Protein AF-0000000080639035 (afdb_homodimer)

Organism: Bacillus amyloliquefaciens (strain ATCC 23350 / DSM 7 / BCRC 11601 / CCUG 28519 / NBRC 15535 / NRRL B-14393 / F) (NCBI:txid692420)

Radius of gyration: 24.71 Å; Cα contacts (8 Å, |Δi|>4): 605; chains: 2; bounding box: 59×77×61 Å

Nearest PDB structures (foldseek):
  4ymw-assembly1_C  TM=9.257E-01  e=1.050E-10  Caldanaerobacter subterraneus subsp. tengcongensis MB4
  3tui-assembly2_E  TM=7.825E-01  e=7.690E-06  Escherichia coli K-12
  3tuz-assembly2_F  TM=7.736E-01  e=5.770E-05  Escherichia coli K-12
  3dhw-assembly1_B  TM=8.051E-01  e=3.590E-04  Escherichia coli K-12
  2onk-assembly2_I  TM=7.342E-01  e=6.877E-03  Archaeoglobus fulgidus

Structure (mmCIF, N/CA/C/O backbone):
data_AF-0000000080639035-model_v1
#
loop_
_entity.id
_entity.type
_entity.pdbx_description
1 polymer 'Cystine ABC transporter (Permease)'
#
loop_
_atom_site.group_PDB
_atom_site.id
_atom_site.type_symbol
_atom_site.label_atom_id
_atom_site.label_alt_id
_atom_site.label_comp_id
_atom_site.label_asym_id
_atom_site.label_entity_id
_atom_site.label_seq_id
_atom_site.pdbx_PDB_ins_code
_atom_site.Cartn_x
_atom_site.Cartn_y
_atom_site.Cartn_z
_atom_site.occupancy
_atom_site.B_iso_or_equiv
_atom_site.auth_seq_id
_atom_site.auth_comp_id
_atom_site.auth_asym_id
_atom_site.auth_atom_id
_atom_site.pdbx_PDB_model_num
ATOM 1 N N . MET A 1 1 ? 16.625 -24.297 -17.969 1 40.06 1 MET A N 1
ATOM 2 C CA . MET A 1 1 ? 17.797 -23.484 -17.719 1 40.06 1 MET A CA 1
ATOM 3 C C . MET A 1 1 ? 17.516 -22 -17.984 1 40.06 1 MET A C 1
ATOM 5 O O . MET A 1 1 ? 17.031 -21.656 -19.062 1 40.06 1 MET A O 1
ATOM 9 N N . GLU A 1 2 ? 17.219 -21.25 -16.938 1 53.12 2 GLU A N 1
ATOM 10 C CA . GLU A 1 2 ? 16.891 -19.844 -17.125 1 53.12 2 GLU A CA 1
ATOM 11 C C . GLU A 1 2 ? 17.875 -19.156 -18.047 1 53.12 2 GLU A C 1
ATOM 13 O O . GLU A 1 2 ? 19.094 -19.281 -17.875 1 53.12 2 GLU A O 1
ATOM 18 N N . LYS A 1 3 ? 17.5 -19 -19.422 1 64.69 3 LYS A N 1
ATOM 19 C CA . LYS A 1 3 ? 18.359 -18.406 -20.438 1 64.69 3 LYS A CA 1
ATOM 20 C C . LYS A 1 3 ? 19.047 -17.156 -19.922 1 64.69 3 LYS A C 1
ATOM 22 O O . LYS A 1 3 ? 18.578 -16.531 -18.969 1 64.69 3 LYS A O 1
ATOM 27 N N . ALA A 1 4 ? 20.25 -16.891 -20.406 1 78.12 4 ALA A N 1
ATOM 28 C CA . ALA A 1 4 ? 21.078 -15.734 -20.078 1 78.12 4 ALA A CA 1
ATOM 29 C C . ALA A 1 4 ? 20.312 -14.43 -20.266 1 78.12 4 ALA A C 1
ATOM 31 O O . ALA A 1 4 ? 19.438 -14.336 -21.125 1 78.12 4 ALA A O 1
ATOM 32 N N . PHE A 1 5 ? 20.469 -13.547 -19.359 1 86.94 5 PHE A N 1
ATOM 33 C CA . PHE A 1 5 ? 19.875 -12.219 -19.438 1 86.94 5 PHE A CA 1
ATOM 34 C C . PHE A 1 5 ? 20.172 -11.562 -20.781 1 86.94 5 PHE A C 1
ATOM 36 O O . PHE A 1 5 ? 21.312 -11.586 -21.25 1 86.94 5 PHE A O 1
ATOM 43 N N . ASP A 1 6 ? 19.141 -11.156 -21.5 1 88.94 6 ASP A N 1
ATOM 44 C CA . ASP A 1 6 ? 19.234 -10.5 -22.797 1 88.94 6 ASP A CA 1
ATOM 45 C C . ASP A 1 6 ? 18.469 -9.172 -22.812 1 88.94 6 ASP A C 1
ATOM 47 O O . ASP A 1 6 ? 17.25 -9.156 -22.969 1 88.94 6 ASP A O 1
ATOM 51 N N . ILE A 1 7 ? 19.188 -8.109 -22.719 1 87.25 7 ILE A N 1
ATOM 52 C CA . ILE A 1 7 ? 18.625 -6.77 -22.594 1 87.25 7 ILE A CA 1
ATOM 53 C C . ILE A 1 7 ? 17.828 -6.414 -23.844 1 87.25 7 ILE A C 1
ATOM 55 O O . ILE A 1 7 ? 16.891 -5.613 -23.781 1 87.25 7 ILE A O 1
ATOM 59 N N . SER A 1 8 ? 18.125 -6.988 -24.938 1 89.31 8 SER A N 1
ATOM 60 C CA . SER A 1 8 ? 17.469 -6.688 -26.203 1 89.31 8 SER A CA 1
ATOM 61 C C . SER A 1 8 ? 16 -7.117 -26.172 1 89.31 8 SER A C 1
ATOM 63 O O . SER A 1 8 ? 15.172 -6.559 -26.891 1 89.31 8 SER A O 1
ATOM 65 N N . MET A 1 9 ? 15.719 -8.023 -25.344 1 90.81 9 MET A N 1
ATOM 66 C CA . MET A 1 9 ? 14.359 -8.547 -25.25 1 90.81 9 MET A CA 1
ATOM 67 C C . MET A 1 9 ? 13.422 -7.523 -24.625 1 90.81 9 MET A C 1
ATOM 69 O O . MET A 1 9 ? 12.219 -7.539 -24.875 1 90.81 9 MET A O 1
ATOM 73 N N . ILE A 1 10 ? 13.93 -6.68 -23.844 1 92.75 10 ILE A N 1
ATOM 74 C CA . ILE A 1 10 ? 13.141 -5.648 -23.188 1 92.75 10 ILE A CA 1
ATOM 75 C C . ILE A 1 10 ? 12.477 -4.758 -24.234 1 92.75 10 ILE A C 1
ATOM 77 O O . ILE A 1 10 ? 11.312 -4.371 -24.078 1 92.75 10 ILE A O 1
ATOM 81 N N . GLU A 1 11 ? 13.188 -4.512 -25.281 1 93.06 11 GLU A N 1
ATOM 82 C CA . GLU A 1 11 ? 12.664 -3.678 -26.359 1 93.06 11 GLU A CA 1
ATOM 83 C C . GLU A 1 11 ? 11.445 -4.32 -27.016 1 93.06 11 GLU A C 1
ATOM 85 O O . GLU A 1 11 ? 10.562 -3.621 -27.516 1 93.06 11 GLU A O 1
ATOM 90 N N . SER A 1 12 ? 11.453 -5.629 -27.062 1 93.94 12 SER A N 1
ATOM 91 C CA . SER A 1 12 ? 10.344 -6.348 -27.672 1 93.94 12 SER A CA 1
ATOM 92 C C . SER A 1 12 ? 9.203 -6.547 -26.672 1 93.94 12 SER A C 1
ATOM 94 O O . SER A 1 12 ? 8.031 -6.531 -27.062 1 93.94 12 SER A O 1
ATOM 96 N N . PHE A 1 13 ? 9.516 -6.719 -25.391 1 97.25 13 PHE A N 1
ATOM 97 C CA . PHE A 1 13 ? 8.523 -7.023 -24.375 1 97.25 13 PHE A CA 1
ATOM 98 C C . PHE A 1 13 ? 7.719 -5.781 -24.016 1 97.25 13 PHE A C 1
ATOM 100 O O . PHE A 1 13 ? 6.508 -5.855 -23.797 1 97.25 13 PHE A O 1
ATOM 107 N N . VAL A 1 14 ? 8.359 -4.621 -23.984 1 97.62 14 VAL A N 1
ATOM 108 C CA . VAL A 1 14 ? 7.742 -3.395 -23.484 1 97.62 14 VAL A CA 1
ATOM 109 C C . VAL A 1 14 ? 6.535 -3.039 -24.359 1 97.62 14 VAL A C 1
ATOM 111 O O . VAL A 1 14 ? 5.438 -2.82 -23.844 1 97.62 14 VAL A O 1
ATOM 114 N N . PRO A 1 15 ? 6.691 -3.078 -25.703 1 97.62 15 PRO A N 1
ATOM 115 C CA . PRO A 1 15 ? 5.52 -2.764 -26.531 1 97.62 15 PRO A CA 1
ATOM 116 C C . PRO A 1 15 ? 4.402 -3.793 -26.391 1 97.62 15 PRO A C 1
ATOM 118 O O . PRO A 1 15 ? 3.223 -3.436 -26.406 1 97.62 15 PRO A O 1
ATOM 121 N N . THR A 1 16 ? 4.762 -5.035 -26.312 1 97.88 16 THR A N 1
ATOM 122 C CA . THR A 1 16 ? 3.771 -6.094 -26.141 1 97.88 16 THR A CA 1
ATOM 123 C C . THR A 1 16 ? 2.99 -5.895 -24.844 1 97.88 16 THR A C 1
ATOM 125 O O . THR A 1 16 ? 1.76 -5.984 -24.828 1 97.88 16 THR A O 1
ATOM 128 N N . LEU A 1 17 ? 3.66 -5.617 -23.781 1 98.62 17 LEU A N 1
ATOM 129 C CA . LEU A 1 17 ? 3.035 -5.402 -22.484 1 98.62 17 LEU A CA 1
ATOM 130 C C . LEU A 1 17 ? 2.215 -4.117 -22.469 1 98.62 17 LEU A C 1
ATOM 132 O O . LEU A 1 17 ? 1.147 -4.059 -21.859 1 98.62 17 LEU A O 1
ATOM 136 N N . LEU A 1 18 ? 2.752 -3.088 -23.141 1 98.38 18 LEU A N 1
ATOM 137 C CA . LEU A 1 18 ? 2.07 -1.8 -23.234 1 98.38 18 LEU A CA 1
ATOM 138 C C . LEU A 1 18 ? 0.687 -1.957 -23.844 1 98.38 18 LEU A C 1
ATOM 140 O O . LEU A 1 18 ? -0.239 -1.218 -23.516 1 98.38 18 LEU A O 1
ATOM 144 N N . GLY A 1 19 ? 0.539 -2.943 -24.672 1 98.38 19 GLY A N 1
ATOM 145 C CA . GLY A 1 19 ? -0.737 -3.23 -25.312 1 98.38 19 GLY A CA 1
ATOM 146 C C . GLY A 1 19 ? -1.817 -3.635 -24.328 1 98.38 19 GLY A C 1
ATOM 147 O O . GLY A 1 19 ? -3.008 -3.566 -24.641 1 98.38 19 GLY A O 1
ATOM 148 N N . TYR A 1 20 ? -1.479 -3.973 -23.109 1 98.62 20 TYR A N 1
ATOM 149 C CA . TYR A 1 20 ? -2.426 -4.434 -22.094 1 98.62 20 TYR A CA 1
ATOM 150 C C . TYR A 1 20 ? -2.639 -3.375 -21.031 1 98.62 20 TYR A C 1
ATOM 152 O O . TYR A 1 20 ? -3.43 -3.572 -20.094 1 98.62 20 TYR A O 1
ATOM 160 N N . LEU A 1 21 ? -1.968 -2.219 -21.203 1 98.56 21 LEU A N 1
ATOM 161 C CA . LEU A 1 21 ? -2.111 -1.106 -20.266 1 98.56 21 LEU A CA 1
ATOM 162 C C . LEU A 1 21 ? -3.564 -0.659 -20.172 1 98.56 21 LEU A C 1
ATOM 164 O O . LEU A 1 21 ? -4.051 -0.33 -19.094 1 98.56 21 LEU A O 1
ATOM 168 N N . PRO A 1 22 ? -4.316 -0.647 -21.281 1 98.5 22 PRO A N 1
ATOM 169 C CA . PRO A 1 22 ? -5.711 -0.218 -21.188 1 98.5 22 PRO A CA 1
ATOM 170 C C . PRO A 1 22 ? -6.539 -1.102 -20.25 1 98.5 22 PRO A C 1
ATOM 172 O O . PRO A 1 22 ? -7.441 -0.61 -19.578 1 98.5 22 PRO A O 1
ATOM 175 N N . ILE A 1 23 ? -6.25 -2.395 -20.203 1 98.69 23 ILE A N 1
ATOM 176 C CA . ILE A 1 23 ? -6.969 -3.287 -19.297 1 98.69 23 ILE A CA 1
ATOM 177 C C . ILE A 1 23 ? -6.629 -2.941 -17.859 1 98.69 23 ILE A C 1
ATOM 179 O O . ILE A 1 23 ? -7.516 -2.883 -17 1 98.69 23 ILE A O 1
ATOM 183 N N . THR A 1 24 ? -5.32 -2.732 -17.594 1 98.81 24 THR A N 1
ATOM 184 C CA . THR A 1 24 ? -4.871 -2.312 -16.266 1 98.81 24 THR A CA 1
ATOM 185 C C . THR A 1 24 ? -5.559 -1.02 -15.844 1 98.81 24 THR A C 1
ATOM 187 O O . THR A 1 24 ? -6.078 -0.923 -14.727 1 98.81 24 THR A O 1
ATOM 190 N N . LEU A 1 25 ? -5.648 -0.046 -16.75 1 98.81 25 LEU A N 1
ATOM 191 C CA . LEU A 1 25 ? -6.262 1.243 -16.453 1 98.81 25 LEU A CA 1
ATOM 192 C C . LEU A 1 25 ? -7.773 1.105 -16.312 1 98.81 25 LEU A C 1
ATOM 194 O O . LEU A 1 25 ? -8.391 1.818 -15.516 1 98.81 25 LEU A O 1
ATOM 198 N N . TYR A 1 26 ? -8.328 0.2 -17.078 1 98.81 26 TYR A N 1
ATOM 199 C CA . TYR A 1 26 ? -9.75 -0.078 -16.953 1 98.81 26 TYR A CA 1
ATOM 200 C C . TYR A 1 26 ? -10.094 -0.611 -15.57 1 98.81 26 TYR A C 1
ATOM 202 O O . TYR A 1 26 ? -11.031 -0.141 -14.93 1 98.81 26 TYR A O 1
ATOM 210 N N . ILE A 1 27 ? -9.352 -1.567 -15.109 1 98.88 27 ILE A N 1
ATOM 211 C CA . ILE A 1 27 ? -9.531 -2.127 -13.773 1 98.88 27 ILE A CA 1
ATOM 212 C C . ILE A 1 27 ? -9.406 -1.022 -12.727 1 98.88 27 ILE A C 1
ATOM 214 O O . ILE A 1 27 ? -10.25 -0.904 -11.836 1 98.88 27 ILE A O 1
ATOM 218 N N . LEU A 1 28 ? -8.375 -0.243 -12.898 1 98.88 28 LEU A N 1
ATOM 219 C CA . LEU A 1 28 ? -8.109 0.849 -11.969 1 98.88 28 LEU A CA 1
ATOM 220 C C . LEU A 1 28 ? -9.273 1.833 -11.938 1 98.88 28 LEU A C 1
ATOM 222 O O . LEU A 1 28 ? -9.797 2.15 -10.867 1 98.88 28 LEU A O 1
ATOM 226 N N . ALA A 1 29 ? -9.719 2.275 -13.109 1 98.81 29 ALA A N 1
ATOM 227 C CA . ALA A 1 29 ? -10.734 3.32 -13.227 1 98.81 29 ALA A CA 1
ATOM 228 C C . ALA A 1 29 ? -12.07 2.85 -12.672 1 98.81 29 ALA A C 1
ATOM 230 O O . ALA A 1 29 ? -12.711 3.559 -11.891 1 98.81 29 ALA A O 1
ATOM 231 N N . VAL A 1 30 ? -12.453 1.691 -13.039 1 98.81 30 VAL A N 1
ATOM 232 C CA . VAL A 1 30 ? -13.75 1.164 -12.617 1 98.81 30 VAL A CA 1
ATOM 233 C C . VAL A 1 30 ? -13.727 0.906 -11.109 1 98.81 30 VAL A C 1
ATOM 235 O O . VAL A 1 30 ? -14.68 1.246 -10.406 1 98.81 30 VAL A O 1
ATOM 238 N N . SER A 1 31 ? -12.648 0.311 -10.617 1 98.88 31 SER A N 1
ATOM 239 C CA . SER A 1 31 ? -12.539 -0.001 -9.195 1 98.88 31 SER A CA 1
ATOM 240 C C . SER A 1 31 ? -12.562 1.266 -8.352 1 98.88 31 SER A C 1
ATOM 242 O O . SER A 1 31 ? -13.219 1.312 -7.309 1 98.88 31 SER A O 1
ATOM 244 N N . LEU A 1 32 ? -11.859 2.291 -8.828 1 98.81 32 LEU A N 1
ATOM 245 C CA . LEU A 1 32 ? -11.773 3.521 -8.055 1 98.81 32 LEU A CA 1
ATOM 246 C C . LEU A 1 32 ? -13.086 4.301 -8.117 1 98.81 32 LEU A C 1
ATOM 248 O O . LEU A 1 32 ? -13.477 4.934 -7.137 1 98.81 32 LEU A O 1
ATOM 252 N N . LEU A 1 33 ? -13.711 4.289 -9.312 1 98.62 33 LEU A N 1
ATOM 253 C CA . LEU A 1 33 ? -15 4.965 -9.453 1 98.62 33 LEU A CA 1
ATOM 254 C C . LEU A 1 33 ? -16.016 4.406 -8.469 1 98.62 33 LEU A C 1
ATOM 256 O O . LEU A 1 33 ? -16.594 5.152 -7.676 1 98.62 33 LEU A O 1
ATOM 260 N N . PHE A 1 34 ? -16.172 3.133 -8.469 1 98.75 34 PHE A N 1
ATOM 261 C CA . PHE A 1 34 ? -17.156 2.504 -7.586 1 98.75 34 PHE A CA 1
ATOM 262 C C . PHE A 1 34 ? -16.641 2.473 -6.152 1 98.75 34 PHE A C 1
ATOM 264 O O . PHE A 1 34 ? -17.422 2.521 -5.203 1 98.75 34 PHE A O 1
ATOM 271 N N . GLY A 1 35 ? -15.312 2.367 -5.984 1 98.69 35 GLY A N 1
ATOM 272 C CA . GLY A 1 35 ? -14.727 2.461 -4.656 1 98.69 35 GLY A CA 1
ATOM 273 C C . GLY A 1 35 ? -14.984 3.797 -3.984 1 98.69 35 GLY A C 1
ATOM 274 O O . GLY A 1 35 ? -15.305 3.846 -2.795 1 98.69 35 GLY A O 1
ATOM 275 N N . PHE A 1 36 ? -14.867 4.824 -4.777 1 98 36 PHE A N 1
ATOM 276 C CA . PHE A 1 36 ? -15.125 6.16 -4.246 1 98 36 PHE A CA 1
ATOM 277 C C . PHE A 1 36 ? -16.594 6.324 -3.877 1 98 36 PHE A C 1
ATOM 279 O O . PHE A 1 36 ? -16.922 6.926 -2.85 1 98 36 PHE A O 1
ATOM 286 N N . LEU A 1 37 ? -17.484 5.84 -4.73 1 98.12 37 LEU A N 1
ATOM 287 C CA . LEU A 1 37 ? -18.906 5.922 -4.465 1 98.12 37 LEU A CA 1
ATOM 288 C C . LEU A 1 37 ? -19.266 5.164 -3.188 1 98.12 37 LEU A C 1
ATOM 290 O O . LEU A 1 37 ? -19.969 5.695 -2.32 1 98.12 37 LEU A O 1
ATOM 294 N N . LEU A 1 38 ? -18.75 3.984 -3.059 1 98.44 38 LEU A N 1
ATOM 295 C CA . LEU A 1 38 ? -19 3.197 -1.854 1 98.44 38 LEU A CA 1
ATOM 296 C C . LEU A 1 38 ? -18.312 3.828 -0.646 1 98.44 38 LEU A C 1
ATOM 298 O O . LEU A 1 38 ? -18.828 3.775 0.468 1 98.44 38 LEU A O 1
ATOM 302 N N . GLY A 1 39 ? -17.125 4.375 -0.884 1 98.44 39 GLY A N 1
ATOM 303 C CA . GLY A 1 39 ? -16.406 5.07 0.175 1 98.44 39 GLY A CA 1
ATOM 304 C C . GLY A 1 39 ? -17.172 6.258 0.732 1 98.44 39 GLY A C 1
ATOM 305 O O . GLY A 1 39 ? -17.141 6.504 1.939 1 98.44 39 GLY A O 1
ATOM 306 N N . LEU A 1 40 ? -17.828 6.996 -0.134 1 95.94 40 LEU A N 1
ATOM 307 C CA . LEU A 1 40 ? -18.672 8.109 0.296 1 95.94 40 LEU A CA 1
ATOM 308 C C . LEU A 1 40 ? -19.797 7.621 1.191 1 95.94 40 LEU A C 1
ATOM 310 O O . LEU A 1 40 ? -20.094 8.234 2.225 1 95.94 40 LEU A O 1
ATOM 314 N N . LEU A 1 41 ? -20.359 6.52 0.819 1 97 41 LEU A N 1
ATOM 315 C CA . LEU A 1 41 ? -21.453 5.945 1.59 1 97 41 LEU A CA 1
ATOM 316 C C . LEU A 1 41 ? -20.969 5.473 2.957 1 97 41 LEU A C 1
ATOM 318 O O . LEU A 1 41 ? -21.703 5.586 3.949 1 97 41 LEU A O 1
ATOM 322 N N . LEU A 1 42 ? -19.781 4.98 3.033 1 97.94 42 LEU A N 1
ATOM 323 C CA . LEU A 1 42 ? -19.219 4.48 4.281 1 97.94 42 LEU A CA 1
ATOM 324 C C . LEU A 1 42 ? -18.75 5.629 5.164 1 97.94 42 LEU A C 1
ATOM 326 O O . LEU A 1 42 ? -18.75 5.52 6.391 1 97.94 42 LEU A O 1
ATOM 330 N N . ALA A 1 43 ? -18.344 6.707 4.504 1 96.44 43 ALA A N 1
ATOM 331 C CA . ALA A 1 43 ? -17.797 7.848 5.238 1 96.44 43 ALA A CA 1
ATOM 332 C C . ALA A 1 43 ? -18.906 8.594 5.988 1 96.44 43 ALA A C 1
ATOM 334 O O . ALA A 1 43 ? -18.656 9.141 7.066 1 96.44 43 ALA A O 1
ATOM 335 N N . LEU A 1 44 ? -20.094 8.617 5.52 1 93.81 44 LEU A N 1
ATOM 336 C CA . LEU A 1 44 ? -21.188 9.43 6.047 1 93.81 44 LEU A CA 1
ATOM 337 C C . LEU A 1 44 ? -21.562 8.992 7.461 1 93.81 44 LEU A C 1
ATOM 339 O O . LEU A 1 44 ? -21.594 9.812 8.383 1 93.81 44 LEU A O 1
ATOM 343 N N . PRO A 1 45 ? -21.812 7.707 7.609 1 95.12 45 PRO A N 1
ATOM 344 C CA . PRO A 1 45 ? -22.156 7.316 8.977 1 95.12 45 PRO A CA 1
ATOM 345 C C . PRO A 1 45 ? -21.016 7.574 9.961 1 95.12 45 PRO A C 1
ATOM 347 O O . PRO A 1 45 ? -21.25 7.797 11.156 1 95.12 45 PRO A O 1
ATOM 350 N N . ARG A 1 46 ? -19.797 7.539 9.492 1 95.25 46 ARG A N 1
ATOM 351 C CA . ARG A 1 46 ? -18.641 7.805 10.344 1 95.25 46 ARG A CA 1
ATOM 352 C C . ARG A 1 46 ? -18.562 9.281 10.719 1 95.25 46 ARG A C 1
ATOM 354 O O . ARG A 1 46 ? -18.281 9.625 11.867 1 95.25 46 ARG A O 1
ATOM 361 N N . ILE A 1 47 ? -18.859 10.148 9.758 1 90.62 47 ILE A N 1
ATOM 362 C CA . ILE A 1 47 ? -18.781 11.586 9.953 1 90.62 47 ILE A CA 1
ATOM 363 C C . ILE A 1 47 ? -19.922 12.039 10.867 1 90.62 47 ILE A C 1
ATOM 365 O O . ILE A 1 47 ? -19.703 12.828 11.797 1 90.62 47 ILE A O 1
ATOM 369 N N . TYR A 1 48 ? -21.109 11.5 10.695 1 89.88 48 TYR A N 1
ATOM 370 C CA . TYR A 1 48 ? -22.281 11.922 11.453 1 89.88 48 TYR A CA 1
ATOM 371 C C . TYR A 1 48 ? -22.453 11.086 12.719 1 89.88 48 TYR A C 1
ATOM 373 O O . TYR A 1 48 ? -23.406 11.289 13.484 1 89.88 48 TYR A O 1
ATOM 381 N N . ARG A 1 49 ? -21.672 10.07 12.898 1 92.06 49 ARG A N 1
ATOM 382 C CA . ARG A 1 49 ? -21.672 9.203 14.07 1 92.06 49 ARG A CA 1
ATOM 383 C C . ARG A 1 49 ? -23.031 8.539 14.266 1 92.06 49 ARG A C 1
ATOM 385 O O . ARG A 1 49 ? -23.578 8.547 15.367 1 92.06 49 ARG A O 1
ATOM 392 N N . ILE A 1 50 ? -23.609 8.141 13.195 1 92.81 50 ILE A N 1
ATOM 393 C CA . ILE A 1 50 ? -24.875 7.434 13.273 1 92.81 50 ILE A CA 1
ATOM 394 C C . ILE A 1 50 ? -24.688 6.102 13.992 1 92.81 50 ILE A C 1
ATOM 396 O O . ILE A 1 50 ? -23.922 5.246 13.547 1 92.81 50 ILE A O 1
ATOM 400 N N . PRO A 1 51 ? -25.484 5.957 15.062 1 93.06 51 PRO A N 1
ATOM 401 C CA . PRO A 1 51 ? -25.25 4.75 15.859 1 93.06 51 PRO A CA 1
ATOM 402 C C . PRO A 1 51 ? -25.375 3.467 15.039 1 93.06 51 PRO A C 1
ATOM 404 O O . PRO A 1 51 ? -26.078 3.447 14.023 1 93.06 51 PRO A O 1
ATOM 407 N N . VAL A 1 52 ? -24.875 2.387 15.352 1 95.25 52 VAL A N 1
ATOM 408 C CA . VAL A 1 52 ? -24.844 1.052 14.766 1 95.25 52 VAL A CA 1
ATOM 409 C C . VAL A 1 52 ? -24.156 1.104 13.406 1 95.25 52 VAL A C 1
ATOM 411 O O . VAL A 1 52 ? -23.25 0.313 13.133 1 95.25 52 VAL A O 1
ATOM 414 N N . LEU A 1 53 ? -24.562 2.082 12.492 1 96.5 53 LEU A N 1
ATOM 415 C CA . LEU A 1 53 ? -23.969 2.197 11.164 1 96.5 53 LEU A CA 1
ATOM 416 C C . LEU A 1 53 ? -22.5 2.613 11.258 1 96.5 53 LEU A C 1
ATOM 418 O O . LEU A 1 53 ? -21.688 2.205 10.438 1 96.5 53 LEU A O 1
ATOM 422 N N . ASN A 1 54 ? -22.281 3.438 12.219 1 96.88 54 ASN A N 1
ATOM 423 C CA . ASN A 1 54 ? -20.906 3.865 12.469 1 96.88 54 ASN A CA 1
ATOM 424 C C .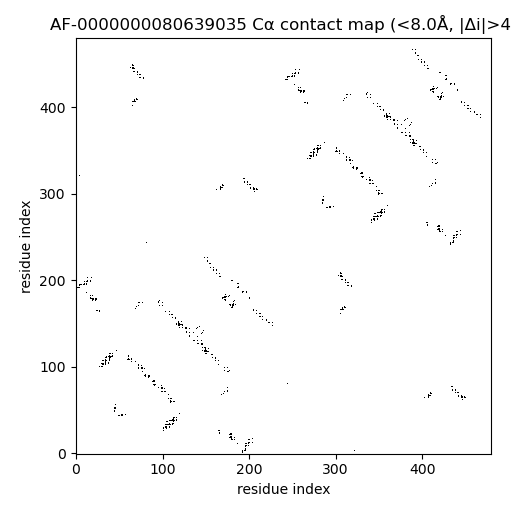 ASN A 1 54 ? -20 2.686 12.828 1 96.88 54 ASN A C 1
ATOM 426 O O . ASN A 1 54 ? -18.875 2.584 12.336 1 96.88 54 ASN A O 1
ATOM 430 N N . GLN A 1 55 ? -20.531 1.827 13.617 1 97.06 55 GLN A N 1
ATOM 431 C CA . GLN A 1 55 ? -19.75 0.664 14.039 1 97.06 55 GLN A CA 1
ATOM 432 C C . GLN A 1 55 ? -19.531 -0.3 12.875 1 97.06 55 GLN A C 1
ATOM 434 O O . GLN A 1 55 ? -18.453 -0.882 12.742 1 97.06 55 GLN A O 1
ATOM 439 N N . ILE A 1 56 ? -20.484 -0.459 12.062 1 97.81 56 ILE A N 1
ATOM 440 C CA . ILE A 1 56 ? -20.375 -1.346 10.914 1 97.81 56 ILE A CA 1
ATOM 441 C C . ILE A 1 56 ? -19.359 -0.79 9.922 1 97.81 56 ILE A C 1
ATOM 443 O O . ILE A 1 56 ? -18.516 -1.527 9.414 1 97.81 56 ILE A O 1
ATOM 447 N N . ALA A 1 57 ? -19.469 0.5 9.68 1 98.12 57 ALA A N 1
ATOM 448 C CA . ALA A 1 57 ? -18.516 1.151 8.781 1 98.12 57 ALA A CA 1
ATOM 449 C C . ALA A 1 57 ? -17.094 1.055 9.312 1 98.12 57 ALA A C 1
ATOM 451 O O . ALA A 1 57 ? -16.156 0.788 8.562 1 98.12 57 ALA A O 1
ATOM 452 N N . LYS A 1 58 ? -17 1.221 10.578 1 97.38 58 LYS A N 1
ATOM 453 C CA . LYS A 1 58 ? -15.688 1.141 11.227 1 97.38 58 LYS A CA 1
ATOM 454 C C . LYS A 1 58 ? -15.078 -0.249 11.062 1 97.38 58 LYS A C 1
ATOM 456 O O . LYS A 1 58 ? -13.891 -0.381 10.781 1 97.38 58 LYS A O 1
ATOM 461 N N . LEU A 1 59 ? -15.883 -1.227 11.258 1 97.31 59 LEU A N 1
ATOM 462 C CA . LEU A 1 59 ? -15.43 -2.605 11.133 1 97.31 59 LEU A CA 1
ATOM 463 C C . LEU A 1 59 ? -15.023 -2.92 9.695 1 97.31 59 LEU A C 1
ATOM 465 O O . LEU A 1 59 ? -14 -3.553 9.453 1 97.31 59 LEU A O 1
ATOM 469 N N . TYR A 1 60 ? -15.898 -2.482 8.758 1 98.25 60 TYR A N 1
ATOM 470 C CA . TYR A 1 60 ? -15.609 -2.658 7.344 1 98.25 60 TYR A CA 1
ATOM 471 C C . TYR A 1 60 ? -14.273 -2.018 6.973 1 98.25 60 TYR A C 1
ATOM 473 O O . TYR A 1 60 ? -13.414 -2.662 6.371 1 98.25 60 TYR A O 1
ATOM 481 N N . ILE A 1 61 ? -14.07 -0.804 7.359 1 98.31 61 ILE A N 1
ATOM 482 C CA . ILE A 1 61 ? -12.883 -0.026 7.016 1 98.31 61 ILE A CA 1
ATOM 483 C C . ILE A 1 61 ? -11.648 -0.651 7.664 1 98.31 61 ILE A C 1
ATOM 485 O O . ILE A 1 61 ? -10.633 -0.856 7 1 98.31 61 ILE A O 1
ATOM 489 N N . SER A 1 62 ? -11.805 -1.002 8.922 1 97.56 62 SER A N 1
ATOM 490 C CA . SER A 1 62 ? -10.703 -1.604 9.664 1 97.56 62 SER A CA 1
ATOM 491 C C . SER A 1 62 ? -10.266 -2.918 9.031 1 97.56 62 SER A C 1
ATOM 493 O O . SER A 1 62 ? -9.07 -3.166 8.867 1 97.56 62 SER A O 1
ATOM 495 N N . PHE A 1 63 ? -11.172 -3.721 8.641 1 98.25 63 PHE A N 1
ATOM 496 C CA . PHE A 1 63 ? -10.875 -5.031 8.07 1 98.25 63 PHE A CA 1
ATOM 497 C C . PHE A 1 63 ? -10.164 -4.891 6.734 1 98.25 63 PHE A C 1
ATOM 499 O O . PHE A 1 63 ? -9.109 -5.492 6.523 1 98.25 63 PHE A O 1
ATOM 506 N N . PHE A 1 64 ? -10.703 -4.09 5.828 1 98.56 64 PHE A N 1
ATOM 507 C CA . PHE A 1 64 ? -10.164 -4 4.477 1 98.56 64 PHE A CA 1
ATOM 508 C C . PHE A 1 64 ? -8.828 -3.273 4.469 1 98.56 64 PHE A C 1
ATOM 510 O O . PHE A 1 64 ? -7.957 -3.566 3.646 1 98.56 64 PHE A O 1
ATOM 517 N N . ARG A 1 65 ? -8.617 -2.396 5.418 1 97.31 65 ARG A N 1
ATOM 518 C CA . ARG A 1 65 ? -7.344 -1.691 5.5 1 97.31 65 ARG A CA 1
ATOM 519 C C . ARG A 1 65 ? -6.312 -2.506 6.273 1 97.31 65 ARG A C 1
ATOM 521 O O . ARG A 1 65 ? -5.113 -2.236 6.191 1 97.31 65 ARG A O 1
ATOM 528 N N . GLY A 1 66 ? -6.824 -3.559 7.031 1 97.69 66 GLY A N 1
ATOM 529 C CA . GLY A 1 66 ? -5.93 -4.32 7.891 1 97.69 66 GLY A CA 1
ATOM 530 C C . GLY A 1 66 ? -5.559 -5.672 7.316 1 97.69 66 GLY A C 1
ATOM 531 O O . GLY A 1 66 ? -4.754 -6.402 7.898 1 97.69 66 GLY A O 1
ATOM 532 N N . THR A 1 67 ? -6.078 -5.992 6.164 1 98.62 67 THR A N 1
ATOM 533 C CA . THR A 1 67 ? -5.824 -7.289 5.543 1 98.62 67 THR A CA 1
ATOM 534 C C . THR A 1 67 ? -5.102 -7.121 4.211 1 98.62 67 THR A C 1
ATOM 536 O O . THR A 1 67 ? -5.367 -6.172 3.471 1 98.62 67 THR A O 1
ATOM 539 N N . PRO A 1 68 ? -4.184 -8.039 3.887 1 98.69 68 PRO A N 1
ATOM 540 C CA . PRO A 1 68 ? -3.469 -7.938 2.613 1 98.69 68 PRO A CA 1
ATOM 541 C C . PRO A 1 68 ? -4.402 -7.996 1.406 1 98.69 68 PRO A C 1
ATOM 543 O O . PRO A 1 68 ? -5.297 -8.844 1.355 1 98.69 68 PRO A O 1
ATOM 546 N N . ILE A 1 69 ? -4.121 -7.145 0.497 1 98.44 69 ILE A N 1
ATOM 547 C CA . ILE A 1 69 ? -4.941 -7.055 -0.706 1 98.44 69 ILE A CA 1
ATOM 548 C C . ILE A 1 69 ? -4.906 -8.383 -1.454 1 98.44 69 ILE A C 1
ATOM 550 O O . ILE A 1 69 ? -5.902 -8.797 -2.049 1 98.44 69 ILE A O 1
ATOM 554 N N . MET A 1 70 ? -3.775 -9.039 -1.467 1 98.19 70 MET A N 1
ATOM 555 C CA . MET A 1 70 ? -3.668 -10.328 -2.139 1 98.19 70 MET A CA 1
ATOM 556 C C . MET A 1 70 ? -4.613 -11.352 -1.512 1 98.19 70 MET A C 1
ATOM 558 O O . MET A 1 70 ? -5.262 -12.117 -2.223 1 98.19 70 MET A O 1
ATOM 562 N N . VAL A 1 71 ? -4.688 -11.352 -0.231 1 98.62 71 VAL A N 1
ATOM 563 C CA . VAL A 1 71 ? -5.57 -12.273 0.486 1 98.62 71 VAL A CA 1
ATOM 564 C C . VAL A 1 71 ? -7.027 -11.945 0.17 1 98.62 71 VAL A C 1
ATOM 566 O O . VAL A 1 71 ? -7.836 -12.844 -0.066 1 98.62 71 VAL A O 1
ATOM 569 N N . GLN A 1 72 ? -7.348 -10.68 0.119 1 98.75 72 GLN A N 1
ATOM 570 C CA . GLN A 1 72 ? -8.688 -10.234 -0.251 1 98.75 72 GLN A CA 1
ATOM 571 C C . GLN A 1 72 ? -9.055 -10.695 -1.659 1 98.75 72 GLN A C 1
ATOM 573 O O . GLN A 1 72 ? -10.172 -11.156 -1.899 1 98.75 72 GLN A O 1
ATOM 578 N N . LEU A 1 73 ? -8.086 -10.562 -2.521 1 98.56 73 LEU A N 1
ATOM 579 C CA . LEU A 1 73 ? -8.273 -10.961 -3.914 1 98.56 73 LEU A CA 1
ATOM 580 C C . LEU A 1 73 ? -8.656 -12.43 -4.016 1 98.56 73 LEU A C 1
ATOM 582 O O . LEU A 1 73 ? -9.617 -12.781 -4.707 1 98.56 73 LEU A O 1
ATOM 586 N N . PHE A 1 74 ? -8 -13.297 -3.307 1 98.31 74 PHE A N 1
ATOM 587 C CA . PHE A 1 74 ? -8.258 -14.734 -3.357 1 98.31 74 PHE A CA 1
ATOM 588 C C . PHE A 1 74 ? -9.578 -15.062 -2.67 1 98.31 74 PHE A C 1
ATOM 590 O O . PHE A 1 74 ? -10.312 -15.945 -3.123 1 98.31 74 PHE A O 1
ATOM 597 N N . ILE A 1 75 ? -9.867 -14.359 -1.588 1 98.06 75 ILE A N 1
ATOM 598 C CA . ILE A 1 75 ? -11.125 -14.602 -0.894 1 98.06 75 ILE A CA 1
ATOM 599 C C . ILE A 1 75 ? -12.297 -14.281 -1.822 1 98.06 75 ILE A C 1
ATOM 601 O O . ILE A 1 75 ? -13.242 -15.062 -1.934 1 98.06 75 ILE A O 1
ATOM 605 N N . VAL A 1 76 ? -12.242 -13.172 -2.492 1 97.94 76 VAL A N 1
ATOM 606 C CA . VAL A 1 76 ? -13.328 -12.773 -3.383 1 97.94 76 VAL A CA 1
ATOM 607 C C . VAL A 1 76 ? -13.391 -13.719 -4.578 1 97.94 76 VAL A C 1
ATOM 609 O O . VAL A 1 76 ? -14.477 -14.125 -5 1 97.94 76 VAL A O 1
ATOM 612 N N . PHE A 1 77 ? -12.258 -14.133 -5.109 1 97.62 77 PHE A N 1
ATOM 613 C CA . PHE A 1 77 ? -12.164 -15.008 -6.273 1 97.62 77 PHE A CA 1
ATOM 614 C C . PHE A 1 77 ? -12.805 -16.359 -5.98 1 97.62 77 PHE A C 1
ATOM 616 O O . PHE A 1 77 ? -13.578 -16.875 -6.793 1 97.62 77 PHE A O 1
ATOM 623 N N . TYR A 1 78 ? -12.562 -16.875 -4.832 1 94.94 78 TYR A N 1
ATOM 624 C CA . TYR A 1 78 ? -13.109 -18.188 -4.477 1 94.94 78 TYR A CA 1
ATOM 625 C C . TYR A 1 78 ? -14.445 -18.047 -3.762 1 94.94 78 TYR A C 1
ATOM 627 O O . TYR A 1 78 ? -15.258 -18.969 -3.768 1 94.94 78 TYR A O 1
ATOM 635 N N . GLY A 1 79 ? -14.641 -16.938 -3.113 1 94.44 79 GLY A N 1
ATOM 636 C CA . GLY A 1 79 ? -15.82 -16.719 -2.295 1 94.44 79 GLY A CA 1
ATOM 637 C C . GLY A 1 79 ? -17.078 -16.469 -3.111 1 94.44 79 GLY A C 1
ATOM 638 O O . GLY A 1 79 ? -18.156 -16.938 -2.756 1 94.44 79 GLY A O 1
ATOM 639 N N . ILE A 1 80 ? -16.953 -15.734 -4.184 1 91.06 80 ILE A N 1
ATOM 640 C CA . ILE A 1 80 ? -18.109 -15.375 -4.988 1 91.06 80 ILE A CA 1
ATOM 641 C C . ILE A 1 80 ? -18.797 -16.641 -5.504 1 91.06 80 ILE A C 1
ATOM 643 O O . ILE A 1 80 ? -20 -16.828 -5.285 1 91.06 80 ILE A O 1
ATOM 647 N N . PRO A 1 81 ? -18.031 -17.531 -6.145 1 89.88 81 PRO A N 1
ATOM 648 C CA . PRO A 1 81 ? -18.672 -18.766 -6.609 1 89.88 81 PRO A CA 1
ATOM 649 C C . PRO A 1 81 ? -19.281 -19.578 -5.469 1 89.88 81 PRO A C 1
ATOM 651 O O . PRO A 1 81 ? -20.344 -20.172 -5.625 1 89.88 81 PRO A O 1
ATOM 654 N N . ALA A 1 82 ? -18.594 -19.562 -4.312 1 88.19 82 ALA A N 1
ATOM 655 C CA . ALA A 1 82 ? -19.094 -20.297 -3.154 1 88.19 82 ALA A CA 1
ATOM 656 C C . ALA A 1 82 ? -20.406 -19.719 -2.656 1 88.19 82 ALA A C 1
ATOM 658 O O . ALA A 1 82 ? -21.344 -20.453 -2.334 1 88.19 82 ALA A O 1
ATOM 659 N N . LEU A 1 83 ? -20.484 -18.391 -2.637 1 88.25 83 LEU A N 1
ATOM 660 C CA . LEU A 1 83 ? -21.688 -17.719 -2.135 1 88.25 83 LEU A CA 1
ATOM 661 C C . LEU A 1 83 ? -22.828 -17.844 -3.127 1 88.25 83 LEU A C 1
ATOM 663 O O . LEU A 1 83 ? -23.984 -18.047 -2.73 1 88.25 83 LEU A O 1
ATOM 667 N N . THR A 1 84 ? -22.531 -17.672 -4.355 1 88.44 84 THR A N 1
ATOM 668 C CA . THR A 1 84 ? -23.594 -17.719 -5.359 1 88.44 84 THR A CA 1
ATOM 669 C C . THR A 1 84 ? -24.109 -19.141 -5.535 1 88.44 84 THR A C 1
ATOM 671 O O . THR A 1 84 ? -25.266 -19.344 -5.895 1 88.44 84 THR A O 1
ATOM 674 N N . ALA A 1 85 ? -23.25 -20.078 -5.355 1 87 85 ALA A N 1
ATOM 675 C CA . ALA A 1 85 ? -23.688 -21.469 -5.422 1 87 85 ALA A CA 1
ATOM 676 C C . ALA A 1 85 ? -24.781 -21.75 -4.391 1 87 85 ALA A C 1
ATOM 678 O O . ALA A 1 85 ? -25.703 -22.531 -4.645 1 87 85 ALA A O 1
ATOM 679 N N . LEU A 1 86 ? -24.719 -21.078 -3.285 1 85.88 86 LEU A N 1
ATOM 680 C CA . LEU A 1 86 ? -25.734 -21.219 -2.248 1 85.88 86 LEU A CA 1
ATOM 681 C C . LEU A 1 86 ? -27.078 -20.703 -2.74 1 85.88 86 LEU A C 1
ATOM 683 O O . LEU A 1 86 ? -28.125 -21.188 -2.299 1 85.88 86 LEU A O 1
ATOM 687 N N . ALA A 1 87 ? -27.016 -19.75 -3.639 1 88.38 87 ALA A N 1
ATOM 688 C CA . ALA A 1 87 ? -28.25 -19.172 -4.188 1 88.38 87 ALA A CA 1
ATOM 689 C C . ALA A 1 87 ? -28.656 -19.875 -5.48 1 88.38 87 ALA A C 1
ATOM 691 O O . ALA A 1 87 ? -29.594 -19.453 -6.148 1 88.38 87 ALA A O 1
ATOM 692 N N . GLY A 1 88 ? -27.891 -20.828 -5.898 1 89.06 88 GLY A N 1
ATOM 693 C CA . GLY A 1 88 ? -28.234 -21.594 -7.086 1 89.06 88 GLY A CA 1
ATOM 694 C C . GLY A 1 88 ? -27.703 -20.984 -8.367 1 89.06 88 GLY A C 1
ATOM 695 O O . GLY A 1 88 ? -28.141 -21.344 -9.461 1 89.06 88 GLY A O 1
ATOM 696 N N . ILE A 1 89 ? -26.828 -20.016 -8.227 1 89 89 ILE A N 1
ATOM 697 C CA . ILE A 1 89 ? -26.25 -19.359 -9.391 1 89 89 ILE A CA 1
ATOM 698 C C . ILE A 1 89 ? -24.828 -19.844 -9.609 1 89 89 ILE A C 1
ATOM 700 O O . ILE A 1 89 ? -24.016 -19.844 -8.68 1 89 89 ILE A O 1
ATOM 704 N N . ASP A 1 90 ? -24.547 -20.297 -10.844 1 87.12 90 ASP A N 1
ATOM 705 C CA . ASP A 1 90 ? -23.203 -20.828 -11.133 1 87.12 90 ASP A CA 1
ATOM 706 C C . ASP A 1 90 ? -22.297 -19.719 -11.672 1 87.12 90 ASP A C 1
ATOM 708 O O . ASP A 1 90 ? -22.422 -19.312 -12.836 1 87.12 90 ASP A O 1
ATOM 712 N N . THR A 1 91 ? -21.375 -19.266 -10.859 1 86.19 91 THR A N 1
ATOM 713 C CA . THR A 1 91 ? -20.422 -18.25 -11.273 1 86.19 91 THR A CA 1
ATOM 714 C C . THR A 1 91 ? -19 -18.812 -11.297 1 86.19 91 THR A C 1
ATOM 716 O O . THR A 1 91 ? -18.031 -18.062 -11.156 1 86.19 91 THR A O 1
ATOM 719 N N . SER A 1 92 ? -18.859 -20.047 -11.43 1 83.94 92 SER A N 1
ATOM 720 C CA . SER A 1 92 ? -17.562 -20.703 -11.43 1 83.94 92 SER A CA 1
ATOM 721 C C . SER A 1 92 ? -16.766 -20.344 -12.672 1 83.94 92 SER A C 1
ATOM 723 O O . SER A 1 92 ? -15.531 -20.391 -12.664 1 83.94 92 SER A O 1
ATOM 725 N N . LYS A 1 93 ? -17.516 -19.922 -13.688 1 88.38 93 LYS A N 1
ATOM 726 C CA . LYS A 1 93 ? -16.844 -19.609 -14.945 1 88.38 93 LYS A CA 1
ATOM 727 C C . LYS A 1 93 ? -16.781 -18.094 -15.164 1 88.38 93 LYS A C 1
ATOM 729 O O . LYS A 1 93 ? -16.5 -17.641 -16.281 1 88.38 93 LYS A O 1
ATOM 734 N N . MET A 1 94 ? -16.984 -17.422 -14.164 1 89.88 94 MET A N 1
ATOM 735 C CA . MET A 1 94 ? -16.953 -15.969 -14.266 1 89.88 94 MET A CA 1
ATOM 736 C C . MET A 1 94 ? -15.539 -15.484 -14.602 1 89.88 94 MET A C 1
ATOM 738 O O . MET A 1 94 ? -14.555 -16.016 -14.086 1 89.88 94 MET A O 1
ATOM 742 N N . ASP A 1 95 ? -15.484 -14.492 -15.516 1 95.75 95 ASP A N 1
ATOM 743 C CA . ASP A 1 95 ? -14.211 -13.844 -15.812 1 95.75 95 ASP A CA 1
ATOM 744 C C . ASP A 1 95 ? -13.547 -13.32 -14.531 1 95.75 95 ASP A C 1
ATOM 746 O O . ASP A 1 95 ? -14.156 -12.555 -13.781 1 95.75 95 ASP A O 1
ATOM 750 N N . PRO A 1 96 ? -12.289 -13.781 -14.289 1 97.44 96 PRO A N 1
ATOM 751 C CA . PRO A 1 96 ? -11.602 -13.359 -13.07 1 97.44 96 PRO A CA 1
ATOM 752 C C . PRO A 1 96 ? -11.484 -11.844 -12.953 1 97.44 96 PRO A C 1
ATOM 754 O O . PRO A 1 96 ? -11.258 -11.32 -11.859 1 97.44 96 PRO A O 1
ATOM 757 N N . LEU A 1 97 ? -11.695 -11.188 -14.07 1 98.06 97 LEU A N 1
ATOM 758 C CA . LEU A 1 97 ? -11.648 -9.734 -14.109 1 98.06 97 LEU A CA 1
ATOM 759 C C . LEU A 1 97 ? -12.664 -9.133 -13.141 1 98.06 97 LEU A C 1
ATOM 761 O O . LEU A 1 97 ? -12.375 -8.156 -12.445 1 98.06 97 LEU A O 1
ATOM 765 N N . TYR A 1 98 ? -13.797 -9.672 -13.023 1 97.12 98 TYR A N 1
ATOM 766 C CA . TYR A 1 98 ? -14.859 -9.133 -12.18 1 97.12 98 TYR A CA 1
ATOM 767 C C . TYR A 1 98 ? -14.547 -9.344 -10.703 1 97.12 98 TYR A C 1
ATOM 769 O O . TYR A 1 98 ? -14.883 -8.508 -9.859 1 97.12 98 TYR A O 1
ATOM 777 N N . ALA A 1 99 ? -13.93 -10.516 -10.398 1 97.88 99 ALA A N 1
ATOM 778 C CA . ALA A 1 99 ? -13.5 -10.75 -9.016 1 97.88 99 ALA A CA 1
ATOM 779 C C . ALA A 1 99 ? -12.43 -9.742 -8.602 1 97.88 99 ALA A C 1
ATOM 781 O O . ALA A 1 99 ? -12.438 -9.25 -7.469 1 97.88 99 ALA A O 1
ATOM 782 N N . ALA A 1 100 ? -11.5 -9.438 -9.547 1 98.75 100 ALA A N 1
ATOM 783 C CA . ALA A 1 100 ? -10.469 -8.445 -9.266 1 98.75 100 ALA A CA 1
ATOM 784 C C . ALA A 1 100 ? -11.07 -7.07 -9.016 1 98.75 100 ALA A C 1
ATOM 786 O O . ALA A 1 100 ? -10.758 -6.422 -8.016 1 98.75 100 ALA A O 1
ATOM 787 N N . ILE A 1 101 ? -11.969 -6.652 -9.898 1 98.75 101 ILE A N 1
ATOM 788 C CA . ILE A 1 101 ? -12.609 -5.348 -9.781 1 98.75 101 ILE A CA 1
ATOM 789 C C . ILE A 1 101 ? -13.391 -5.277 -8.469 1 98.75 101 ILE A C 1
ATOM 791 O O . ILE A 1 101 ? -13.289 -4.293 -7.73 1 98.75 101 ILE A O 1
ATOM 795 N N . ALA A 1 102 ? -14.117 -6.324 -8.172 1 98.56 102 ALA A N 1
ATOM 796 C CA . ALA A 1 102 ? -14.883 -6.352 -6.93 1 98.56 102 ALA A CA 1
ATOM 797 C C . ALA A 1 102 ? -13.969 -6.184 -5.719 1 98.56 102 ALA A C 1
ATOM 799 O O . ALA A 1 102 ? -14.281 -5.43 -4.797 1 98.56 102 ALA A O 1
ATOM 800 N N . THR A 1 103 ? -12.883 -6.887 -5.707 1 98.88 103 THR A N 1
ATOM 801 C CA . THR A 1 103 ? -11.922 -6.809 -4.609 1 98.88 103 THR A CA 1
ATOM 802 C C . THR A 1 103 ? -11.391 -5.387 -4.453 1 98.88 103 THR A C 1
ATOM 804 O O . THR A 1 103 ? -11.383 -4.84 -3.348 1 98.88 103 THR A O 1
ATOM 807 N N . TYR A 1 104 ? -10.953 -4.773 -5.566 1 98.88 104 TYR A N 1
ATOM 808 C CA . TYR A 1 104 ? -10.344 -3.449 -5.52 1 98.88 104 TYR A CA 1
ATOM 809 C C . TYR A 1 104 ? -11.383 -2.383 -5.195 1 98.88 104 TYR A C 1
ATOM 811 O O . TYR A 1 104 ? -11.07 -1.378 -4.551 1 98.88 104 TYR A O 1
ATOM 819 N N . VAL A 1 105 ? -12.648 -2.604 -5.609 1 98.88 105 VAL A N 1
ATOM 820 C CA . VAL A 1 105 ? -13.734 -1.716 -5.219 1 98.88 105 VAL A CA 1
ATOM 821 C C . VAL A 1 105 ? -13.891 -1.729 -3.701 1 98.88 105 VAL A C 1
ATOM 823 O O . VAL A 1 105 ? -13.906 -0.673 -3.062 1 98.88 105 VAL A O 1
ATOM 826 N N . LEU A 1 106 ? -13.984 -2.889 -3.131 1 98.81 106 LEU A N 1
ATOM 827 C CA . LEU A 1 106 ? -14.203 -3.031 -1.695 1 98.81 106 LEU A CA 1
ATOM 828 C C . LEU A 1 106 ? -13.023 -2.463 -0.91 1 98.81 106 LEU A C 1
ATOM 830 O O . LEU A 1 106 ? -13.219 -1.781 0.099 1 98.81 106 LEU A O 1
ATOM 834 N N . SER A 1 107 ? -11.875 -2.713 -1.392 1 98.81 107 SER A N 1
ATOM 835 C CA . SER A 1 107 ? -10.672 -2.246 -0.711 1 98.81 107 SER A CA 1
ATOM 836 C C . SER A 1 107 ? -10.516 -0.735 -0.842 1 98.81 107 SER A C 1
ATOM 838 O O . SER A 1 107 ? -10.211 -0.05 0.137 1 98.81 107 SER A O 1
ATOM 840 N N . SER A 1 108 ? -10.695 -0.216 -2.072 1 98.75 108 SER A N 1
ATOM 841 C CA . SER A 1 108 ? -10.547 1.22 -2.285 1 98.75 108 SER A CA 1
ATOM 842 C C . SER A 1 108 ? -11.656 2 -1.587 1 98.75 108 SER A C 1
ATOM 844 O O . SER A 1 108 ? -11.453 3.148 -1.186 1 98.75 108 SER A O 1
ATOM 846 N N . ALA A 1 109 ? -12.797 1.366 -1.39 1 98.88 109 ALA A N 1
ATOM 847 C CA . ALA A 1 109 ? -13.883 2.01 -0.651 1 98.88 109 ALA A CA 1
ATOM 848 C C . ALA A 1 109 ? -13.461 2.32 0.782 1 98.88 109 ALA A C 1
ATOM 850 O O . ALA A 1 109 ? -13.75 3.4 1.301 1 98.88 109 ALA A O 1
ATOM 851 N N . ALA A 1 110 ? -12.875 1.359 1.394 1 98.81 110 ALA A N 1
ATOM 852 C CA . ALA A 1 110 ? -12.398 1.546 2.764 1 98.81 110 ALA A CA 1
ATOM 853 C C . ALA A 1 110 ? -11.398 2.691 2.846 1 98.81 110 ALA A C 1
ATOM 855 O O . ALA A 1 110 ? -11.492 3.543 3.732 1 98.81 110 ALA A O 1
ATOM 856 N N . ARG A 1 111 ? -10.477 2.738 1.936 1 97.94 111 ARG A N 1
ATOM 857 C CA . ARG A 1 111 ? -9.469 3.791 1.909 1 97.94 111 ARG A CA 1
ATOM 858 C C . ARG A 1 111 ? -10.094 5.145 1.598 1 97.94 111 ARG A C 1
ATOM 860 O O . ARG A 1 111 ? -9.758 6.152 2.225 1 97.94 111 ARG A O 1
ATOM 867 N N . ALA A 1 112 ? -10.969 5.145 0.648 1 98.38 112 ALA A N 1
ATOM 868 C CA . ALA A 1 112 ? -11.656 6.375 0.27 1 98.38 112 ALA A CA 1
ATOM 869 C C . ALA A 1 112 ? -12.461 6.938 1.439 1 98.38 112 ALA A C 1
ATOM 871 O O . ALA A 1 112 ? -12.453 8.148 1.681 1 98.38 112 ALA A O 1
ATOM 872 N N . ALA A 1 113 ? -13.117 6.062 2.141 1 98.38 113 ALA A N 1
ATOM 873 C CA . ALA A 1 113 ? -13.922 6.488 3.287 1 98.38 113 ALA A CA 1
ATOM 874 C C . ALA A 1 113 ? -13.055 7.195 4.328 1 98.38 113 ALA A C 1
ATOM 876 O O . ALA A 1 113 ? -13.445 8.227 4.875 1 98.38 113 ALA A O 1
ATOM 877 N N . GLU A 1 114 ? -11.938 6.648 4.57 1 96.81 114 GLU A N 1
ATOM 878 C CA . GLU A 1 114 ? -11.016 7.23 5.543 1 96.81 114 GLU A CA 1
ATOM 879 C C . GLU A 1 114 ? -10.477 8.57 5.055 1 96.81 114 GLU A C 1
ATOM 881 O O . GLU A 1 114 ? -10.297 9.5 5.848 1 96.81 114 GLU A O 1
ATOM 886 N N . ILE A 1 115 ? -10.164 8.695 3.803 1 97.19 115 ILE A N 1
ATOM 887 C CA . ILE A 1 115 ? -9.641 9.922 3.217 1 97.19 115 ILE A CA 1
ATOM 888 C C . ILE A 1 115 ? -10.703 11.023 3.307 1 97.19 115 ILE A C 1
ATOM 890 O O . ILE A 1 115 ? -10.398 12.156 3.695 1 97.19 115 ILE A O 1
ATOM 894 N N . ILE A 1 116 ? -11.891 10.633 3.041 1 96.25 116 ILE A N 1
ATOM 895 C CA . ILE A 1 116 ? -13 11.578 3.076 1 96.25 116 ILE A CA 1
ATOM 896 C C . ILE A 1 116 ? -13.242 12.039 4.516 1 96.25 116 ILE A C 1
ATOM 898 O O . ILE A 1 116 ? -13.32 13.234 4.785 1 96.25 116 ILE A O 1
ATOM 902 N N . ARG A 1 117 ? -13.359 11.102 5.367 1 95.75 117 ARG A N 1
ATOM 903 C CA . ARG A 1 117 ? -13.562 11.43 6.777 1 95.75 117 ARG A CA 1
ATOM 904 C C . ARG A 1 117 ? -12.422 12.297 7.301 1 95.75 117 ARG A C 1
ATOM 906 O O . ARG A 1 117 ? -12.664 13.297 7.984 1 95.75 117 ARG A O 1
ATOM 913 N N . GLY A 1 118 ? -11.211 11.891 6.965 1 94.81 118 GLY A N 1
ATOM 914 C CA . GLY A 1 118 ? -10.055 12.672 7.371 1 94.81 118 GLY A CA 1
ATOM 915 C C . GLY A 1 118 ? -10.062 14.086 6.809 1 94.81 118 GLY A C 1
ATOM 916 O O . GLY A 1 118 ? -9.711 15.039 7.504 1 94.81 118 GLY A O 1
ATOM 917 N N . GLY A 1 119 ? -10.438 14.203 5.594 1 94.69 119 GLY A N 1
ATOM 918 C CA . GLY A 1 119 ? -10.562 15.516 4.977 1 94.69 119 GLY A CA 1
ATOM 919 C C . GLY A 1 119 ? -11.586 16.406 5.664 1 94.69 119 GLY A C 1
ATOM 920 O O . GLY A 1 119 ? -11.297 17.562 5.961 1 94.69 119 GLY A O 1
ATOM 921 N N . VAL A 1 120 ? -12.68 15.906 5.992 1 94.06 120 VAL A N 1
ATOM 922 C CA . VAL A 1 120 ? -13.75 16.656 6.645 1 94.06 120 VAL A CA 1
ATOM 923 C C . VAL A 1 120 ? -13.32 17.047 8.055 1 94.06 120 VAL A C 1
ATOM 925 O O . VAL A 1 120 ? -13.523 18.188 8.477 1 94.06 120 VAL A O 1
ATOM 928 N N . ASN A 1 121 ? -12.648 16.141 8.742 1 92.62 121 ASN A N 1
ATOM 929 C CA . ASN A 1 121 ? -12.227 16.375 10.117 1 92.62 121 ASN A CA 1
ATOM 930 C C . ASN A 1 121 ? -11.062 17.359 10.188 1 92.62 121 ASN A C 1
ATOM 932 O O . ASN A 1 121 ? -10.781 17.906 11.25 1 92.62 121 ASN A O 1
ATOM 936 N N . SER A 1 122 ? -10.414 17.469 9.094 1 91.62 122 SER A N 1
ATOM 937 C CA . SER A 1 122 ? -9.273 18.391 9.086 1 91.62 122 SER A CA 1
ATOM 938 C C . SER A 1 122 ? -9.727 19.844 9.039 1 91.62 122 SER A C 1
ATOM 940 O O . SER A 1 122 ? -8.945 20.75 9.312 1 91.62 122 SER A O 1
ATOM 942 N N . VAL A 1 123 ? -10.969 20.094 8.711 1 92.25 123 VAL A N 1
ATOM 943 C CA . VAL A 1 123 ? -11.508 21.453 8.633 1 92.25 123 VAL A CA 1
ATOM 944 C C . VAL A 1 123 ? -11.766 21.984 10.039 1 92.25 123 VAL A C 1
ATOM 946 O O . VAL A 1 123 ? -12.383 21.312 10.867 1 92.25 123 VAL A O 1
ATOM 949 N N . ASP A 1 124 ? -11.312 23.188 10.273 1 91.5 124 ASP A N 1
ATOM 950 C CA . ASP A 1 124 ? -11.453 23.828 11.578 1 91.5 124 ASP A CA 1
ATOM 951 C C . ASP A 1 124 ? -12.922 23.953 11.977 1 91.5 124 ASP A C 1
ATOM 953 O O . ASP A 1 124 ? -13.75 24.375 11.172 1 91.5 124 ASP A O 1
ATOM 957 N N . ARG A 1 125 ? -13.195 23.641 13.156 1 90.44 125 ARG A N 1
ATOM 958 C CA . ARG A 1 125 ? -14.562 23.703 13.664 1 90.44 125 ARG A CA 1
ATOM 959 C C . ARG A 1 125 ? -15.086 25.141 13.617 1 90.44 125 ARG A C 1
ATOM 961 O O . ARG A 1 125 ? -16.297 25.359 13.477 1 90.44 125 ARG A O 1
ATOM 968 N N . GLY A 1 126 ? -14.109 26.016 13.805 1 90.88 126 GLY A N 1
ATOM 969 C CA . GLY A 1 126 ? -14.469 27.422 13.742 1 90.88 126 GLY A CA 1
ATOM 970 C C . GLY A 1 126 ? -15.125 27.812 12.43 1 90.88 126 GLY A C 1
ATOM 971 O O . GLY A 1 126 ? -15.961 28.719 12.398 1 90.88 126 GLY A O 1
ATOM 972 N N . GLN A 1 127 ? -14.781 27.125 11.383 1 91.81 127 GLN A N 1
ATOM 973 C CA . GLN A 1 127 ? -15.367 27.391 10.078 1 91.81 127 GLN A CA 1
ATOM 974 C C . GLN A 1 127 ? -16.859 27.094 10.07 1 91.81 127 GLN A C 1
ATOM 976 O O . GLN A 1 127 ? -17.656 27.875 9.555 1 91.81 127 GLN A O 1
ATOM 981 N N . ALA A 1 128 ? -17.234 25.953 10.625 1 91.25 128 ALA A N 1
ATOM 982 C CA . ALA A 1 128 ? -18.656 25.578 10.719 1 91.25 128 ALA A CA 1
ATOM 983 C C . ALA A 1 128 ? -19.406 26.516 11.656 1 91.25 128 ALA A C 1
ATOM 985 O O . ALA A 1 128 ? -20.531 26.938 11.359 1 91.25 128 ALA A O 1
ATOM 986 N N . GLU A 1 129 ? -18.75 26.859 12.75 1 93.44 129 GLU A N 1
ATOM 987 C CA . GLU A 1 129 ? -19.375 27.781 13.719 1 93.44 129 GLU A CA 1
ATOM 988 C C . GLU A 1 129 ? -19.609 29.156 13.102 1 93.44 129 GLU A C 1
ATOM 990 O O . GLU A 1 129 ? -20.672 29.75 13.312 1 93.44 129 GLU A O 1
ATOM 995 N N . ALA A 1 130 ? -18.625 29.578 12.43 1 92.88 130 ALA A N 1
ATOM 996 C CA . ALA A 1 130 ? -18.75 30.859 11.75 1 92.88 130 ALA A CA 1
ATOM 997 C C . ALA A 1 130 ? -19.891 30.844 10.727 1 92.88 130 ALA A C 1
ATOM 999 O O . ALA A 1 130 ? -20.625 31.812 10.594 1 92.88 130 ALA A O 1
ATOM 1000 N N . ALA A 1 131 ? -19.984 29.781 10.016 1 91.94 131 ALA A N 1
ATOM 1001 C CA . ALA A 1 131 ? -21.047 29.641 9.008 1 91.94 131 ALA A CA 1
ATOM 1002 C C . ALA A 1 131 ? -22.422 29.672 9.656 1 91.94 131 ALA A C 1
ATOM 1004 O O . ALA A 1 131 ? -23.344 30.312 9.148 1 91.94 131 ALA A O 1
ATOM 1005 N N . PHE A 1 132 ? -22.516 29.047 10.766 1 92.44 132 PHE A N 1
ATOM 1006 C CA . PHE A 1 132 ? -23.781 29.031 11.492 1 92.44 132 PHE A CA 1
ATOM 1007 C C . PHE A 1 132 ? -24.125 30.406 12.023 1 92.44 132 PHE A C 1
ATOM 1009 O O . PHE A 1 132 ? -25.281 30.797 12.055 1 92.44 132 PHE A O 1
ATOM 1016 N N . SER A 1 133 ? -23.156 31.062 12.422 1 95.19 133 SER A N 1
ATOM 1017 C CA . SER A 1 133 ? -23.344 32.375 13 1 95.19 133 SER A CA 1
ATOM 1018 C C . SER A 1 133 ? -23.906 33.375 11.969 1 95.19 133 SER A C 1
ATOM 1020 O O . SER A 1 133 ? -24.562 34.344 12.328 1 95.19 133 SER A O 1
ATOM 1022 N N . ILE A 1 134 ? -23.641 33.156 10.727 1 94.5 134 ILE A N 1
ATOM 1023 C CA . ILE A 1 134 ? -24.109 34.062 9.695 1 94.5 134 ILE A CA 1
ATOM 1024 C C . ILE A 1 134 ? -25.375 33.5 9.055 1 94.5 134 ILE A C 1
ATOM 1026 O O . ILE A 1 134 ? -25.812 34 8 1 94.5 134 ILE A O 1
ATOM 1030 N N . GLY A 1 135 ? -25.906 32.406 9.586 1 93.75 135 GLY A N 1
ATOM 1031 C CA . GLY A 1 135 ? -27.266 32 9.242 1 93.75 135 GLY A CA 1
ATOM 1032 C C . GLY A 1 135 ? -27.297 30.828 8.281 1 93.75 135 GLY A C 1
ATOM 1033 O O . GLY A 1 135 ? -28.375 30.438 7.816 1 93.75 135 GLY A O 1
ATOM 1034 N N . LEU A 1 136 ? -26.141 30.266 7.945 1 93.38 136 LEU A N 1
ATOM 1035 C CA . LEU A 1 136 ? -26.156 29.109 7.059 1 93.38 136 LEU A CA 1
ATOM 1036 C C . LEU A 1 136 ? -26.656 27.859 7.797 1 93.38 136 LEU A C 1
ATOM 1038 O O . LEU A 1 136 ? -26.359 27.688 8.977 1 93.38 136 LEU A O 1
ATOM 1042 N N . ASN A 1 137 ? -27.406 27.031 7.039 1 94.38 137 ASN A N 1
ATOM 1043 C CA . ASN A 1 137 ? -27.828 25.766 7.645 1 94.38 137 ASN A CA 1
ATOM 1044 C C . ASN A 1 137 ? -26.781 24.672 7.43 1 94.38 137 ASN A C 1
ATOM 1046 O O . ASN A 1 137 ? -25.719 24.922 6.875 1 94.38 137 ASN A O 1
ATOM 1050 N N . GLY A 1 138 ? -27.016 23.453 7.941 1 90.38 138 GLY A N 1
ATOM 1051 C CA . GLY A 1 138 ? -26.062 22.359 7.918 1 90.38 138 GLY A CA 1
ATOM 1052 C C . GLY A 1 138 ? -25.641 21.969 6.516 1 90.38 138 GLY A C 1
ATOM 1053 O O . GLY A 1 138 ? -24.469 21.766 6.246 1 90.38 138 GLY A O 1
ATOM 1054 N N . VAL A 1 139 ? -26.609 21.891 5.719 1 91.69 139 VAL A N 1
ATOM 1055 C CA . VAL A 1 139 ? -26.375 21.469 4.344 1 91.69 139 VAL A CA 1
ATOM 1056 C C . VAL A 1 139 ? -25.578 22.547 3.604 1 91.69 139 VAL A C 1
ATOM 1058 O O . VAL A 1 139 ? -24.625 22.234 2.877 1 91.69 139 VAL A O 1
ATOM 1061 N N . GLN A 1 140 ? -25.953 23.781 3.807 1 92.56 140 GLN A N 1
ATOM 1062 C CA . GLN A 1 140 ? -25.25 24.906 3.197 1 92.56 140 GLN A CA 1
ATOM 1063 C C . GLN A 1 140 ? -23.812 24.984 3.691 1 92.56 140 GLN A C 1
ATOM 1065 O O . GLN A 1 140 ? -22.891 25.156 2.896 1 92.56 140 GLN A O 1
ATOM 1070 N N . THR A 1 141 ? -23.719 24.812 5.012 1 92.75 141 THR A N 1
ATOM 1071 C CA . THR A 1 141 ? -22.391 24.875 5.629 1 92.75 141 THR A CA 1
ATOM 1072 C C . THR A 1 141 ? -21.5 23.766 5.09 1 92.75 141 THR A C 1
ATOM 1074 O O . THR A 1 141 ? -20.344 24.016 4.746 1 92.75 141 THR A O 1
ATOM 1077 N N . PHE A 1 142 ? -22.078 22.641 4.965 1 90.44 142 PHE A N 1
ATOM 1078 C CA . PHE A 1 142 ? -21.297 21.5 4.488 1 90.44 142 PHE A CA 1
ATOM 1079 C C . PHE A 1 142 ? -20.906 21.688 3.025 1 90.44 142 PHE A C 1
ATOM 1081 O O . PHE A 1 142 ? -19.734 21.547 2.666 1 90.44 142 PHE A O 1
ATOM 1088 N N . ARG A 1 143 ? -21.797 21.953 2.203 1 91.12 143 ARG A N 1
ATOM 1089 C CA . ARG A 1 143 ? -21.578 22 0.759 1 91.12 143 ARG A CA 1
ATOM 1090 C C . ARG A 1 143 ? -20.734 23.203 0.362 1 91.12 143 ARG A C 1
ATOM 1092 O O . ARG A 1 143 ? -19.891 23.094 -0.529 1 91.12 143 ARG A O 1
ATOM 1099 N N . ARG A 1 144 ? -20.844 24.297 1.076 1 91.19 144 ARG A N 1
ATOM 1100 C CA . ARG A 1 144 ? -20.234 25.531 0.63 1 91.19 144 ARG A CA 1
ATOM 1101 C C . ARG A 1 144 ? -18.922 25.797 1.372 1 91.19 144 ARG A C 1
ATOM 1103 O O . ARG A 1 144 ? -18.047 26.5 0.86 1 91.19 144 ARG A O 1
ATOM 1110 N N . ILE A 1 145 ? -18.828 25.281 2.547 1 91.75 145 ILE A N 1
ATOM 1111 C CA . ILE A 1 145 ? -17.672 25.672 3.363 1 91.75 145 ILE A CA 1
ATOM 1112 C C . ILE A 1 145 ? -16.812 24.438 3.652 1 91.75 145 ILE A C 1
ATOM 1114 O O . ILE A 1 145 ? -15.633 24.406 3.281 1 91.75 145 ILE A O 1
ATOM 1118 N N . ILE A 1 146 ? -17.453 23.453 4.152 1 91.88 146 ILE A N 1
ATOM 1119 C CA . ILE A 1 146 ? -16.688 22.312 4.664 1 91.88 146 ILE A CA 1
ATOM 1120 C C . ILE A 1 146 ? -16.203 21.453 3.498 1 91.88 146 ILE A C 1
ATOM 1122 O O . ILE A 1 146 ? -15.008 21.156 3.404 1 91.88 146 ILE A O 1
ATOM 1126 N N . LEU A 1 147 ? -17.031 21.188 2.605 1 90.5 147 LEU A N 1
ATOM 1127 C CA . LEU A 1 147 ? -16.75 20.234 1.542 1 90.5 147 LEU A CA 1
ATOM 1128 C C . LEU A 1 147 ? -15.602 20.719 0.666 1 90.5 147 LEU A C 1
ATOM 1130 O O . LEU A 1 147 ? -14.656 19.969 0.401 1 90.5 147 LEU A O 1
ATOM 1134 N N . PRO A 1 148 ? -15.656 21.938 0.215 1 90.75 148 PRO A N 1
ATOM 1135 C CA . PRO A 1 148 ? -14.555 22.422 -0.613 1 90.75 148 PRO A CA 1
ATOM 1136 C C . PRO A 1 148 ? -13.211 22.375 0.11 1 90.75 148 PRO A C 1
ATOM 1138 O O . PRO A 1 148 ? -12.203 21.984 -0.481 1 90.75 148 PRO A O 1
ATOM 1141 N N . GLN A 1 149 ? -13.164 22.734 1.351 1 92.56 149 GLN A N 1
ATOM 1142 C CA . GLN A 1 149 ? -11.938 22.703 2.133 1 92.56 149 GLN A CA 1
ATOM 1143 C C . GLN A 1 149 ? -11.469 21.281 2.377 1 92.56 149 GLN A C 1
ATOM 1145 O O . GLN A 1 149 ? -10.273 20.984 2.303 1 92.56 149 GLN A O 1
ATOM 1150 N N . ALA A 1 150 ? -12.461 20.453 2.629 1 93.19 150 ALA A N 1
ATOM 1151 C CA . ALA A 1 150 ? -12.164 19.047 2.865 1 93.19 150 ALA A CA 1
ATOM 1152 C C . ALA A 1 150 ? -11.539 18.391 1.631 1 93.19 150 ALA A C 1
ATOM 1154 O O . ALA A 1 150 ? -10.625 17.578 1.746 1 93.19 150 ALA A O 1
ATOM 1155 N N . LEU A 1 151 ? -12.008 18.734 0.501 1 91.38 151 LEU A N 1
ATOM 1156 C CA . LEU A 1 151 ? -11.516 18.172 -0.751 1 91.38 151 LEU A CA 1
ATOM 1157 C C . LEU A 1 151 ? -10.078 18.594 -1.007 1 91.38 151 LEU A C 1
ATOM 1159 O O . LEU A 1 151 ? -9.266 17.797 -1.474 1 91.38 151 LEU A O 1
ATOM 1163 N N . VAL A 1 152 ? -9.766 19.828 -0.721 1 92.44 152 VAL A N 1
ATOM 1164 C CA . VAL A 1 152 ? -8.406 20.328 -0.891 1 92.44 152 VAL A CA 1
ATOM 1165 C C . VAL A 1 152 ? -7.449 19.562 0.023 1 92.44 152 VAL A C 1
ATOM 1167 O O . VAL A 1 152 ? -6.367 19.156 -0.403 1 92.44 152 VAL A O 1
ATOM 1170 N N . GLN A 1 153 ? -7.895 19.328 1.232 1 91.94 153 GLN A N 1
ATOM 1171 C CA . GLN A 1 153 ? -7.055 18.656 2.217 1 91.94 153 GLN A CA 1
ATOM 1172 C C . GLN A 1 153 ? -6.906 17.172 1.885 1 91.94 153 GLN A C 1
ATOM 1174 O O . GLN A 1 153 ? -5.871 16.562 2.17 1 91.94 153 GLN A O 1
ATOM 1179 N N . ALA A 1 154 ? -7.895 16.609 1.264 1 94.44 154 ALA A N 1
ATOM 1180 C CA . ALA A 1 154 ? -7.926 15.18 0.974 1 94.44 154 ALA A CA 1
ATOM 1181 C C . ALA A 1 154 ? -7.18 14.867 -0.321 1 94.44 154 ALA A C 1
ATOM 1183 O O . ALA A 1 154 ? -6.816 13.719 -0.572 1 94.44 154 ALA A O 1
ATOM 1184 N N . PHE A 1 155 ? -6.902 15.82 -1.13 1 95 155 PHE A N 1
ATOM 1185 C CA . PHE A 1 155 ? -6.492 15.625 -2.516 1 95 155 PHE A CA 1
ATOM 1186 C C . PHE A 1 155 ? -5.172 14.875 -2.59 1 95 155 PHE A C 1
ATOM 1188 O O . PHE A 1 155 ? -5.043 13.906 -3.342 1 95 155 PHE A O 1
ATOM 1195 N N . PRO A 1 156 ? -4.129 15.242 -1.785 1 93.06 156 PRO A N 1
ATOM 1196 C CA . PRO A 1 156 ? -2.875 14.484 -1.844 1 93.06 156 PRO A CA 1
ATOM 1197 C C . PRO A 1 156 ? -3.062 13.008 -1.515 1 93.06 156 PRO A C 1
ATOM 1199 O O . PRO A 1 156 ? -2.451 12.148 -2.152 1 93.06 156 PRO A O 1
ATOM 1202 N N . ASN A 1 157 ? -3.926 12.75 -0.585 1 95.5 157 ASN A N 1
ATOM 1203 C CA . ASN A 1 157 ? -4.195 11.375 -0.186 1 95.5 157 ASN A CA 1
ATOM 1204 C C . ASN A 1 157 ? -4.941 10.609 -1.274 1 95.5 157 ASN A C 1
ATOM 1206 O O . ASN A 1 157 ? -4.754 9.398 -1.436 1 95.5 157 ASN A O 1
ATOM 1210 N N . ILE A 1 158 ? -5.781 11.312 -1.996 1 97.06 158 ILE A N 1
ATOM 1211 C CA . ILE A 1 158 ? -6.48 10.695 -3.121 1 97.06 158 ILE A CA 1
ATOM 1212 C C . ILE A 1 158 ? -5.473 10.273 -4.184 1 97.06 158 ILE A C 1
ATOM 1214 O O . ILE A 1 158 ? -5.547 9.156 -4.711 1 97.06 158 ILE A O 1
ATOM 1218 N N . GLY A 1 159 ? -4.543 11.188 -4.531 1 97.06 159 GLY A N 1
ATOM 1219 C CA . GLY A 1 159 ? -3.49 10.836 -5.469 1 97.06 159 GLY A CA 1
ATOM 1220 C C . GLY A 1 159 ? -2.701 9.609 -5.055 1 97.06 159 GLY A C 1
ATOM 1221 O O . GLY A 1 159 ? -2.461 8.719 -5.871 1 97.06 159 GLY A O 1
ATOM 1222 N N . ASN A 1 160 ? -2.357 9.562 -3.787 1 95.69 160 ASN A N 1
ATOM 1223 C CA . ASN A 1 160 ? -1.625 8.414 -3.262 1 95.69 160 ASN A CA 1
ATOM 1224 C C . ASN A 1 160 ? -2.439 7.129 -3.377 1 95.69 160 ASN A C 1
ATOM 1226 O O . ASN A 1 160 ? -1.889 6.059 -3.648 1 95.69 160 ASN A O 1
ATOM 1230 N N . MET A 1 161 ? -3.695 7.25 -3.143 1 97.69 161 MET A N 1
ATOM 1231 C CA . MET A 1 161 ? -4.566 6.086 -3.252 1 97.69 161 MET A CA 1
ATOM 1232 C C . MET A 1 161 ? -4.613 5.574 -4.688 1 97.69 161 MET A C 1
ATOM 1234 O O . MET A 1 161 ? -4.527 4.367 -4.926 1 97.69 161 MET A O 1
ATOM 1238 N N . VAL A 1 162 ? -4.73 6.488 -5.625 1 98.5 162 VAL A N 1
ATOM 1239 C CA . VAL A 1 162 ? -4.801 6.113 -7.035 1 98.5 162 VAL A CA 1
ATOM 1240 C C . VAL A 1 162 ? -3.52 5.387 -7.438 1 98.5 162 VAL A C 1
ATOM 1242 O O . VAL A 1 162 ? -3.574 4.312 -8.047 1 98.5 162 VAL A O 1
ATOM 1245 N N . ILE A 1 163 ? -2.41 5.941 -7.102 1 98.5 163 ILE A N 1
ATOM 1246 C CA . ILE A 1 163 ? -1.126 5.344 -7.445 1 98.5 163 ILE A CA 1
ATOM 1247 C C . ILE A 1 163 ? -0.964 4.012 -6.711 1 98.5 163 ILE A C 1
ATOM 1249 O O . ILE A 1 163 ? -0.436 3.049 -7.27 1 98.5 163 ILE A O 1
ATOM 1253 N N . GLY A 1 164 ? -1.411 3.943 -5.496 1 98.44 164 GLY A N 1
ATOM 1254 C CA . GLY A 1 164 ? -1.377 2.703 -4.738 1 98.44 164 GLY A CA 1
ATOM 1255 C C . GLY A 1 164 ? -2.16 1.581 -5.391 1 98.44 164 GLY A C 1
ATOM 1256 O O . GLY A 1 164 ? -1.658 0.463 -5.523 1 98.44 164 GLY A O 1
ATOM 1257 N N . PHE A 1 165 ? -3.352 1.914 -5.836 1 98.81 165 PHE A N 1
ATOM 1258 C CA . PHE A 1 165 ? -4.18 0.869 -6.426 1 98.81 165 PHE A CA 1
ATOM 1259 C C . PHE A 1 165 ? -3.711 0.538 -7.836 1 98.81 165 PHE A C 1
ATOM 1261 O O . PHE A 1 165 ? -3.916 -0.577 -8.32 1 98.81 165 PHE A O 1
ATOM 1268 N N . LEU A 1 166 ? -3.07 1.51 -8.531 1 98.81 166 LEU A N 1
ATOM 1269 C CA . LEU A 1 166 ? -2.391 1.164 -9.773 1 98.81 166 LEU A CA 1
ATOM 1270 C C . LEU A 1 166 ? -1.388 0.038 -9.547 1 98.81 166 LEU A C 1
ATOM 1272 O O . LEU A 1 166 ? -1.375 -0.946 -10.289 1 98.81 166 LEU A O 1
ATOM 1276 N N . LYS A 1 167 ? -0.591 0.202 -8.57 1 98.62 167 LYS A N 1
ATOM 1277 C CA . LYS A 1 167 ? 0.4 -0.816 -8.234 1 98.62 167 LYS A CA 1
ATOM 1278 C C . LYS A 1 167 ? -0.272 -2.117 -7.805 1 98.62 167 LYS A C 1
ATOM 1280 O O . LYS A 1 167 ? 0.193 -3.205 -8.148 1 98.62 167 LYS A O 1
ATOM 1285 N N . ASP A 1 168 ? -1.429 -2.033 -7.098 1 98.5 168 ASP A N 1
ATOM 1286 C CA . ASP A 1 168 ? -2.137 -3.217 -6.617 1 98.5 168 ASP A CA 1
ATOM 1287 C C . ASP A 1 168 ? -2.713 -4.02 -7.781 1 98.5 168 ASP A C 1
ATOM 1289 O O . ASP A 1 168 ? -2.867 -5.242 -7.684 1 98.5 168 ASP A O 1
ATOM 1293 N N . THR A 1 169 ? -2.996 -3.352 -8.891 1 98.75 169 THR A N 1
ATOM 1294 C CA . THR A 1 169 ? -3.525 -4.074 -10.047 1 98.75 169 THR A CA 1
ATOM 1295 C C . THR A 1 169 ? -2.539 -5.141 -10.508 1 98.75 169 THR A C 1
ATOM 1297 O O . THR A 1 169 ? -2.928 -6.098 -11.18 1 98.75 169 THR A O 1
ATOM 1300 N N . SER A 1 170 ? -1.277 -4.973 -10.18 1 98.62 170 SER A N 1
ATOM 1301 C CA . SER A 1 170 ? -0.25 -5.922 -10.594 1 98.62 170 SER A CA 1
ATOM 1302 C C . SER A 1 170 ? -0.498 -7.301 -9.984 1 98.62 170 SER A C 1
ATOM 1304 O O . SER A 1 170 ? 0.091 -8.289 -10.422 1 98.62 170 SER A O 1
ATOM 1306 N N . LEU A 1 171 ? -1.382 -7.422 -9.008 1 98.62 171 LEU A N 1
ATOM 1307 C CA . LEU A 1 171 ? -1.617 -8.672 -8.289 1 98.62 171 LEU A CA 1
ATOM 1308 C C . LEU A 1 171 ? -2.715 -9.484 -8.969 1 98.62 171 LEU A C 1
ATOM 1310 O O . LEU A 1 171 ? -2.875 -10.68 -8.688 1 98.62 171 LEU A O 1
ATOM 1314 N N . ALA A 1 172 ? -3.459 -8.867 -9.898 1 98.56 172 ALA A N 1
ATOM 1315 C CA . ALA A 1 172 ? -4.648 -9.469 -10.5 1 98.56 172 ALA A CA 1
ATOM 1316 C C . ALA A 1 172 ? -4.285 -10.703 -11.32 1 98.56 172 ALA A C 1
ATOM 1318 O O . ALA A 1 172 ? -5.105 -11.617 -11.477 1 98.56 172 ALA A O 1
ATOM 1319 N N . PHE A 1 173 ? -3.059 -10.781 -11.773 1 97.56 173 PHE A N 1
ATOM 1320 C CA . PHE A 1 173 ? -2.641 -11.922 -12.578 1 97.56 173 PHE A CA 1
ATOM 1321 C C . PHE A 1 173 ? -2.676 -13.203 -11.758 1 97.56 173 PHE A C 1
ATOM 1323 O O . PHE A 1 173 ? -2.812 -14.297 -12.312 1 97.56 173 PHE A O 1
ATOM 1330 N N . SER A 1 174 ? -2.561 -13.062 -10.445 1 97.06 174 SER A N 1
ATOM 1331 C CA . SER A 1 174 ? -2.5 -14.234 -9.57 1 97.06 174 SER A CA 1
ATOM 1332 C C . SER A 1 174 ? -3.799 -15.031 -9.625 1 97.06 174 SER A C 1
ATOM 1334 O O . SER A 1 174 ? -3.822 -16.219 -9.281 1 97.06 174 SER A O 1
ATOM 1336 N N . ILE A 1 175 ? -4.867 -14.359 -10.07 1 97.12 175 ILE A N 1
ATOM 1337 C CA . ILE A 1 175 ? -6.137 -15.07 -10.164 1 97.12 175 ILE A CA 1
ATOM 1338 C C . ILE A 1 175 ? -6.516 -15.25 -11.633 1 97.12 175 ILE A C 1
ATOM 1340 O O . ILE A 1 175 ? -7.648 -15.617 -11.953 1 97.12 175 ILE A O 1
ATOM 1344 N N . GLY A 1 176 ? -5.629 -14.898 -12.516 1 97.25 176 GLY A N 1
ATOM 1345 C CA . GLY A 1 176 ? -5.816 -15.258 -13.914 1 97.25 176 GLY A CA 1
ATOM 1346 C C . GLY A 1 176 ? -6.254 -14.086 -14.773 1 97.25 176 GLY A C 1
ATOM 1347 O O . GLY A 1 176 ? -6.66 -14.273 -15.922 1 97.25 176 GLY A O 1
ATOM 1348 N N . VAL A 1 177 ? -6.219 -12.875 -14.258 1 98.44 177 VAL A N 1
ATOM 1349 C CA . VAL A 1 177 ? -6.59 -11.711 -15.047 1 98.44 177 VAL A CA 1
ATOM 1350 C C . VAL A 1 177 ? -5.512 -11.43 -16.094 1 98.44 177 VAL A C 1
ATOM 1352 O O . VAL A 1 177 ? -4.316 -11.516 -15.805 1 98.44 177 VAL A O 1
ATOM 1355 N N . MET A 1 178 ? -5.98 -11.109 -17.312 1 98.12 178 MET A N 1
ATOM 1356 C CA . MET A 1 178 ? -5.051 -10.844 -18.406 1 98.12 178 MET A CA 1
ATOM 1357 C C . MET A 1 178 ? -4.848 -9.344 -18.594 1 98.12 178 MET A C 1
ATOM 1359 O O . MET A 1 178 ? -5.203 -8.797 -19.641 1 98.12 178 MET A O 1
ATOM 1363 N N . ASP A 1 179 ? -4.258 -8.719 -17.594 1 98.56 179 ASP A N 1
ATOM 1364 C CA . ASP A 1 179 ? -3.783 -7.34 -17.688 1 98.56 179 ASP A CA 1
ATOM 1365 C C . ASP A 1 179 ? -2.297 -7.297 -18.031 1 98.56 179 ASP A C 1
ATOM 1367 O O . ASP A 1 179 ? -1.768 -8.227 -18.641 1 98.56 179 ASP A O 1
ATOM 1371 N N . MET A 1 180 ? -1.56 -6.176 -17.766 1 98.44 180 MET A N 1
ATOM 1372 C CA . MET A 1 180 ? -0.139 -6.062 -18.078 1 98.44 180 MET A CA 1
ATOM 1373 C C . MET A 1 180 ? 0.659 -7.176 -17.422 1 98.44 180 MET A C 1
ATOM 1375 O O . MET A 1 180 ? 1.462 -7.848 -18.062 1 98.44 180 MET A O 1
ATOM 1379 N N . SER A 1 181 ? 0.422 -7.379 -16.141 1 98.38 181 SER A N 1
ATOM 1380 C CA . SER A 1 181 ? 1.115 -8.43 -15.406 1 98.38 181 SER A CA 1
ATOM 1381 C C . SER A 1 181 ? 0.727 -9.812 -15.922 1 98.38 181 SER A C 1
ATOM 1383 O O . SER A 1 181 ? 1.564 -10.719 -15.977 1 98.38 181 SER A O 1
ATOM 1385 N N . GLY A 1 182 ? -0.586 -10.031 -16.266 1 98.5 182 GLY A N 1
ATOM 1386 C CA . GLY A 1 182 ? -1.02 -11.297 -16.844 1 98.5 182 GLY A CA 1
ATOM 1387 C C . GLY A 1 182 ? -0.323 -11.633 -18.156 1 98.5 182 GLY A C 1
ATOM 1388 O O . GLY A 1 182 ? 0.135 -12.766 -18.344 1 98.5 182 GLY A O 1
ATOM 1389 N N . ARG A 1 183 ? -0.275 -10.703 -18.984 1 98.38 183 ARG A N 1
ATOM 1390 C CA . ARG A 1 183 ? 0.454 -10.914 -20.234 1 98.38 183 ARG A CA 1
ATOM 1391 C C . ARG A 1 183 ? 1.928 -11.195 -19.969 1 98.38 183 ARG A C 1
ATOM 1393 O O . ARG A 1 183 ? 2.549 -11.992 -20.672 1 98.38 183 ARG A O 1
ATOM 1400 N N . GLY A 1 184 ? 2.48 -10.461 -18.984 1 98.38 184 GLY A N 1
ATOM 1401 C CA . GLY A 1 184 ? 3.848 -10.75 -18.578 1 98.38 184 GLY A CA 1
ATOM 1402 C C . GLY A 1 184 ? 4.074 -12.211 -18.234 1 98.38 184 GLY A C 1
ATOM 1403 O O . GLY A 1 184 ? 5.074 -12.805 -18.656 1 98.38 184 GLY A O 1
ATOM 1404 N N . GLN A 1 185 ? 3.133 -12.789 -17.578 1 97.38 185 GLN A N 1
ATOM 1405 C CA . GLN A 1 185 ? 3.252 -14.195 -17.203 1 97.38 185 GLN A CA 1
ATOM 1406 C C . GLN A 1 185 ? 3.254 -15.102 -18.438 1 97.38 185 GLN A C 1
ATOM 1408 O O . GLN A 1 185 ? 3.984 -16.094 -18.469 1 97.38 185 GLN A O 1
ATOM 1413 N N . THR A 1 186 ? 2.426 -14.781 -19.391 1 97.25 186 THR A N 1
ATOM 1414 C CA . THR A 1 186 ? 2.4 -15.586 -20.594 1 97.25 186 THR A CA 1
ATOM 1415 C C . THR A 1 186 ? 3.711 -15.445 -21.375 1 97.25 186 THR A C 1
ATOM 1417 O O . THR A 1 186 ? 4.184 -16.406 -21.984 1 97.25 186 THR A O 1
ATOM 1420 N N . LEU A 1 187 ? 4.27 -14.266 -21.391 1 96.75 187 LEU A N 1
ATOM 1421 C CA . LEU A 1 187 ? 5.559 -14.039 -22.047 1 96.75 187 LEU A CA 1
ATOM 1422 C C . LEU A 1 187 ? 6.656 -14.844 -21.359 1 96.75 187 LEU A C 1
ATOM 1424 O O . LEU A 1 187 ? 7.559 -15.359 -22.016 1 96.75 187 LEU A O 1
ATOM 1428 N N . ILE A 1 188 ? 6.594 -14.93 -20.078 1 96.5 188 ILE A N 1
ATOM 1429 C CA . ILE A 1 188 ? 7.574 -15.688 -19.312 1 96.5 188 ILE A CA 1
ATOM 1430 C C . ILE A 1 188 ? 7.484 -17.172 -19.672 1 96.5 188 ILE A C 1
ATOM 1432 O O . ILE A 1 188 ? 8.508 -17.812 -19.891 1 96.5 188 ILE A O 1
ATOM 1436 N N . THR A 1 189 ? 6.301 -17.656 -19.781 1 94.69 189 THR A N 1
ATOM 1437 C CA . THR A 1 189 ? 6.086 -19.078 -20.094 1 94.69 189 THR A CA 1
ATOM 1438 C C . THR A 1 189 ? 6.582 -19.406 -21.5 1 94.69 189 THR A C 1
ATOM 1440 O O . THR A 1 189 ? 7.172 -20.453 -21.719 1 94.69 189 THR A O 1
ATOM 1443 N N . SER A 1 190 ? 6.406 -18.469 -22.375 1 94.19 190 SER A N 1
ATOM 1444 C CA . SER A 1 190 ? 6.742 -18.75 -23.766 1 94.19 190 SER A CA 1
ATOM 1445 C C . SER A 1 190 ? 8.211 -18.469 -24.047 1 94.19 190 SER A C 1
ATOM 1447 O O . SER A 1 190 ? 8.828 -19.141 -24.875 1 94.19 190 SER A O 1
ATOM 1449 N N . SER A 1 191 ? 8.805 -17.516 -23.359 1 92 191 SER A N 1
ATOM 1450 C CA . SER A 1 191 ? 10.156 -17.094 -23.688 1 92 191 SER A CA 1
ATOM 1451 C C . SER A 1 191 ? 11.172 -17.641 -22.688 1 92 191 SER A C 1
ATOM 1453 O O . SER A 1 191 ? 12.367 -17.703 -22.984 1 92 191 SER A O 1
ATOM 1455 N N . ASN A 1 192 ? 10.727 -17.906 -21.484 1 92.31 192 ASN A N 1
ATOM 1456 C CA . ASN A 1 192 ? 11.562 -18.328 -20.359 1 92.31 192 ASN A CA 1
ATOM 1457 C C . ASN A 1 192 ? 12.523 -17.219 -19.938 1 92.31 192 ASN A C 1
ATOM 1459 O O . ASN A 1 192 ? 13.656 -17.5 -19.547 1 92.31 192 ASN A O 1
ATOM 1463 N N . HIS A 1 193 ? 12.117 -15.984 -20.234 1 94.25 193 HIS A N 1
ATOM 1464 C CA . HIS A 1 193 ? 12.883 -14.805 -19.828 1 94.25 193 HIS A CA 1
ATOM 1465 C C . HIS A 1 193 ? 12.133 -14 -18.766 1 94.25 193 HIS A C 1
ATOM 1467 O O . HIS A 1 193 ? 11.586 -12.93 -19.062 1 94.25 193 HIS A O 1
ATOM 1473 N N . SER A 1 194 ? 12.258 -14.484 -17.531 1 95.25 194 SER A N 1
ATOM 1474 C CA . SER A 1 194 ? 11.477 -13.922 -16.438 1 95.25 194 SER A CA 1
ATOM 1475 C C . SER A 1 194 ? 11.992 -12.547 -16.031 1 95.25 194 SER A C 1
ATOM 1477 O O . SER A 1 194 ? 11.227 -11.594 -15.93 1 95.25 194 SER A O 1
ATOM 1479 N N . LEU A 1 195 ? 13.305 -12.414 -15.859 1 95.88 195 LEU A N 1
ATOM 1480 C CA . LEU A 1 195 ? 13.883 -11.172 -15.359 1 95.88 195 LEU A CA 1
ATOM 1481 C C . LEU A 1 195 ? 13.609 -10.016 -16.312 1 95.88 195 LEU A C 1
ATOM 1483 O O . LEU A 1 195 ? 13.195 -8.938 -15.891 1 95.88 195 LEU A O 1
ATOM 1487 N N . GLU A 1 196 ? 13.766 -10.242 -17.594 1 97.06 196 GLU A N 1
ATOM 1488 C CA . GLU A 1 196 ? 13.539 -9.219 -18.609 1 97.06 196 GLU A CA 1
ATOM 1489 C C . GLU A 1 196 ? 12.086 -8.766 -18.625 1 97.06 196 GLU A C 1
ATOM 1491 O O . GLU A 1 196 ? 11.797 -7.582 -18.812 1 97.06 196 GLU A O 1
ATOM 1496 N N . VAL A 1 197 ? 11.18 -9.742 -18.438 1 98 197 VAL A N 1
ATOM 1497 C CA . VAL A 1 197 ? 9.758 -9.414 -18.438 1 98 197 VAL A CA 1
ATOM 1498 C C . VAL A 1 197 ? 9.43 -8.555 -17.203 1 98 197 VAL A C 1
ATOM 1500 O O . VAL A 1 197 ? 8.75 -7.535 -17.328 1 98 197 VAL A O 1
ATOM 1503 N N . TYR A 1 198 ? 9.945 -8.922 -16.062 1 98.06 198 TYR A N 1
ATOM 1504 C CA . TYR A 1 198 ? 9.633 -8.18 -14.852 1 98.06 198 TYR A CA 1
ATOM 1505 C C . TYR A 1 198 ? 10.281 -6.801 -14.867 1 98.06 198 TYR A C 1
ATOM 1507 O O . TYR A 1 198 ? 9.719 -5.832 -14.352 1 98.06 198 TYR A O 1
ATOM 1515 N N . ILE A 1 199 ? 11.445 -6.656 -15.406 1 98.06 199 ILE A N 1
ATOM 1516 C CA . ILE A 1 199 ? 12.062 -5.344 -15.594 1 98.06 199 ILE A CA 1
ATOM 1517 C C . ILE A 1 199 ? 11.188 -4.492 -16.516 1 98.06 199 ILE A C 1
ATOM 1519 O O . ILE A 1 199 ? 10.953 -3.314 -16.234 1 98.06 199 ILE A O 1
ATOM 1523 N N . SER A 1 200 ? 10.719 -5.129 -17.594 1 98.5 200 SER A N 1
ATOM 1524 C CA . SER A 1 200 ? 9.836 -4.426 -18.516 1 98.5 200 SER A CA 1
ATOM 1525 C C . SER A 1 200 ? 8.562 -3.951 -17.828 1 98.5 200 SER A C 1
ATOM 1527 O O . SER A 1 200 ? 8.141 -2.809 -18.016 1 98.5 200 SER A O 1
ATOM 1529 N N . LEU A 1 201 ? 7.973 -4.82 -17 1 98.69 201 LEU A N 1
ATOM 1530 C CA . LEU A 1 201 ? 6.781 -4.453 -16.234 1 98.69 201 LEU A CA 1
ATOM 1531 C C . LEU A 1 201 ? 7.082 -3.303 -15.281 1 98.69 201 LEU A C 1
ATOM 1533 O O . LEU A 1 201 ? 6.27 -2.387 -15.133 1 98.69 201 LEU A O 1
ATOM 1537 N N . SER A 1 202 ? 8.227 -3.389 -14.641 1 98.56 202 SER A N 1
ATOM 1538 C CA . SER A 1 202 ? 8.602 -2.346 -13.695 1 98.56 202 SER A CA 1
ATOM 1539 C C . SER A 1 202 ? 8.719 -0.989 -14.383 1 98.56 202 SER A C 1
ATOM 1541 O O . SER A 1 202 ? 8.289 0.028 -13.836 1 98.56 202 SER A O 1
ATOM 1543 N N . VAL A 1 203 ? 9.281 -0.959 -15.523 1 98.19 203 VAL A N 1
ATOM 1544 C CA . VAL A 1 203 ? 9.438 0.271 -16.297 1 98.19 203 VAL A CA 1
ATOM 1545 C C . VAL A 1 203 ? 8.07 0.841 -16.641 1 98.19 203 VAL A C 1
ATOM 1547 O O . VAL A 1 203 ? 7.836 2.045 -16.516 1 98.19 203 VAL A O 1
ATOM 1550 N N . LEU A 1 204 ? 7.191 0.004 -17.031 1 98.75 204 LEU A N 1
ATOM 1551 C CA . LEU A 1 204 ? 5.871 0.447 -17.453 1 98.75 204 LEU A CA 1
ATOM 1552 C C . LEU A 1 204 ? 5.039 0.916 -16.266 1 98.75 204 LEU A C 1
ATOM 1554 O O . LEU A 1 204 ? 4.383 1.957 -16.328 1 98.75 204 LEU A O 1
ATOM 1558 N N . TYR A 1 205 ? 5.027 0.14 -15.234 1 98.81 205 TYR A N 1
ATOM 1559 C CA . TYR A 1 205 ? 4.301 0.567 -14.039 1 98.81 205 TYR A CA 1
ATOM 1560 C C . TYR A 1 205 ? 4.867 1.872 -13.492 1 98.81 205 TYR A C 1
ATOM 1562 O O . TYR A 1 205 ? 4.117 2.746 -13.055 1 98.81 205 TYR A O 1
ATOM 1570 N N . TYR A 1 206 ? 6.207 1.945 -13.445 1 98.75 206 TYR A N 1
ATOM 1571 C CA . TYR A 1 206 ? 6.844 3.166 -12.961 1 98.75 206 TYR A CA 1
ATOM 1572 C C . TYR A 1 206 ? 6.465 4.359 -13.836 1 98.75 206 TYR A C 1
ATOM 1574 O O . TYR A 1 206 ? 6.145 5.434 -13.32 1 98.75 206 TYR A O 1
ATOM 1582 N N . ALA A 1 207 ? 6.508 4.195 -15.125 1 98.69 207 ALA A N 1
ATOM 1583 C CA . ALA A 1 207 ? 6.109 5.258 -16.047 1 98.69 207 ALA A CA 1
ATOM 1584 C C . ALA A 1 207 ? 4.664 5.684 -15.805 1 98.69 207 ALA A C 1
ATOM 1586 O O . ALA A 1 207 ? 4.359 6.875 -15.789 1 98.69 207 ALA A O 1
ATOM 1587 N N . ALA A 1 208 ? 3.793 4.762 -15.625 1 98.69 208 ALA A N 1
ATOM 1588 C CA . ALA A 1 208 ? 2.393 5.066 -15.344 1 98.69 208 ALA A CA 1
ATOM 1589 C C . ALA A 1 208 ? 2.246 5.812 -14.023 1 98.69 208 ALA A C 1
ATOM 1591 O O . ALA A 1 208 ? 1.499 6.789 -13.93 1 98.69 208 ALA A O 1
ATOM 1592 N N . ALA A 1 209 ? 2.959 5.324 -13.031 1 98.5 209 ALA A N 1
ATOM 1593 C CA . ALA A 1 209 ? 2.928 5.988 -11.727 1 98.5 209 ALA A CA 1
ATOM 1594 C C . ALA A 1 209 ? 3.422 7.426 -11.836 1 98.5 209 ALA A C 1
ATOM 1596 O O . ALA A 1 209 ? 2.836 8.336 -11.242 1 98.5 209 ALA A O 1
ATOM 1597 N N . LEU A 1 210 ? 4.512 7.633 -12.578 1 98.12 210 LEU A N 1
ATOM 1598 C CA . LEU A 1 210 ? 5.059 8.969 -12.781 1 98.12 210 LEU A CA 1
ATOM 1599 C C . LEU A 1 210 ? 4.043 9.867 -13.484 1 98.12 210 LEU A C 1
ATOM 1601 O O . LEU A 1 210 ? 3.916 11.047 -13.148 1 98.12 210 LEU A O 1
ATOM 1605 N N . LEU A 1 211 ? 3.402 9.297 -14.406 1 98.19 211 LEU A N 1
ATOM 1606 C CA . LEU A 1 211 ? 2.379 10.055 -15.117 1 98.19 211 LEU A CA 1
ATOM 1607 C C . LEU A 1 211 ? 1.273 10.5 -14.172 1 98.19 211 LEU A C 1
ATOM 1609 O O . LEU A 1 211 ? 0.869 11.664 -14.18 1 98.19 211 LEU A O 1
ATOM 1613 N N . PHE A 1 212 ? 0.786 9.594 -13.367 1 98.25 212 PHE A N 1
ATOM 1614 C CA . PHE A 1 212 ? -0.243 9.945 -12.398 1 98.25 212 PHE A CA 1
ATOM 1615 C C . PHE A 1 212 ? 0.278 10.977 -11.398 1 98.25 212 PHE A C 1
ATOM 1617 O O . PHE A 1 212 ? -0.442 11.898 -11.023 1 98.25 212 PHE A O 1
ATOM 1624 N N . GLU A 1 213 ? 1.518 10.766 -10.992 1 96.94 213 GLU A N 1
ATOM 1625 C CA . GLU A 1 213 ? 2.121 11.719 -10.062 1 96.94 213 GLU A CA 1
ATOM 1626 C C . GLU A 1 213 ? 2.146 13.125 -10.656 1 96.94 213 GLU A C 1
ATOM 1628 O O . GLU A 1 213 ? 1.815 14.094 -9.977 1 96.94 213 GLU A O 1
ATOM 1633 N N . CYS A 1 214 ? 2.549 13.25 -11.875 1 96.88 214 CYS A N 1
ATOM 1634 C CA . CYS A 1 214 ? 2.629 14.539 -12.555 1 96.88 214 CYS A CA 1
ATOM 1635 C C . CYS A 1 214 ? 1.247 15.164 -12.695 1 96.88 214 CYS A C 1
ATOM 1637 O O . CYS A 1 214 ? 1.079 16.359 -12.461 1 96.88 214 CYS A O 1
ATOM 1639 N N . VAL A 1 215 ? 0.319 14.367 -13.039 1 97.31 215 VAL A N 1
ATOM 1640 C CA . VAL A 1 215 ? -1.046 14.852 -13.211 1 97.31 215 VAL A CA 1
ATOM 1641 C C . VAL A 1 215 ? -1.591 15.344 -11.867 1 97.31 215 VAL A C 1
ATOM 1643 O O . VAL A 1 215 ? -2.152 16.438 -11.781 1 97.31 215 VAL A O 1
ATOM 1646 N N . PHE A 1 216 ? -1.398 14.602 -10.812 1 96.19 216 PHE A N 1
ATOM 1647 C CA . PHE A 1 216 ? -1.946 14.961 -9.516 1 96.19 216 PHE A CA 1
ATOM 1648 C C . PHE A 1 216 ? -1.21 16.156 -8.93 1 96.19 216 PHE A C 1
ATOM 1650 O O . PHE A 1 216 ? -1.811 17 -8.25 1 96.19 216 PHE A O 1
ATOM 1657 N N . ARG A 1 217 ? 0.091 16.234 -9.203 1 93.94 217 ARG A N 1
ATOM 1658 C CA . ARG A 1 217 ? 0.843 17.406 -8.773 1 93.94 217 ARG A CA 1
ATOM 1659 C C . ARG A 1 217 ? 0.339 18.656 -9.469 1 93.94 217 ARG A C 1
ATOM 1661 O O . ARG A 1 217 ? 0.219 19.719 -8.844 1 93.94 217 ARG A O 1
ATOM 1668 N N . TRP A 1 218 ? 0.124 18.547 -10.703 1 95 218 TRP A N 1
ATOM 1669 C CA . TRP A 1 218 ? -0.402 19.656 -11.477 1 95 218 TRP A CA 1
ATOM 1670 C C . TRP A 1 218 ? -1.777 20.078 -10.969 1 95 218 TRP A C 1
ATOM 1672 O O . TRP A 1 218 ? -2.047 21.266 -10.797 1 95 218 TRP A O 1
ATOM 1682 N N . CYS A 1 219 ? -2.65 19.156 -10.727 1 94.62 219 CYS A N 1
ATOM 1683 C CA . CYS A 1 219 ? -3.977 19.422 -10.188 1 94.62 219 CYS A CA 1
ATOM 1684 C C . CYS A 1 219 ? -3.883 20.062 -8.805 1 94.62 219 CYS A C 1
ATOM 1686 O O . CYS A 1 219 ? -4.641 20.984 -8.492 1 94.62 219 CYS A O 1
ATOM 1688 N N . GLU A 1 220 ? -3.02 19.5 -8.031 1 91.75 220 GLU A N 1
ATOM 1689 C CA . GLU A 1 220 ? -2.846 20.016 -6.676 1 91.75 220 GLU A CA 1
ATOM 1690 C C . GLU A 1 220 ? -2.436 21.484 -6.684 1 91.75 220 GLU A C 1
ATOM 1692 O O . GLU A 1 220 ? -2.924 22.281 -5.875 1 91.75 220 GLU A O 1
ATOM 1697 N N . LYS A 1 221 ? -1.528 21.922 -7.508 1 90.69 221 LYS A N 1
ATOM 1698 C CA . LYS A 1 221 ? -1.079 23.297 -7.633 1 90.69 221 LYS A CA 1
ATOM 1699 C C . LYS A 1 221 ? -2.229 24.219 -8.039 1 90.69 221 LYS A C 1
ATOM 1701 O O . LYS A 1 221 ? -2.34 25.344 -7.543 1 90.69 221 LYS A O 1
ATOM 1706 N N . ARG A 1 222 ? -3.051 23.766 -8.812 1 89.44 222 ARG A N 1
ATOM 1707 C CA . ARG A 1 222 ? -4.191 24.547 -9.273 1 89.44 222 ARG A CA 1
ATOM 1708 C C . ARG A 1 222 ? -5.23 24.703 -8.172 1 89.44 222 ARG A C 1
ATOM 1710 O O . ARG A 1 222 ? -5.809 25.781 -8 1 89.44 222 ARG A O 1
ATOM 1717 N N . ILE A 1 223 ? -5.449 23.625 -7.422 1 88.12 223 ILE A N 1
ATOM 1718 C CA . ILE A 1 223 ? -6.426 23.641 -6.34 1 88.12 223 ILE A CA 1
ATOM 1719 C C . ILE A 1 223 ? -5.957 24.562 -5.219 1 88.12 223 ILE A C 1
ATOM 1721 O O . ILE A 1 223 ? -6.75 25.328 -4.664 1 88.12 223 ILE A O 1
ATOM 1725 N N . LYS A 1 224 ? -4.719 24.516 -4.883 1 82.88 224 LYS A N 1
ATOM 1726 C CA . LYS A 1 224 ? -4.168 25.344 -3.818 1 82.88 224 LYS A CA 1
ATOM 1727 C C . LYS A 1 224 ? -4.164 26.812 -4.219 1 82.88 224 LYS A C 1
ATOM 1729 O O . LYS A 1 224 ? -4.383 27.688 -3.379 1 82.88 224 LYS A O 1
ATOM 1734 N N . LYS A 1 225 ? -3.949 27.156 -5.41 1 79.31 225 LYS A N 1
ATOM 1735 C CA . LYS A 1 225 ? -4.008 28.531 -5.902 1 79.31 225 LYS A CA 1
ATOM 1736 C C . LYS A 1 225 ? -5.418 29.094 -5.785 1 79.31 225 LYS A C 1
ATOM 1738 O O . LYS A 1 225 ? -5.602 30.25 -5.414 1 79.31 225 LYS A O 1
ATOM 1743 N N . ASP A 1 226 ? -6.324 28.234 -5.973 1 74.12 226 ASP A N 1
ATOM 1744 C CA . ASP A 1 226 ? -7.723 28.656 -5.91 1 74.12 226 ASP A CA 1
ATOM 1745 C C . ASP A 1 226 ? -8.172 28.844 -4.461 1 74.12 226 ASP A C 1
ATOM 1747 O O . ASP A 1 226 ? -8.969 29.734 -4.164 1 74.12 226 ASP A O 1
ATOM 1751 N N . GLU A 1 227 ? -7.707 28.016 -3.592 1 71.44 227 GLU A N 1
ATOM 1752 C CA . GLU A 1 227 ? -8.039 28.125 -2.176 1 71.44 227 GLU A CA 1
ATOM 1753 C C . GLU A 1 227 ? -7.473 29.406 -1.571 1 71.44 227 GLU A C 1
ATOM 1755 O O . GLU A 1 227 ? -8.148 30.078 -0.786 1 71.44 227 GLU A O 1
ATOM 1760 N N . THR A 1 228 ? -6.262 29.703 -1.845 1 64.62 228 THR A N 1
ATOM 1761 C CA . THR A 1 228 ? -5.668 30.953 -1.367 1 64.62 228 THR A CA 1
ATOM 1762 C C . THR A 1 228 ? -6.43 32.156 -1.905 1 64.62 228 THR A C 1
ATOM 1764 O O . THR A 1 228 ? -6.609 33.156 -1.196 1 64.62 228 THR A O 1
ATOM 1767 N N . ARG A 1 229 ? -7.004 31.953 -2.988 1 58.69 229 ARG A N 1
ATOM 1768 C CA . ARG A 1 229 ? -7.781 33.031 -3.59 1 58.69 229 ARG A CA 1
ATOM 1769 C C . ARG A 1 229 ? -9.125 33.188 -2.893 1 58.69 229 ARG A C 1
ATOM 1771 O O . ARG A 1 229 ? -9.609 34.312 -2.709 1 58.69 229 ARG A O 1
ATOM 1778 N N . LEU A 1 230 ? -9.664 32.062 -2.469 1 58.28 230 LEU A N 1
ATOM 1779 C CA . LEU A 1 230 ? -10.969 32.094 -1.819 1 58.28 230 LEU A CA 1
ATOM 1780 C C . LEU A 1 230 ? -10.859 32.656 -0.414 1 58.28 230 LEU A C 1
ATOM 1782 O O . LEU A 1 230 ? -11.719 33.438 0.007 1 58.28 230 LEU A O 1
ATOM 1786 N N . VAL A 1 231 ? -9.82 32.344 0.308 1 60.81 231 VAL A N 1
ATOM 1787 C CA . VAL A 1 231 ? -9.633 32.844 1.668 1 60.81 231 VAL A CA 1
ATOM 1788 C C . VAL A 1 231 ? -9.359 34.344 1.637 1 60.81 231 VAL A C 1
ATOM 1790 O O . VAL A 1 231 ? -9.867 35.094 2.471 1 60.81 231 VAL A O 1
ATOM 1793 N N . THR A 1 232 ? -8.641 34.781 0.653 1 54.75 232 THR A N 1
ATOM 1794 C CA . THR A 1 232 ? -8.32 36.188 0.544 1 54.75 232 THR A CA 1
ATOM 1795 C C . THR A 1 232 ? -9.57 37 0.215 1 54.75 232 THR A C 1
ATOM 1797 O O . THR A 1 232 ? -9.758 38.094 0.745 1 54.75 232 THR A O 1
ATOM 1800 N N . VAL A 1 233 ? -10.445 36.5 -0.512 1 50.94 233 VAL A N 1
ATOM 1801 C CA . VAL A 1 233 ? -11.641 37.219 -0.922 1 50.94 233 VAL A CA 1
ATOM 1802 C C . VAL A 1 233 ? -12.617 37.312 0.251 1 50.94 233 VAL A C 1
ATOM 1804 O O . VAL A 1 233 ? -13.219 38.375 0.483 1 50.94 233 VAL A O 1
ATOM 1807 N N . PHE A 1 234 ? -12.664 36.281 1.017 1 53.75 234 PHE A N 1
ATOM 1808 C CA . PHE A 1 234 ? -13.562 36.281 2.168 1 53.75 234 PHE A CA 1
ATOM 1809 C C . PHE A 1 234 ? -13.039 37.219 3.254 1 53.75 234 PHE A C 1
ATOM 1811 O O . PHE A 1 234 ? -13.82 37.906 3.904 1 53.75 234 PHE A O 1
ATOM 1818 N N . ASP A 1 235 ? -11.773 37.219 3.467 1 54.5 235 ASP A N 1
ATOM 1819 C CA . ASP A 1 235 ? -11.156 38.094 4.438 1 54.5 235 ASP A CA 1
ATOM 1820 C C . ASP A 1 235 ? -11.352 39.562 4.035 1 54.5 235 ASP A C 1
ATOM 1822 O O . ASP A 1 235 ? -11.609 40.406 4.883 1 54.5 235 ASP A O 1
ATOM 1826 N N . MET A 1 236 ? -11.375 39.812 2.865 1 55.75 236 MET A N 1
ATOM 1827 C CA . MET A 1 236 ? -11.555 41.188 2.355 1 55.75 236 MET A CA 1
ATOM 1828 C C . MET A 1 236 ? -13.023 41.594 2.434 1 55.75 236 MET A C 1
ATOM 1830 O O . MET A 1 236 ? -13.328 42.75 2.738 1 55.75 236 MET A O 1
ATOM 1834 N N . SER A 1 237 ? -13.859 40.688 2.199 1 52.5 237 SER A N 1
ATOM 1835 C CA . SER A 1 237 ? -15.281 41.031 2.225 1 52.5 237 SER A CA 1
ATOM 1836 C C . SER A 1 237 ? -15.789 41.156 3.656 1 52.5 237 SER A C 1
ATOM 1838 O O . SER A 1 237 ? -16.781 41.844 3.906 1 52.5 237 SER A O 1
ATOM 1840 N N . ALA A 1 238 ? -15.18 40.531 4.613 1 53.41 238 ALA A N 1
ATOM 1841 C CA . ALA A 1 238 ? -15.562 40.594 6.02 1 53.41 238 ALA A CA 1
ATOM 1842 C C . ALA A 1 238 ? -15.133 41.906 6.641 1 53.41 238 ALA A C 1
ATOM 1844 O O . ALA A 1 238 ? -15.641 42.312 7.691 1 53.41 238 ALA A O 1
ATOM 1845 N N . HIS A 1 239 ? -14.156 42.531 6.133 1 51.31 239 HIS A N 1
ATOM 1846 C CA . HIS A 1 239 ? -13.664 43.812 6.645 1 51.31 239 HIS A CA 1
ATOM 1847 C C . HIS A 1 239 ? -14.281 44.969 5.887 1 51.31 239 HIS A C 1
ATOM 1849 O O . HIS A 1 239 ? -13.945 46.125 6.148 1 51.31 239 HIS A O 1
ATOM 1855 N N . SER A 1 240 ? -15.141 44.625 4.949 1 44.47 240 SER A N 1
ATOM 1856 C CA . SER A 1 240 ? -15.852 45.75 4.363 1 44.47 240 SER A CA 1
ATOM 1857 C C . SER A 1 240 ? -17.281 45.844 4.895 1 44.47 240 SER A C 1
ATOM 1859 O O . SER A 1 240 ? -17.906 44.812 5.18 1 44.47 240 SER A O 1
ATOM 1861 N N . MET B 1 1 ? -12.773 -30.953 -8.016 1 39.66 1 MET B N 1
ATOM 1862 C CA . MET B 1 1 ? -14.039 -30.344 -7.598 1 39.66 1 MET B CA 1
ATOM 1863 C C . MET B 1 1 ? -13.875 -29.578 -6.297 1 39.66 1 MET B C 1
ATOM 1865 O O . MET B 1 1 ? -13.375 -30.109 -5.309 1 39.66 1 MET B O 1
ATOM 1869 N N . GLU B 1 2 ? -13.703 -28.266 -6.395 1 52.38 2 GLU B N 1
ATOM 1870 C CA . GLU B 1 2 ? -13.492 -27.469 -5.191 1 52.38 2 GLU B CA 1
ATOM 1871 C C . GLU B 1 2 ? -14.484 -27.844 -4.098 1 52.38 2 GLU B C 1
ATOM 1873 O O . GLU B 1 2 ? -15.695 -27.922 -4.34 1 52.38 2 GLU B O 1
ATOM 1878 N N . LYS B 1 3 ? -14.039 -28.781 -3.111 1 64.44 3 LYS B N 1
ATOM 1879 C CA . LYS B 1 3 ? -14.875 -29.281 -2.023 1 64.44 3 LYS B CA 1
ATOM 1880 C C . LYS B 1 3 ? -15.703 -28.172 -1.404 1 64.44 3 LYS B C 1
ATOM 1882 O O . LYS B 1 3 ? -15.344 -27 -1.499 1 64.44 3 LYS B O 1
ATOM 1887 N N . ALA B 1 4 ? -16.922 -28.469 -0.951 1 78.12 4 ALA B N 1
ATOM 1888 C CA . ALA B 1 4 ? -17.875 -27.578 -0.312 1 78.12 4 ALA B CA 1
ATOM 1889 C C . ALA B 1 4 ? -17.234 -26.828 0.848 1 78.12 4 ALA B C 1
ATOM 1891 O O . ALA B 1 4 ? -16.312 -27.344 1.5 1 78.12 4 ALA B O 1
ATOM 1892 N N . PHE B 1 5 ? -17.5 -25.594 0.94 1 86.69 5 PHE B N 1
ATOM 1893 C CA . PHE B 1 5 ? -17.047 -24.75 2.043 1 86.69 5 PHE B CA 1
ATOM 1894 C C . PHE B 1 5 ? -17.328 -25.406 3.383 1 86.69 5 PHE B C 1
ATOM 1896 O O . PHE B 1 5 ? -18.453 -25.891 3.611 1 86.69 5 PHE B O 1
ATOM 1903 N N . ASP B 1 6 ? -16.312 -25.609 4.203 1 88.94 6 ASP B N 1
ATOM 1904 C CA . ASP B 1 6 ? -16.406 -26.219 5.531 1 88.94 6 ASP B CA 1
ATOM 1905 C C . ASP B 1 6 ? -15.781 -25.312 6.59 1 88.94 6 ASP B C 1
ATOM 1907 O O . ASP B 1 6 ? -14.562 -25.297 6.77 1 88.94 6 ASP B O 1
ATOM 1911 N N . ILE B 1 7 ? -16.594 -24.656 7.324 1 87.06 7 ILE B N 1
ATOM 1912 C CA . ILE B 1 7 ? -16.188 -23.656 8.305 1 87.06 7 ILE B CA 1
ATOM 1913 C C . ILE B 1 7 ? -15.375 -24.312 9.414 1 87.06 7 ILE B C 1
ATOM 1915 O O . ILE B 1 7 ? -14.531 -23.672 10.039 1 87.06 7 ILE B O 1
ATOM 1919 N N . SER B 1 8 ? -15.562 -25.547 9.641 1 89 8 SER B N 1
ATOM 1920 C CA . SER B 1 8 ? -14.875 -26.266 10.703 1 89 8 SER B CA 1
ATOM 1921 C C . SER B 1 8 ? -13.375 -26.375 10.43 1 89 8 SER B C 1
ATOM 1923 O O . SER B 1 8 ? -12.578 -26.5 11.359 1 89 8 SER B O 1
ATOM 1925 N N . MET B 1 9 ? -13.039 -26.266 9.211 1 90.56 9 MET B N 1
ATOM 1926 C CA . MET B 1 9 ? -11.641 -26.391 8.828 1 90.56 9 MET B CA 1
ATOM 1927 C C . MET B 1 9 ? -10.844 -25.172 9.266 1 90.56 9 MET B C 1
ATOM 1929 O O . MET B 1 9 ? -9.633 -25.25 9.477 1 90.56 9 MET B O 1
ATOM 1933 N N . ILE B 1 10 ? -11.477 -24.094 9.406 1 92.5 10 ILE B N 1
ATOM 1934 C CA . ILE B 1 10 ? -10.828 -22.859 9.82 1 92.5 10 ILE B CA 1
ATOM 1935 C C . ILE B 1 10 ? -10.203 -23.047 11.203 1 92.5 10 ILE B C 1
ATOM 1937 O O . ILE B 1 10 ? -9.102 -22.562 11.461 1 92.5 10 ILE B O 1
ATOM 1941 N N . GLU B 1 11 ? -10.883 -23.781 12.023 1 92.81 11 GLU B N 1
ATOM 1942 C CA . GLU B 1 11 ? -10.398 -24.047 13.375 1 92.81 11 GLU B CA 1
ATOM 1943 C C . GLU B 1 11 ? -9.086 -24.828 13.352 1 92.81 11 GLU B C 1
ATOM 1945 O O . GLU B 1 11 ? -8.25 -24.672 14.242 1 92.81 11 GLU B O 1
ATOM 1950 N N . SER B 1 12 ? -8.961 -25.672 12.359 1 93.81 12 SER B N 1
ATOM 1951 C CA . SER B 1 12 ? -7.75 -26.469 12.242 1 93.81 12 SER B CA 1
ATOM 1952 C C . SER B 1 12 ? -6.648 -25.703 11.516 1 93.81 12 SER B C 1
ATOM 1954 O O . SER B 1 12 ? -5.465 -25.875 11.82 1 93.81 12 SER B O 1
ATOM 1956 N N . PHE B 1 13 ? -7.008 -24.859 10.555 1 97.19 13 PHE B N 1
ATOM 1957 C CA . PHE B 1 13 ? -6.039 -24.156 9.719 1 97.19 13 PHE B CA 1
ATOM 1958 C C . PHE B 1 13 ? -5.391 -23.016 10.492 1 97.19 13 PHE B C 1
ATOM 1960 O O . PHE B 1 13 ? -4.188 -22.781 10.359 1 97.19 13 PHE B O 1
ATOM 1967 N N . VAL B 1 14 ? -6.148 -22.328 11.336 1 97.56 14 VAL B N 1
ATOM 1968 C CA . VAL B 1 14 ? -5.688 -21.125 12.008 1 97.56 14 VAL B CA 1
ATOM 1969 C C . VAL B 1 14 ? -4.48 -21.438 12.883 1 97.56 14 VAL B C 1
ATOM 1971 O O . VAL B 1 14 ? -3.439 -20.797 12.781 1 97.56 14 VAL B O 1
ATOM 1974 N N . PRO B 1 15 ? -4.559 -22.531 13.703 1 9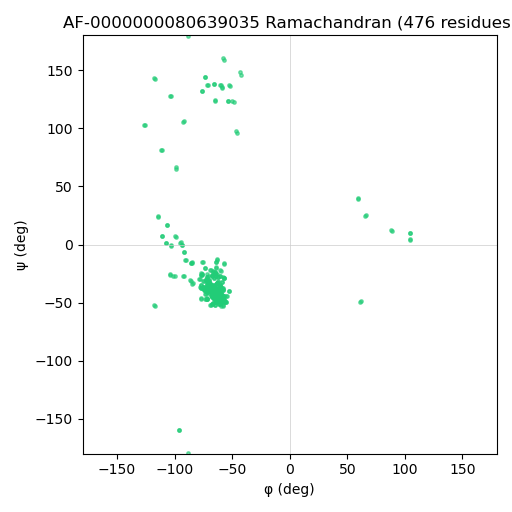7.62 15 PRO B N 1
ATOM 1975 C CA . PRO B 1 15 ? -3.389 -22.844 14.523 1 97.62 15 PRO B CA 1
ATOM 1976 C C . PRO B 1 15 ? -2.178 -23.25 13.695 1 97.62 15 PRO B C 1
ATOM 1978 O O . PRO B 1 15 ? -1.042 -22.922 14.039 1 97.62 15 PRO B O 1
ATOM 1981 N N . THR B 1 16 ? -2.41 -24.016 12.664 1 97.81 16 THR B N 1
ATOM 1982 C CA . THR B 1 16 ? -1.327 -24.438 11.781 1 97.81 16 THR B CA 1
ATOM 1983 C C . THR B 1 16 ? -0.636 -23.234 11.156 1 97.81 16 THR B C 1
ATOM 1985 O O . THR B 1 16 ? 0.594 -23.156 11.141 1 97.81 16 THR B O 1
ATOM 1988 N N . LEU B 1 17 ? -1.394 -22.297 10.664 1 98.62 17 LEU B N 1
ATOM 1989 C CA . LEU B 1 17 ? -0.862 -21.094 10.039 1 98.62 17 LEU B CA 1
ATOM 1990 C C . LEU B 1 17 ? -0.182 -20.203 11.07 1 98.62 17 LEU B C 1
ATOM 1992 O O . LEU B 1 17 ? 0.842 -19.578 10.781 1 98.62 17 LEU B O 1
ATOM 1996 N N . LEU B 1 18 ? -0.789 -20.141 12.266 1 98.38 18 LEU B N 1
ATOM 1997 C CA . LEU B 1 18 ? -0.243 -19.328 13.344 1 98.38 18 LEU B CA 1
ATOM 1998 C C . LEU B 1 18 ? 1.18 -19.75 13.688 1 98.38 18 LEU B C 1
ATOM 2000 O O . LEU B 1 18 ? 2.006 -18.938 14.086 1 98.38 18 LEU B O 1
ATOM 2004 N N . GLY B 1 19 ? 1.476 -20.984 13.453 1 98.38 19 GLY B N 1
ATOM 2005 C CA . GLY B 1 19 ? 2.807 -21.531 13.695 1 98.38 19 GLY B CA 1
ATOM 2006 C C . GLY B 1 19 ? 3.869 -20.906 12.812 1 98.38 19 GLY B C 1
ATOM 2007 O O . GLY B 1 19 ? 5.062 -20.969 13.125 1 98.38 19 GLY B O 1
ATOM 2008 N N . TYR B 1 20 ? 3.504 -20.219 11.766 1 98.62 20 TYR B N 1
ATOM 2009 C CA . TYR B 1 20 ? 4.441 -19.625 10.82 1 98.62 20 TYR B CA 1
ATOM 2010 C C . TYR B 1 20 ? 4.488 -18.109 10.969 1 98.62 20 TYR B C 1
ATOM 2012 O O . TYR B 1 20 ? 5.25 -17.438 10.266 1 98.62 20 TYR B O 1
ATOM 2020 N N . LEU B 1 21 ? 3.711 -17.594 11.938 1 98.56 21 LEU B N 1
ATOM 2021 C CA . LEU B 1 21 ? 3.691 -16.156 12.211 1 98.56 21 LEU B CA 1
ATOM 2022 C C . LEU B 1 21 ? 5.086 -15.656 12.57 1 98.56 21 LEU B C 1
ATOM 2024 O O . LEU B 1 21 ? 5.48 -14.562 12.156 1 98.56 21 LEU B O 1
ATOM 2028 N N . PRO B 1 22 ? 5.883 -16.422 13.32 1 98.5 22 PRO B N 1
ATOM 2029 C CA . PRO B 1 22 ? 7.223 -15.938 13.664 1 98.5 22 PRO B CA 1
ATOM 2030 C C . PRO B 1 22 ? 8.086 -15.688 12.43 1 98.5 22 PRO B C 1
ATOM 2032 O O . PRO B 1 22 ? 8.906 -14.766 12.422 1 98.5 22 PRO B O 1
ATOM 2035 N N . ILE B 1 23 ? 7.938 -16.5 11.383 1 98.69 23 ILE B N 1
ATOM 2036 C CA . ILE B 1 23 ? 8.703 -16.281 10.156 1 98.69 23 ILE B CA 1
ATOM 2037 C C . ILE B 1 23 ? 8.258 -14.984 9.492 1 98.69 23 ILE B C 1
ATOM 2039 O O . ILE B 1 23 ? 9.086 -14.195 9.039 1 98.69 23 ILE B O 1
ATOM 2043 N N . THR B 1 24 ? 6.914 -14.781 9.422 1 98.81 24 THR B N 1
ATOM 2044 C CA . THR B 1 24 ? 6.359 -13.539 8.883 1 98.81 24 THR B CA 1
ATOM 2045 C C . THR B 1 24 ? 6.891 -12.336 9.656 1 98.81 24 THR B C 1
ATOM 2047 O O . THR B 1 24 ? 7.34 -11.359 9.047 1 98.81 24 THR B O 1
ATOM 2050 N N . LEU B 1 25 ? 6.922 -12.414 10.984 1 98.81 25 LEU B N 1
ATOM 2051 C CA . LEU B 1 25 ? 7.379 -11.312 11.82 1 98.81 25 LEU B CA 1
ATOM 2052 C C . LEU B 1 25 ? 8.891 -11.133 11.703 1 98.81 25 LEU B C 1
ATOM 2054 O O . LEU B 1 25 ? 9.391 -10.008 11.781 1 98.81 25 LEU B O 1
ATOM 2058 N N . TYR B 1 26 ? 9.57 -12.242 11.516 1 98.81 26 TYR B N 1
ATOM 2059 C CA . TYR B 1 26 ? 11.016 -12.172 11.297 1 98.81 26 TYR B CA 1
ATOM 2060 C C . TYR B 1 26 ? 11.336 -11.398 10.023 1 98.81 26 TYR B C 1
ATOM 2062 O O . TYR B 1 26 ? 12.195 -10.516 10.031 1 98.81 26 TYR B O 1
ATOM 2070 N N . ILE B 1 27 ? 10.672 -11.711 8.953 1 98.88 27 ILE B N 1
ATOM 2071 C CA . ILE B 1 27 ? 10.852 -11.016 7.684 1 98.88 27 ILE B CA 1
ATOM 2072 C C . ILE B 1 27 ? 10.555 -9.523 7.871 1 98.88 27 ILE B C 1
ATOM 2074 O O . ILE B 1 27 ? 11.344 -8.68 7.441 1 98.88 27 ILE B O 1
ATOM 2078 N N . LEU B 1 28 ? 9.461 -9.273 8.531 1 98.88 28 LEU B N 1
ATOM 2079 C CA . LEU B 1 28 ? 9.039 -7.902 8.773 1 98.88 28 LEU B CA 1
ATOM 2080 C C . LEU B 1 28 ? 10.086 -7.141 9.57 1 98.88 28 LEU B C 1
ATOM 2082 O O . LEU B 1 28 ? 10.516 -6.059 9.172 1 98.88 28 LEU B O 1
ATOM 2086 N N . ALA B 1 29 ? 10.547 -7.727 10.672 1 98.81 29 ALA B N 1
ATOM 2087 C CA . ALA B 1 29 ? 11.445 -7.059 11.609 1 98.81 29 ALA B CA 1
ATOM 2088 C C . ALA B 1 29 ? 12.805 -6.781 10.953 1 98.81 29 ALA B C 1
ATOM 2090 O O . ALA B 1 29 ? 13.32 -5.668 11.039 1 98.81 29 ALA B O 1
ATOM 2091 N N . VAL B 1 30 ? 13.32 -7.758 10.32 1 98.81 30 VAL B N 1
ATOM 2092 C CA . VAL B 1 30 ? 14.641 -7.621 9.703 1 98.81 30 VAL B CA 1
ATOM 2093 C C . VAL B 1 30 ? 14.57 -6.625 8.555 1 98.81 30 VAL B C 1
ATOM 2095 O O . VAL B 1 30 ? 15.445 -5.762 8.414 1 98.81 30 VAL B O 1
ATOM 2098 N N . SER B 1 31 ? 13.539 -6.727 7.73 1 98.88 31 SER B N 1
ATOM 2099 C CA . SER B 1 31 ? 13.391 -5.832 6.586 1 98.88 31 SER B CA 1
ATOM 2100 C C . SER B 1 31 ? 13.234 -4.383 7.031 1 98.88 31 SER B C 1
ATOM 2102 O O . SER B 1 31 ? 13.836 -3.479 6.441 1 98.88 31 SER B O 1
ATOM 2104 N N . LEU B 1 32 ? 12.461 -4.188 8.086 1 98.75 32 LEU B N 1
ATOM 2105 C CA . LEU B 1 32 ? 12.203 -2.826 8.539 1 98.75 32 LEU B CA 1
ATOM 2106 C C . LEU B 1 32 ? 13.422 -2.25 9.242 1 98.75 32 LEU B C 1
ATOM 2108 O O . LEU B 1 32 ? 13.703 -1.054 9.141 1 98.75 32 LEU B O 1
ATOM 2112 N N . LEU B 1 33 ? 14.117 -3.113 10.023 1 98.62 33 LEU B N 1
ATOM 2113 C CA . LEU B 1 33 ? 15.328 -2.662 10.703 1 98.62 33 LEU B CA 1
ATOM 2114 C C . LEU B 1 33 ? 16.344 -2.145 9.695 1 98.62 33 LEU B C 1
ATOM 2116 O O . LEU B 1 33 ? 16.812 -1.006 9.797 1 98.62 33 LEU B O 1
ATOM 2120 N N . PHE B 1 34 ? 16.641 -2.934 8.719 1 98.75 34 PHE B N 1
ATOM 2121 C CA . PHE B 1 34 ? 17.625 -2.541 7.723 1 98.75 34 PHE B CA 1
ATOM 2122 C C . PHE B 1 34 ? 17.047 -1.506 6.766 1 98.75 34 PHE B C 1
ATOM 2124 O O . PHE B 1 34 ? 17.781 -0.662 6.242 1 98.75 34 PHE B O 1
ATOM 2131 N N . GLY B 1 35 ? 15.734 -1.579 6.52 1 98.69 35 GLY B N 1
ATOM 2132 C CA . GLY B 1 35 ? 15.078 -0.554 5.723 1 98.69 35 GLY B CA 1
ATOM 2133 C C . GLY B 1 35 ? 15.164 0.828 6.344 1 98.69 35 GLY B C 1
ATOM 2134 O O . GLY B 1 35 ? 15.414 1.813 5.645 1 98.69 35 GLY B O 1
ATOM 2135 N N . PHE B 1 36 ? 14.977 0.845 7.633 1 98 36 PHE B N 1
ATOM 2136 C CA . PHE B 1 36 ? 15.055 2.117 8.344 1 98 36 PHE B CA 1
ATOM 2137 C C . PHE B 1 36 ? 16.484 2.66 8.312 1 98 36 PHE B C 1
ATOM 2139 O O . PHE B 1 36 ? 16.688 3.863 8.141 1 98 36 PHE B O 1
ATOM 2146 N N . LEU B 1 37 ? 17.453 1.79 8.523 1 98.06 37 LEU B N 1
ATOM 2147 C CA . LEU B 1 37 ? 18.859 2.197 8.484 1 98.06 37 LEU B CA 1
ATOM 2148 C C . LEU B 1 37 ? 19.234 2.748 7.109 1 98.06 37 LEU B C 1
ATOM 2150 O O . LEU B 1 37 ? 19.828 3.824 7.004 1 98.06 37 LEU B O 1
ATOM 2154 N N . LEU B 1 38 ? 18.844 2.057 6.09 1 98.44 38 LEU B N 1
ATOM 2155 C CA . LEU B 1 38 ? 19.094 2.521 4.73 1 98.44 38 LEU B CA 1
ATOM 2156 C C . LEU B 1 38 ? 18.297 3.777 4.422 1 98.44 38 LEU B C 1
ATOM 2158 O O . LEU B 1 38 ? 18.766 4.66 3.703 1 98.44 38 LEU B O 1
ATOM 2162 N N . GLY B 1 39 ? 17.062 3.811 4.938 1 98.44 39 GLY B N 1
ATOM 2163 C CA . GLY B 1 39 ? 16.234 4.988 4.766 1 98.44 39 GLY B CA 1
ATOM 2164 C C . GLY B 1 39 ? 16.844 6.242 5.371 1 98.44 39 GLY B C 1
ATOM 2165 O O . GLY B 1 39 ? 16.734 7.328 4.797 1 98.44 39 GLY B O 1
ATOM 2166 N N . LEU B 1 40 ? 17.453 6.105 6.52 1 95.94 40 LEU B N 1
ATOM 2167 C CA . LEU B 1 40 ? 18.156 7.223 7.152 1 95.94 40 LEU B CA 1
ATOM 2168 C C . LEU B 1 40 ? 19.281 7.73 6.266 1 95.94 40 LEU B C 1
ATOM 2170 O O . LEU B 1 40 ? 19.453 8.938 6.098 1 95.94 40 LEU B O 1
ATOM 2174 N N . LEU B 1 41 ? 19.984 6.809 5.672 1 97 41 LEU B N 1
ATOM 2175 C CA . LEU B 1 41 ? 21.094 7.164 4.797 1 97 41 LEU B CA 1
ATOM 2176 C C . LEU B 1 41 ? 20.594 7.875 3.543 1 97 41 LEU B C 1
ATOM 2178 O O . LEU B 1 41 ? 21.25 8.789 3.039 1 97 41 LEU B O 1
ATOM 2182 N N . LEU B 1 42 ? 19.453 7.496 3.057 1 97.94 42 LEU B N 1
ATOM 2183 C CA . LEU B 1 42 ? 18.891 8.086 1.852 1 97.94 42 LEU B CA 1
ATOM 2184 C C . LEU B 1 42 ? 18.25 9.438 2.156 1 97.94 42 LEU B C 1
ATOM 2186 O O . LEU B 1 42 ? 18.203 10.32 1.294 1 97.94 42 LEU B O 1
ATOM 2190 N N . ALA B 1 43 ? 17.766 9.562 3.385 1 96.5 43 ALA B N 1
ATOM 2191 C CA . ALA B 1 43 ? 17.078 10.789 3.775 1 96.5 43 ALA B CA 1
ATOM 2192 C C . ALA B 1 43 ? 18.047 11.953 3.922 1 96.5 43 ALA B C 1
ATOM 2194 O O . ALA B 1 43 ? 17.703 13.102 3.656 1 96.5 43 ALA B O 1
ATOM 2195 N N . LEU B 1 44 ? 19.266 11.742 4.297 1 93.88 44 LEU B N 1
ATOM 2196 C CA . LEU B 1 44 ? 20.234 12.773 4.637 1 93.88 44 LEU B CA 1
ATOM 2197 C C . LEU B 1 44 ? 20.578 13.625 3.42 1 93.88 44 LEU B C 1
ATOM 2199 O O . LEU B 1 44 ? 20.484 14.852 3.475 1 93.88 44 LEU B O 1
ATOM 2203 N N . PRO B 1 45 ? 20.953 12.961 2.348 1 95.12 45 PRO B N 1
ATOM 2204 C CA . PRO B 1 45 ? 21.25 13.812 1.192 1 95.12 45 PRO B CA 1
ATOM 2205 C C . PRO B 1 45 ? 20.031 14.609 0.717 1 95.12 45 PRO B C 1
ATOM 2207 O O . PRO B 1 45 ? 20.188 15.695 0.146 1 95.12 45 PRO B O 1
ATOM 2210 N N . ARG B 1 46 ? 18.859 14.094 0.935 1 95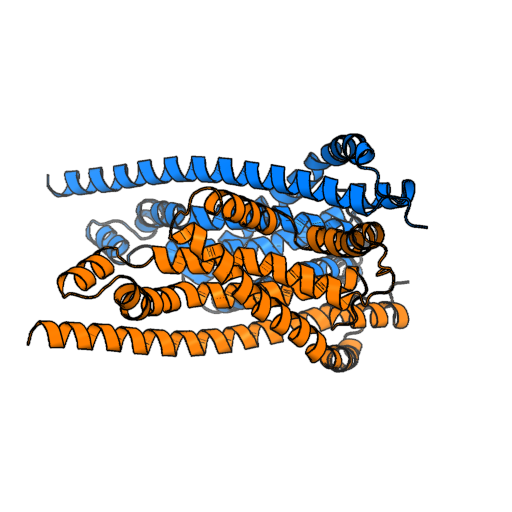.31 46 ARG B N 1
ATOM 2211 C CA . ARG B 1 46 ? 17.641 14.789 0.55 1 95.31 46 ARG B CA 1
ATOM 2212 C C . ARG B 1 46 ? 17.391 15.992 1.451 1 95.31 46 ARG B C 1
ATOM 2214 O O . ARG B 1 46 ? 17 17.062 0.973 1 95.31 46 ARG B O 1
ATOM 2221 N N . ILE B 1 47 ? 17.641 15.82 2.738 1 90.69 47 ILE B N 1
ATOM 2222 C CA . ILE B 1 47 ? 17.406 16.875 3.727 1 90.69 47 ILE B CA 1
ATOM 2223 C C . ILE B 1 47 ? 18.438 17.984 3.549 1 90.69 47 ILE B C 1
ATOM 2225 O O . ILE B 1 47 ? 18.094 19.172 3.559 1 90.69 47 ILE B O 1
ATOM 2229 N N . TYR B 1 48 ? 19.688 17.641 3.299 1 89.94 48 TYR B N 1
ATOM 2230 C CA . TYR B 1 48 ? 20.781 18.609 3.203 1 89.94 48 TYR B CA 1
ATOM 2231 C C . TYR B 1 48 ? 20.969 19.078 1.765 1 89.94 48 TYR B C 1
ATOM 2233 O O . TYR B 1 48 ? 21.844 19.891 1.48 1 89.94 48 TYR B O 1
ATOM 2241 N N . ARG B 1 49 ? 20.266 18.5 0.833 1 92 49 ARG B N 1
ATOM 2242 C CA . ARG B 1 49 ? 20.297 18.875 -0.58 1 92 49 ARG B CA 1
ATOM 2243 C C . ARG B 1 49 ? 21.703 18.75 -1.154 1 92 49 ARG B C 1
ATOM 2245 O O . ARG B 1 49 ? 22.188 19.672 -1.817 1 92 49 ARG B O 1
ATOM 2252 N N . ILE B 1 50 ? 22.391 17.734 -0.756 1 92.69 50 ILE B N 1
ATOM 2253 C CA . ILE B 1 50 ? 23.719 17.5 -1.292 1 92.69 50 ILE B CA 1
ATOM 2254 C C . ILE B 1 50 ? 23.625 17.203 -2.787 1 92.69 50 ILE B C 1
ATOM 2256 O O . ILE B 1 50 ? 22.984 16.234 -3.201 1 92.69 50 ILE B O 1
ATOM 2260 N N . PRO B 1 51 ? 24.391 18.047 -3.531 1 93 51 PRO B N 1
ATOM 2261 C CA . PRO B 1 51 ? 24.219 17.875 -4.977 1 93 51 PRO B CA 1
ATOM 2262 C C . PRO B 1 51 ? 24.531 16.453 -5.441 1 93 51 PRO B C 1
ATOM 2264 O O . PRO B 1 51 ? 25.266 15.719 -4.77 1 93 51 PRO B O 1
ATOM 2267 N N . VAL B 1 52 ? 24.141 15.953 -6.512 1 95.19 52 VAL B N 1
ATOM 2268 C CA . VAL B 1 52 ? 24.281 14.656 -7.176 1 95.19 52 VAL B CA 1
ATOM 2269 C C . VAL B 1 52 ? 23.656 13.562 -6.309 1 95.19 52 VAL B C 1
ATOM 2271 O O . VAL B 1 52 ? 22.844 12.766 -6.789 1 95.19 52 VAL B O 1
ATOM 2274 N N . LEU B 1 53 ? 24.016 13.508 -4.949 1 96.56 53 LEU B N 1
ATOM 2275 C CA . LEU B 1 53 ? 23.469 12.492 -4.051 1 96.56 53 LEU B CA 1
ATOM 2276 C C . LEU B 1 53 ? 21.969 12.672 -3.859 1 96.56 53 LEU B C 1
ATOM 2278 O O . LEU B 1 53 ? 21.234 11.695 -3.691 1 96.56 53 LEU B O 1
ATOM 2282 N N . ASN B 1 54 ? 21.609 13.906 -3.836 1 96.94 54 ASN B N 1
ATOM 2283 C CA . ASN B 1 54 ? 20.188 14.219 -3.729 1 96.94 54 ASN B CA 1
ATOM 2284 C C . ASN B 1 54 ? 19.406 13.664 -4.914 1 96.94 54 ASN B C 1
ATOM 2286 O O . ASN B 1 54 ? 18.328 13.102 -4.734 1 96.94 54 ASN B O 1
ATOM 2290 N N . GLN B 1 55 ? 19.969 13.781 -6.051 1 97.06 55 GLN B N 1
ATOM 2291 C CA . GLN B 1 55 ? 19.297 13.305 -7.254 1 97.06 55 GLN B CA 1
ATOM 2292 C C . GLN B 1 55 ? 19.234 11.773 -7.273 1 97.06 55 GLN B C 1
ATOM 2294 O O . GLN B 1 55 ? 18.234 11.195 -7.691 1 97.06 55 GLN B O 1
ATOM 2299 N N . ILE B 1 56 ? 20.25 11.148 -6.836 1 97.81 56 ILE B N 1
ATOM 2300 C CA . ILE B 1 56 ? 20.297 9.695 -6.797 1 97.81 56 ILE B CA 1
ATOM 2301 C C . ILE B 1 56 ? 19.281 9.172 -5.789 1 97.81 56 ILE B C 1
ATOM 2303 O O . ILE B 1 56 ? 18.531 8.227 -6.078 1 97.81 56 ILE B O 1
ATOM 2307 N N . ALA B 1 57 ? 19.266 9.805 -4.637 1 98.12 57 ALA B N 1
ATOM 2308 C CA . ALA B 1 57 ? 18.297 9.414 -3.607 1 98.12 57 ALA B CA 1
ATOM 2309 C C . ALA B 1 57 ? 16.875 9.617 -4.094 1 98.12 57 ALA B C 1
ATOM 2311 O O . ALA B 1 57 ? 16 8.773 -3.867 1 98.12 57 ALA B O 1
ATOM 2312 N N . LYS B 1 58 ? 16.688 10.688 -4.77 1 97.38 58 LYS B N 1
ATOM 2313 C CA . LYS B 1 58 ? 15.367 11 -5.309 1 97.38 58 LYS B CA 1
ATOM 2314 C C . LYS B 1 58 ? 14.922 9.938 -6.309 1 97.38 58 LYS B C 1
ATOM 2316 O O . LYS B 1 58 ? 13.766 9.516 -6.297 1 97.38 58 LYS B O 1
ATOM 2321 N N . LEU B 1 59 ? 15.812 9.57 -7.152 1 97.31 59 LEU B N 1
ATOM 2322 C CA . LEU B 1 59 ? 15.508 8.555 -8.164 1 97.31 59 LEU B CA 1
ATOM 2323 C C . LEU B 1 59 ? 15.219 7.211 -7.512 1 97.31 59 LEU B C 1
ATOM 2325 O O . LEU B 1 59 ? 14.273 6.52 -7.898 1 97.31 59 LEU B O 1
ATOM 2329 N N . TYR B 1 60 ? 16.078 6.848 -6.535 1 98.25 60 TYR B N 1
ATOM 2330 C CA . TYR B 1 60 ? 15.883 5.613 -5.789 1 98.25 60 TYR B CA 1
ATOM 2331 C C . TYR B 1 60 ? 14.508 5.586 -5.125 1 98.25 60 TYR B C 1
ATOM 2333 O O . TYR B 1 60 ? 13.758 4.625 -5.285 1 98.25 60 TYR B O 1
ATOM 2341 N N . ILE B 1 61 ? 14.156 6.625 -4.445 1 98.31 61 ILE B N 1
ATOM 2342 C CA . ILE B 1 61 ? 12.914 6.723 -3.688 1 98.31 61 ILE B CA 1
ATOM 2343 C C . ILE B 1 61 ? 11.727 6.699 -4.645 1 98.31 61 ILE B C 1
ATOM 2345 O O . ILE B 1 61 ? 10.766 5.953 -4.434 1 98.31 61 ILE B O 1
ATOM 2349 N N . SER B 1 62 ? 11.859 7.477 -5.703 1 97.56 62 SER B N 1
ATOM 2350 C CA . SER B 1 62 ? 10.789 7.551 -6.695 1 97.56 62 SER B CA 1
ATOM 2351 C C . SER B 1 62 ? 10.523 6.191 -7.328 1 97.56 62 SER B C 1
ATOM 2353 O O . SER B 1 62 ? 9.375 5.781 -7.473 1 97.56 62 SER B O 1
ATOM 2355 N N . PHE B 1 63 ? 11.531 5.48 -7.652 1 98.31 63 PHE B N 1
ATOM 2356 C CA . PHE B 1 63 ? 11.406 4.191 -8.32 1 98.31 63 PHE B CA 1
ATOM 2357 C C . PHE B 1 63 ? 10.75 3.17 -7.402 1 98.31 63 PHE B C 1
ATOM 2359 O O . PHE B 1 63 ? 9.773 2.518 -7.785 1 98.31 63 PHE B O 1
ATOM 2366 N N . PHE B 1 64 ? 11.242 3.027 -6.18 1 98.56 64 PHE B N 1
ATOM 2367 C CA . PHE B 1 64 ? 10.766 1.983 -5.281 1 98.56 64 PHE B CA 1
ATOM 2368 C C . PHE B 1 64 ? 9.359 2.297 -4.785 1 98.56 64 PHE B C 1
ATOM 2370 O O . PHE B 1 64 ? 8.57 1.386 -4.539 1 98.56 64 PHE B O 1
ATOM 2377 N N . ARG B 1 65 ? 9.008 3.557 -4.715 1 97.31 65 ARG B N 1
ATOM 2378 C CA . ARG B 1 65 ? 7.668 3.928 -4.285 1 97.31 65 ARG B CA 1
ATOM 2379 C C . ARG B 1 65 ? 6.691 3.906 -5.461 1 97.31 65 ARG B C 1
ATOM 2381 O O . ARG B 1 65 ? 5.477 3.887 -5.262 1 97.31 65 ARG B O 1
ATOM 2388 N N . GLY B 1 66 ? 7.277 3.891 -6.727 1 97.69 66 GLY B N 1
ATOM 2389 C CA . GLY B 1 66 ? 6.426 3.982 -7.906 1 97.69 66 GLY B CA 1
ATOM 2390 C C . GLY B 1 66 ? 6.23 2.65 -8.602 1 97.69 66 GLY B C 1
ATOM 2391 O O . GLY B 1 66 ? 5.473 2.557 -9.57 1 97.69 66 GLY B O 1
ATOM 2392 N N . THR B 1 67 ? 6.836 1.612 -8.102 1 98.62 67 THR B N 1
ATOM 2393 C CA . THR B 1 67 ? 6.758 0.293 -8.719 1 98.62 67 THR B CA 1
ATOM 2394 C C . THR B 1 67 ? 6.086 -0.704 -7.781 1 98.62 67 THR B C 1
ATOM 2396 O O . THR B 1 67 ? 6.293 -0.658 -6.566 1 98.62 67 THR B O 1
ATOM 2399 N N . PRO B 1 68 ? 5.273 -1.623 -8.328 1 98.69 68 PRO B N 1
ATOM 2400 C CA . PRO B 1 68 ? 4.617 -2.619 -7.48 1 98.69 68 PRO B CA 1
ATOM 2401 C C . PRO B 1 68 ? 5.609 -3.49 -6.715 1 98.69 68 PRO B C 1
ATOM 2403 O O . PRO B 1 68 ? 6.594 -3.963 -7.289 1 98.69 68 PRO B O 1
ATOM 2406 N N . ILE B 1 69 ? 5.281 -3.689 -5.492 1 98.44 69 ILE B N 1
ATOM 2407 C CA . ILE B 1 69 ? 6.148 -4.48 -4.621 1 98.44 69 ILE B CA 1
ATOM 2408 C C . ILE B 1 69 ? 6.285 -5.895 -5.18 1 98.44 69 ILE B C 1
ATOM 2410 O O . ILE B 1 69 ? 7.352 -6.508 -5.078 1 98.44 69 ILE B O 1
ATOM 2414 N N . MET B 1 70 ? 5.238 -6.43 -5.73 1 98.19 70 MET B N 1
ATOM 2415 C CA . MET B 1 70 ? 5.297 -7.77 -6.309 1 98.19 70 MET B CA 1
ATOM 2416 C C . MET B 1 70 ? 6.309 -7.828 -7.445 1 98.19 70 MET B C 1
ATOM 2418 O O . MET B 1 70 ? 7.066 -8.797 -7.559 1 98.19 70 MET B O 1
ATOM 2422 N N . VAL B 1 71 ? 6.32 -6.832 -8.258 1 98.62 71 VAL B N 1
ATOM 2423 C CA . VAL B 1 71 ? 7.254 -6.762 -9.375 1 98.62 71 VAL B CA 1
ATOM 2424 C C . VAL B 1 71 ? 8.68 -6.648 -8.852 1 98.62 71 VAL B C 1
ATOM 2426 O O . VAL B 1 71 ? 9.594 -7.312 -9.359 1 98.62 71 VAL B O 1
ATOM 2429 N N . GLN B 1 72 ? 8.875 -5.859 -7.828 1 98.75 72 GLN B N 1
ATOM 2430 C CA . GLN B 1 72 ? 10.18 -5.727 -7.184 1 98.75 72 GLN B CA 1
ATOM 2431 C C . GLN B 1 72 ? 10.664 -7.066 -6.629 1 98.75 72 GLN B C 1
ATOM 2433 O O . GLN B 1 72 ? 11.828 -7.422 -6.777 1 98.75 72 GLN B O 1
ATOM 2438 N N . LEU B 1 73 ? 9.734 -7.746 -6.031 1 98.62 73 LEU B N 1
ATOM 2439 C CA . LEU B 1 73 ? 10.031 -9.047 -5.445 1 98.62 73 LEU B CA 1
ATOM 2440 C C . LEU B 1 73 ? 10.562 -10.008 -6.496 1 98.62 73 LEU B C 1
ATOM 2442 O O . LEU B 1 73 ? 11.586 -10.664 -6.281 1 98.62 73 LEU B O 1
ATOM 2446 N N . PHE B 1 74 ? 9.969 -10.07 -7.648 1 98.31 74 PHE B N 1
ATOM 2447 C CA . PHE B 1 74 ? 10.383 -10.984 -8.711 1 98.31 74 PHE B CA 1
ATOM 2448 C C . PHE B 1 74 ? 11.688 -10.523 -9.344 1 98.31 74 PHE B C 1
ATOM 2450 O O . PHE B 1 74 ? 12.539 -11.352 -9.695 1 98.31 74 PHE B O 1
ATOM 2457 N N . ILE B 1 75 ? 11.852 -9.219 -9.469 1 98.06 75 ILE B N 1
ATOM 2458 C CA . ILE B 1 75 ? 13.094 -8.703 -10.031 1 98.06 75 ILE B CA 1
ATOM 2459 C C . ILE B 1 75 ? 14.266 -9.094 -9.141 1 98.06 75 ILE B C 1
ATOM 2461 O O . ILE B 1 75 ? 15.297 -9.57 -9.625 1 98.06 75 ILE B O 1
ATOM 2465 N N . VAL B 1 76 ? 14.141 -8.93 -7.863 1 97.94 76 VAL B N 1
ATOM 2466 C CA . VAL B 1 76 ? 15.219 -9.25 -6.938 1 97.94 76 VAL B CA 1
ATOM 2467 C C . VAL B 1 76 ? 15.438 -10.766 -6.91 1 97.94 76 VAL B C 1
ATOM 2469 O O . VAL B 1 76 ? 16.578 -11.234 -6.906 1 97.94 76 VAL B O 1
ATOM 2472 N N . PHE B 1 77 ? 14.383 -11.547 -6.941 1 97.56 77 PHE B N 1
ATOM 2473 C CA . PHE B 1 77 ? 14.438 -13.008 -6.883 1 97.56 77 PHE B CA 1
ATOM 2474 C C . PHE B 1 77 ? 15.203 -13.562 -8.078 1 97.56 77 PHE B C 1
ATOM 2476 O O . PHE B 1 77 ? 16.062 -14.438 -7.922 1 97.56 77 PHE B O 1
ATOM 2483 N N . TYR B 1 78 ? 14.953 -13.031 -9.219 1 95 78 TYR B N 1
ATOM 2484 C CA . TYR B 1 78 ? 15.609 -13.516 -10.422 1 95 78 TYR B CA 1
ATOM 2485 C C . TYR B 1 78 ? 16.891 -12.742 -10.703 1 95 78 TYR B C 1
ATOM 2487 O O . TYR B 1 78 ? 17.797 -13.234 -11.383 1 95 78 TYR B O 1
ATOM 2495 N N . GLY B 1 79 ? 16.938 -11.523 -10.242 1 94.5 79 GLY B N 1
ATOM 2496 C CA . GLY B 1 79 ? 18.047 -10.633 -10.531 1 94.5 79 GLY B CA 1
ATOM 2497 C C . GLY B 1 79 ? 19.297 -10.977 -9.758 1 94.5 79 GLY B C 1
ATOM 2498 O O . GLY B 1 79 ? 20.406 -10.875 -10.289 1 94.5 79 GLY B O 1
ATOM 2499 N N . ILE B 1 80 ? 19.156 -11.367 -8.531 1 91.19 80 ILE B N 1
ATOM 2500 C CA . ILE B 1 80 ? 20.312 -11.641 -7.68 1 91.19 80 ILE B CA 1
ATOM 2501 C C . ILE B 1 80 ? 21.156 -12.758 -8.297 1 91.19 80 ILE B C 1
ATOM 2503 O O . ILE B 1 80 ? 22.359 -12.586 -8.531 1 91.19 80 ILE B O 1
ATOM 2507 N N . PRO B 1 81 ? 20.531 -13.883 -8.641 1 89.94 81 PRO B N 1
ATOM 2508 C CA . PRO B 1 81 ? 21.312 -14.945 -9.273 1 89.94 81 PRO B CA 1
ATOM 2509 C C . PRO B 1 81 ? 21.938 -14.508 -10.594 1 89.94 81 PRO B C 1
ATOM 2511 O O . PRO B 1 81 ? 23.078 -14.883 -10.906 1 89.94 81 PRO B O 1
ATOM 2514 N N . ALA B 1 82 ? 21.203 -13.672 -11.336 1 88.25 82 ALA B N 1
ATOM 2515 C CA . ALA B 1 82 ? 21.719 -13.18 -12.609 1 88.25 82 ALA B CA 1
ATOM 2516 C C . ALA B 1 82 ? 22.938 -12.297 -12.406 1 88.25 82 ALA B C 1
ATOM 2518 O O . ALA B 1 82 ? 23.922 -12.406 -13.141 1 88.25 82 ALA B O 1
ATOM 2519 N N . LEU B 1 83 ? 22.875 -11.453 -11.391 1 88.25 83 LEU B N 1
ATOM 2520 C CA . LEU B 1 83 ? 23.969 -10.523 -11.117 1 88.25 83 LEU B CA 1
ATOM 2521 C C . LEU B 1 83 ? 25.172 -11.242 -10.531 1 88.25 83 LEU B C 1
ATOM 2523 O O . LEU B 1 83 ? 26.312 -10.953 -10.891 1 88.25 83 LEU B O 1
ATOM 2527 N N . THR B 1 84 ? 24.906 -12.133 -9.641 1 88.5 84 THR B N 1
ATOM 2528 C CA . THR B 1 84 ? 26.016 -12.828 -8.992 1 88.5 84 THR B CA 1
ATOM 2529 C C . THR B 1 84 ? 26.688 -13.797 -9.961 1 88.5 84 THR B C 1
ATOM 2531 O O . THR B 1 84 ? 27.891 -14.07 -9.836 1 88.5 84 THR B O 1
ATOM 2534 N N . ALA B 1 85 ? 25.938 -14.328 -10.836 1 86.88 85 ALA B N 1
ATOM 2535 C CA . ALA B 1 85 ? 26.516 -15.195 -11.852 1 86.88 85 ALA B CA 1
ATOM 2536 C C . ALA B 1 85 ? 27.578 -14.461 -12.672 1 86.88 85 ALA B C 1
ATOM 2538 O O . ALA B 1 85 ? 28.578 -15.047 -13.078 1 86.88 85 ALA B O 1
ATOM 2539 N N . LEU B 1 86 ? 27.375 -13.188 -12.852 1 85.88 86 LEU B N 1
ATOM 2540 C CA . LEU B 1 86 ? 28.344 -12.367 -13.562 1 85.88 86 LEU B CA 1
ATOM 2541 C C . LEU B 1 86 ? 29.656 -12.281 -12.789 1 85.88 86 LEU B C 1
ATOM 2543 O O . LEU B 1 86 ? 30.719 -12.133 -13.383 1 85.88 86 LEU B O 1
ATOM 2547 N N . ALA B 1 87 ? 29.531 -12.391 -11.492 1 88.38 87 ALA B N 1
ATOM 2548 C CA . ALA B 1 87 ? 30.719 -12.32 -10.641 1 88.38 87 ALA B CA 1
ATOM 2549 C C . ALA B 1 87 ? 31.266 -13.719 -10.352 1 88.38 87 ALA B C 1
ATOM 2551 O O . ALA B 1 87 ? 32.219 -13.875 -9.562 1 88.38 87 ALA B O 1
ATOM 2552 N N . GLY B 1 88 ? 30.641 -14.719 -10.852 1 89.12 88 GLY B N 1
ATOM 2553 C CA . GLY B 1 88 ? 31.109 -16.094 -10.688 1 89.12 88 GLY B CA 1
ATOM 2554 C C . GLY B 1 88 ? 30.578 -16.75 -9.43 1 89.12 88 GLY B C 1
ATOM 2555 O O . GLY B 1 88 ? 31.109 -17.781 -9 1 89.12 88 GLY B O 1
ATOM 2556 N N . ILE B 1 89 ? 29.609 -16.125 -8.812 1 89.06 89 ILE B N 1
ATOM 2557 C CA . ILE B 1 89 ? 29.031 -16.672 -7.594 1 89.06 89 ILE B CA 1
ATOM 2558 C C . ILE B 1 89 ? 27.672 -17.312 -7.906 1 89.06 89 ILE B C 1
ATOM 2560 O O . ILE B 1 89 ? 26.812 -16.672 -8.523 1 89.06 89 ILE B O 1
ATOM 2564 N N . ASP B 1 90 ? 27.5 -18.578 -7.48 1 87.06 90 ASP B N 1
ATOM 2565 C CA . ASP B 1 90 ? 26.25 -19.266 -7.762 1 87.06 90 ASP B CA 1
ATOM 2566 C C . ASP B 1 90 ? 25.25 -19.094 -6.617 1 87.06 90 ASP B C 1
ATOM 2568 O O . ASP B 1 90 ? 25.391 -19.719 -5.562 1 87.06 90 ASP B O 1
ATOM 2572 N N . THR B 1 91 ? 24.25 -18.266 -6.832 1 86.12 91 THR B N 1
ATOM 2573 C CA . THR B 1 91 ? 23.219 -18.047 -5.824 1 86.12 91 THR B CA 1
ATOM 2574 C C . THR B 1 91 ? 21.875 -18.562 -6.309 1 86.12 91 THR B C 1
ATOM 2576 O O . THR B 1 91 ? 20.828 -18.078 -5.875 1 86.12 91 THR B O 1
ATOM 2579 N N . SER B 1 92 ? 21.875 -19.469 -7.184 1 83.75 92 SER B N 1
ATOM 2580 C CA . SER B 1 92 ? 20.641 -20.016 -7.758 1 83.75 92 SER B CA 1
ATOM 2581 C C . SER B 1 92 ? 19.875 -20.828 -6.727 1 83.75 92 SER B C 1
ATOM 2583 O O . SER B 1 92 ? 18.656 -20.969 -6.836 1 83.75 92 SER B O 1
ATOM 2585 N N . LYS B 1 93 ? 20.625 -21.266 -5.727 1 88.25 93 LYS B N 1
ATOM 2586 C CA . LYS B 1 93 ? 19.984 -22.094 -4.719 1 88.25 93 LYS B CA 1
ATOM 2587 C C . LYS B 1 93 ? 19.781 -21.328 -3.416 1 88.25 93 LYS B C 1
ATOM 2589 O O . LYS B 1 93 ? 19.516 -21.938 -2.373 1 88.25 93 LYS B O 1
ATOM 2594 N N . MET B 1 94 ? 19.875 -20.109 -3.52 1 89.94 94 MET B N 1
ATOM 2595 C CA . MET B 1 94 ? 19.688 -19.281 -2.334 1 89.94 94 MET B CA 1
ATOM 2596 C C . MET B 1 94 ? 18.25 -19.375 -1.815 1 89.94 94 MET B C 1
ATOM 2598 O O . MET B 1 94 ? 17.297 -19.422 -2.602 1 89.94 94 MET B O 1
ATOM 2602 N N . ASP B 1 95 ? 18.141 -19.469 -0.464 1 95.81 95 ASP B N 1
ATOM 2603 C CA . ASP B 1 95 ? 16.828 -19.422 0.162 1 95.81 95 ASP B CA 1
ATOM 2604 C C . ASP B 1 95 ? 16.047 -18.188 -0.279 1 95.81 95 ASP B C 1
ATOM 2606 O O . ASP B 1 95 ? 16.531 -17.062 -0.135 1 95.81 95 ASP B O 1
ATOM 2610 N N . PRO B 1 96 ? 14.836 -18.422 -0.852 1 97.44 96 PRO B N 1
ATOM 2611 C CA . PRO B 1 96 ? 14.047 -17.281 -1.333 1 97.44 96 PRO B CA 1
ATOM 2612 C C . PRO B 1 96 ? 13.773 -16.266 -0.239 1 97.44 96 PRO B C 1
ATOM 2614 O O . PRO B 1 96 ? 13.438 -15.109 -0.538 1 97.44 96 PRO B O 1
ATOM 2617 N N . LEU B 1 97 ? 13.961 -16.688 0.985 1 98.06 97 LEU B N 1
ATOM 2618 C CA . LEU B 1 97 ? 13.773 -15.805 2.131 1 98.06 97 LEU B CA 1
ATOM 2619 C C . LEU B 1 97 ? 14.672 -14.578 2.027 1 98.06 97 LEU B C 1
ATOM 2621 O O . LEU B 1 97 ? 14.25 -13.469 2.336 1 98.06 97 LEU B O 1
ATOM 2625 N N . TYR B 1 98 ? 15.844 -14.703 1.587 1 97.12 98 TYR B N 1
ATOM 2626 C CA . TYR B 1 98 ? 16.797 -13.609 1.515 1 97.12 98 TYR B CA 1
ATOM 2627 C C . TYR B 1 98 ? 16.422 -12.633 0.406 1 97.12 98 TYR B C 1
ATOM 2629 O O . TYR B 1 98 ? 16.625 -11.422 0.542 1 97.12 98 TYR B O 1
ATOM 2637 N N . ALA B 1 99 ? 15.914 -13.188 -0.724 1 97.88 99 ALA B N 1
ATOM 2638 C CA . ALA B 1 99 ? 15.445 -12.312 -1.793 1 97.88 99 ALA B CA 1
ATOM 2639 C C . ALA B 1 99 ? 14.258 -11.477 -1.33 1 97.88 99 ALA B C 1
ATOM 2641 O O . ALA B 1 99 ? 14.156 -10.289 -1.666 1 97.88 99 ALA B O 1
ATOM 2642 N N . ALA B 1 100 ? 13.359 -12.109 -0.536 1 98.75 100 ALA B N 1
ATOM 2643 C CA . ALA B 1 100 ? 12.211 -11.391 0.004 1 98.75 100 ALA B CA 1
ATOM 2644 C C . ALA B 1 100 ? 12.656 -10.266 0.937 1 98.75 100 ALA B C 1
ATOM 2646 O O . ALA B 1 100 ? 12.234 -9.117 0.789 1 98.75 100 ALA B O 1
ATOM 2647 N N . ILE B 1 101 ? 13.555 -10.594 1.859 1 98.75 101 ILE B N 1
ATOM 2648 C CA . ILE B 1 101 ? 14.047 -9.617 2.822 1 98.75 101 ILE B CA 1
ATOM 2649 C C . ILE B 1 101 ? 14.75 -8.477 2.088 1 98.75 101 ILE B C 1
ATOM 2651 O O . ILE B 1 101 ? 14.508 -7.301 2.373 1 98.75 101 ILE B O 1
ATOM 2655 N N . ALA B 1 102 ? 15.562 -8.82 1.127 1 98.56 102 ALA B N 1
ATOM 2656 C CA . ALA B 1 102 ? 16.266 -7.797 0.356 1 98.56 102 ALA B CA 1
ATOM 2657 C C . ALA B 1 102 ? 15.273 -6.852 -0.324 1 98.56 102 ALA B C 1
ATOM 2659 O O . ALA B 1 102 ? 15.461 -5.633 -0.314 1 98.56 102 ALA B O 1
ATOM 2660 N N . THR B 1 103 ? 14.266 -7.406 -0.933 1 98.88 103 THR B N 1
ATOM 2661 C CA . THR B 1 103 ? 13.258 -6.609 -1.615 1 98.88 103 THR B CA 1
ATOM 2662 C C . THR B 1 103 ? 12.57 -5.652 -0.641 1 98.88 103 THR B C 1
ATOM 2664 O O . THR B 1 103 ? 12.453 -4.457 -0.92 1 98.88 103 THR B O 1
ATOM 2667 N N . TYR B 1 104 ? 12.125 -6.176 0.517 1 98.88 104 TYR B N 1
ATOM 2668 C CA . TYR B 1 104 ? 11.383 -5.371 1.481 1 98.88 104 TYR B CA 1
ATOM 2669 C C . TYR B 1 104 ? 12.289 -4.344 2.152 1 98.88 104 TYR B C 1
ATOM 2671 O O . TYR B 1 104 ? 11.844 -3.25 2.504 1 98.88 104 TYR B O 1
ATOM 2679 N N . VAL B 1 105 ? 13.586 -4.672 2.307 1 98.88 105 VAL B N 1
ATOM 2680 C CA . VAL B 1 105 ? 14.555 -3.701 2.799 1 98.88 105 VAL B CA 1
ATOM 2681 C C . VAL B 1 105 ? 14.641 -2.52 1.835 1 98.88 105 VAL B C 1
ATOM 2683 O O . VAL B 1 105 ? 14.516 -1.364 2.248 1 98.88 105 VAL B O 1
ATOM 2686 N N . LEU B 1 106 ? 14.828 -2.799 0.583 1 98.81 106 LEU B N 1
ATOM 2687 C CA . LEU B 1 106 ? 14.984 -1.755 -0.424 1 98.81 106 LEU B CA 1
ATOM 2688 C C . LEU B 1 106 ? 13.719 -0.915 -0.541 1 98.81 106 LEU B C 1
ATOM 2690 O O . LEU B 1 106 ? 13.789 0.312 -0.641 1 98.81 106 LEU B O 1
ATOM 2694 N N . SER B 1 107 ? 12.625 -1.566 -0.485 1 98.88 107 SER B N 1
ATOM 2695 C CA . SER B 1 107 ? 11.352 -0.873 -0.615 1 98.88 107 SER B CA 1
ATOM 2696 C C . SER B 1 107 ? 11.039 -0.043 0.627 1 98.88 107 SER B C 1
ATOM 2698 O O . SER B 1 107 ? 10.625 1.112 0.52 1 98.88 107 SER B O 1
ATOM 2700 N N . SER B 1 108 ? 11.227 -0.65 1.814 1 98.75 108 SER B N 1
ATOM 2701 C CA . SER B 1 108 ? 10.938 0.069 3.051 1 98.75 108 SER B CA 1
ATOM 2702 C C . SER B 1 108 ? 11.922 1.214 3.268 1 98.75 108 SER B C 1
ATOM 2704 O O . SER B 1 108 ? 11.586 2.221 3.893 1 98.75 108 SER B O 1
ATOM 2706 N N . ALA B 1 109 ? 13.117 1.084 2.711 1 98.88 109 ALA B N 1
ATOM 2707 C CA . ALA B 1 109 ? 14.094 2.17 2.795 1 98.88 109 ALA B CA 1
ATOM 2708 C C . ALA B 1 109 ? 13.57 3.428 2.107 1 98.88 109 ALA B C 1
ATOM 2710 O O . ALA B 1 109 ? 13.719 4.535 2.629 1 98.88 109 ALA B O 1
ATOM 2711 N N . ALA B 1 110 ? 13.047 3.238 0.951 1 98.81 110 ALA B N 1
ATOM 2712 C CA . ALA B 1 110 ? 12.492 4.363 0.205 1 98.81 110 ALA B CA 1
ATOM 2713 C C . ALA B 1 110 ? 11.375 5.043 0.988 1 98.81 110 ALA B C 1
ATOM 2715 O O . ALA B 1 110 ? 11.328 6.27 1.087 1 98.81 110 ALA B O 1
ATOM 2716 N N . ARG B 1 111 ? 10.5 4.281 1.554 1 97.94 111 ARG B N 1
ATOM 2717 C CA . ARG B 1 111 ? 9.383 4.812 2.334 1 97.94 111 ARG B CA 1
ATOM 2718 C C . ARG B 1 111 ? 9.883 5.488 3.607 1 97.94 111 ARG B C 1
ATOM 2720 O O . ARG B 1 111 ? 9.414 6.566 3.971 1 97.94 111 ARG B O 1
ATOM 2727 N N . ALA B 1 112 ? 10.797 4.84 4.25 1 98.44 112 ALA B N 1
ATOM 2728 C CA . ALA B 1 112 ? 11.375 5.391 5.477 1 98.44 112 ALA B CA 1
ATOM 2729 C C . ALA B 1 112 ? 12.055 6.73 5.211 1 98.44 112 ALA B C 1
ATOM 2731 O O . ALA B 1 112 ? 11.914 7.672 5.992 1 98.44 112 ALA B O 1
ATOM 2732 N N . ALA B 1 113 ? 12.766 6.789 4.129 1 98.38 113 ALA B N 1
ATOM 2733 C CA . ALA B 1 113 ? 13.461 8.023 3.773 1 98.38 113 ALA B CA 1
ATOM 2734 C C . ALA B 1 113 ? 12.484 9.18 3.615 1 98.38 113 ALA B C 1
ATOM 2736 O O . ALA B 1 113 ? 12.734 10.289 4.09 1 98.38 113 ALA B O 1
ATOM 2737 N N . GLU B 1 114 ? 11.414 8.914 2.986 1 96.88 114 GLU B N 1
ATOM 2738 C CA . GLU B 1 114 ? 10.398 9.938 2.775 1 96.88 114 GLU B CA 1
ATOM 2739 C C . GLU B 1 114 ? 9.742 10.344 4.094 1 96.88 114 GLU B C 1
ATOM 2741 O O . GLU B 1 114 ? 9.43 11.516 4.305 1 96.88 114 GLU B O 1
ATOM 2746 N N . ILE B 1 115 ? 9.477 9.414 4.961 1 97.25 115 ILE B N 1
ATOM 2747 C CA . ILE B 1 115 ? 8.859 9.672 6.258 1 97.25 115 ILE B CA 1
ATOM 2748 C C . ILE B 1 115 ? 9.797 10.539 7.102 1 97.25 115 ILE B C 1
ATOM 2750 O O . ILE B 1 115 ? 9.359 11.516 7.715 1 97.25 115 ILE B O 1
ATOM 2754 N N . ILE B 1 116 ? 11.031 10.211 7.031 1 96.31 116 ILE B N 1
ATOM 2755 C CA . ILE B 1 116 ? 12.039 10.945 7.797 1 96.31 116 ILE B CA 1
ATOM 2756 C C . ILE B 1 116 ? 12.156 12.367 7.254 1 96.31 116 ILE B C 1
ATOM 2758 O O . ILE B 1 116 ? 12.102 13.336 8.016 1 96.31 116 ILE B O 1
ATOM 2762 N N . ARG B 1 117 ? 12.328 12.453 5.996 1 95.75 117 ARG B N 1
ATOM 2763 C CA . ARG B 1 117 ? 12.422 13.766 5.371 1 95.75 117 ARG B CA 1
ATOM 2764 C C . ARG B 1 117 ? 11.18 14.594 5.656 1 95.75 117 ARG B C 1
ATOM 2766 O O . ARG B 1 117 ? 11.281 15.773 6.012 1 95.75 117 ARG B O 1
ATOM 2773 N N . GLY B 1 118 ? 10.023 13.961 5.496 1 94.88 118 GLY B N 1
ATOM 2774 C CA . GLY B 1 118 ? 8.781 14.648 5.793 1 94.88 118 GLY B CA 1
ATOM 2775 C C . GLY B 1 118 ? 8.672 15.094 7.238 1 94.88 118 GLY B C 1
ATOM 2776 O O . GLY B 1 118 ? 8.195 16.203 7.52 1 94.88 118 GLY B O 1
ATOM 2777 N N . GLY B 1 119 ? 9.086 14.273 8.117 1 94.75 119 GLY B N 1
ATOM 2778 C CA . GLY B 1 119 ? 9.109 14.625 9.523 1 94.75 119 GLY B CA 1
ATOM 2779 C C . GLY B 1 119 ? 9.992 15.82 9.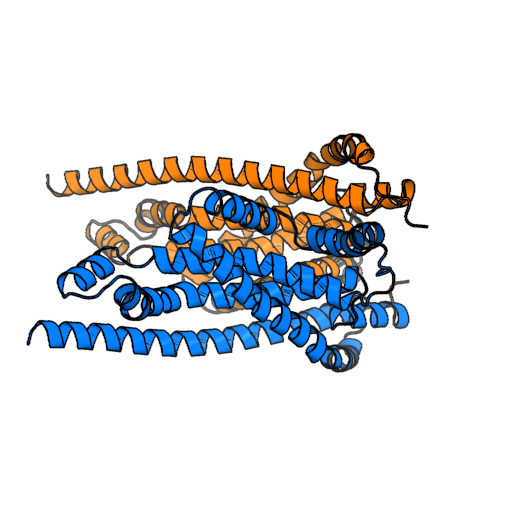828 1 94.75 119 GLY B C 1
ATOM 2780 O O . GLY B 1 119 ? 9.578 16.75 10.531 1 94.75 119 GLY B O 1
ATOM 2781 N N . VAL B 1 120 ? 11.125 15.875 9.289 1 94.06 120 VAL B N 1
ATOM 2782 C CA . VAL B 1 120 ? 12.086 16.953 9.508 1 94.06 120 VAL B CA 1
ATOM 2783 C C . VAL B 1 120 ? 11.547 18.25 8.898 1 94.06 120 VAL B C 1
ATOM 2785 O O . VAL B 1 120 ? 11.602 19.312 9.531 1 94.06 120 VAL B O 1
ATOM 2788 N N . ASN B 1 121 ? 10.93 18.141 7.727 1 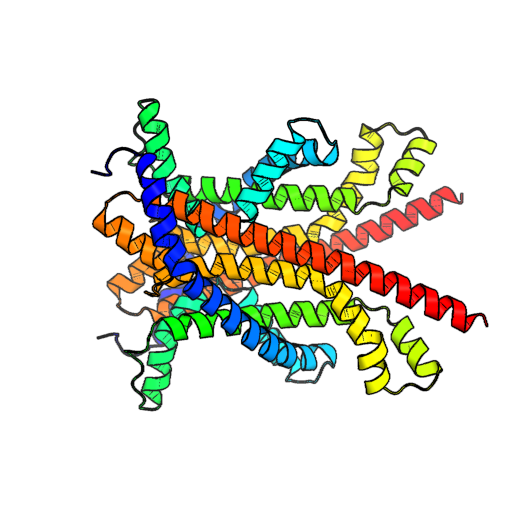92.69 121 ASN B N 1
ATOM 2789 C CA . ASN B 1 121 ? 10.422 19.312 7.016 1 92.69 121 ASN B CA 1
ATOM 2790 C C . ASN B 1 121 ? 9.164 19.859 7.68 1 92.69 121 ASN B C 1
ATOM 2792 O O . ASN B 1 121 ? 8.773 21 7.426 1 92.69 121 ASN B O 1
ATOM 2796 N N . SER B 1 122 ? 8.562 19.016 8.43 1 91.69 122 SER B N 1
ATOM 2797 C CA . SER B 1 122 ? 7.336 19.469 9.078 1 91.69 122 SER B CA 1
ATOM 2798 C C . SER B 1 122 ? 7.637 20.391 10.258 1 91.69 122 SER B C 1
ATOM 2800 O O . SER B 1 122 ? 6.746 21.078 10.75 1 91.69 122 SER B O 1
ATOM 2802 N N . VAL B 1 123 ? 8.859 20.422 10.727 1 92.25 123 VAL B N 1
ATOM 2803 C CA . VAL B 1 123 ? 9.25 21.266 11.852 1 92.25 123 VAL B CA 1
ATOM 2804 C C . VAL B 1 123 ? 9.383 22.719 11.391 1 92.25 123 VAL B C 1
ATOM 2806 O O . VAL B 1 123 ? 10.023 23 10.383 1 92.25 123 VAL B O 1
ATOM 2809 N N . ASP B 1 124 ? 8.789 23.609 12.156 1 91.56 124 ASP B N 1
ATOM 2810 C CA . ASP B 1 124 ? 8.789 25.031 11.844 1 91.56 124 ASP B CA 1
ATOM 2811 C C . ASP B 1 124 ? 10.219 25.562 11.758 1 91.56 124 ASP B C 1
ATOM 2813 O O . ASP B 1 124 ? 11.047 25.297 12.633 1 91.56 124 ASP B O 1
ATOM 2817 N N . ARG B 1 125 ? 10.469 26.312 10.781 1 90.5 125 ARG B N 1
ATOM 2818 C CA . ARG B 1 125 ? 11.789 26.891 10.578 1 90.5 125 ARG B CA 1
ATOM 2819 C C . ARG B 1 125 ? 12.164 27.812 11.742 1 90.5 125 ARG B C 1
ATOM 2821 O O . ARG B 1 125 ? 13.344 27.953 12.062 1 90.5 125 ARG B O 1
ATOM 2828 N N . GLY B 1 126 ? 11.094 28.391 12.266 1 91 126 GLY B N 1
ATOM 2829 C CA . GLY B 1 126 ? 11.305 29.25 13.406 1 91 126 GLY B CA 1
ATOM 2830 C C . GLY B 1 126 ? 11.984 28.547 14.57 1 91 126 GLY B C 1
ATOM 2831 O O . GLY B 1 126 ? 12.711 29.188 15.344 1 91 126 GLY B O 1
ATOM 2832 N N . GLN B 1 127 ? 11.773 27.281 14.68 1 91.88 127 GLN B N 1
ATOM 2833 C CA . GLN B 1 127 ? 12.398 26.5 15.742 1 91.88 127 GLN B CA 1
ATOM 2834 C C . GLN B 1 127 ? 13.914 26.453 15.586 1 91.88 127 GLN B C 1
ATOM 2836 O O . GLN B 1 127 ? 14.648 26.625 16.562 1 91.88 127 GLN B O 1
ATOM 2841 N N . ALA B 1 128 ? 14.367 26.219 14.375 1 91.25 128 ALA B N 1
ATOM 2842 C CA . ALA B 1 128 ? 15.797 26.203 14.094 1 91.25 128 ALA B CA 1
ATOM 2843 C C . ALA B 1 128 ? 16.406 27.594 14.273 1 91.25 128 ALA B C 1
ATOM 2845 O O . ALA B 1 128 ? 17.5 27.734 14.828 1 91.25 128 ALA B O 1
ATOM 2846 N N . GLU B 1 129 ? 15.672 28.594 13.812 1 93.44 129 GLU B N 1
ATOM 2847 C CA . GLU B 1 129 ? 16.141 29.969 13.938 1 93.44 129 GLU B CA 1
ATOM 2848 C C . GLU B 1 129 ? 16.266 30.375 15.406 1 93.44 129 GLU B C 1
ATOM 2850 O O . GLU B 1 129 ? 17.25 31.016 15.789 1 93.44 129 GLU B O 1
ATOM 2855 N N . ALA B 1 130 ? 15.281 30.016 16.109 1 92.94 130 ALA B N 1
ATOM 2856 C CA . ALA B 1 130 ? 15.305 30.297 17.547 1 92.94 130 ALA B CA 1
ATOM 2857 C C . ALA B 1 130 ? 16.484 29.609 18.219 1 92.94 130 ALA B C 1
ATOM 2859 O O . ALA B 1 130 ? 17.125 30.188 19.109 1 92.94 130 ALA B O 1
ATOM 2860 N N . ALA B 1 131 ? 16.734 28.406 17.859 1 91.94 131 ALA B N 1
ATOM 2861 C CA . ALA B 1 131 ? 17.844 27.656 18.422 1 91.94 131 ALA B CA 1
ATOM 2862 C C . ALA B 1 131 ? 19.188 28.312 18.109 1 91.94 131 ALA B C 1
ATOM 2864 O O . ALA B 1 131 ? 20.062 28.422 18.984 1 91.94 131 ALA B O 1
ATOM 2865 N N . PHE B 1 132 ? 19.297 28.797 16.938 1 92.44 132 PHE B N 1
ATOM 2866 C CA . PHE B 1 132 ? 20.516 29.484 16.531 1 92.44 132 PHE B CA 1
ATOM 2867 C C . PHE B 1 132 ? 20.672 30.797 17.281 1 92.44 132 PHE B C 1
ATOM 2869 O O . PHE B 1 132 ? 21.797 31.172 17.625 1 92.44 132 PHE B O 1
ATOM 2876 N N . SER B 1 133 ? 19.625 31.391 17.484 1 95.19 133 SER B N 1
ATOM 2877 C CA . SER B 1 133 ? 19.641 32.688 18.156 1 95.19 133 SER B CA 1
ATOM 2878 C C . SER B 1 133 ? 20.141 32.562 19.594 1 95.19 133 SER B C 1
ATOM 2880 O O . SER B 1 133 ? 20.688 33.5 20.156 1 95.19 133 SER B O 1
ATOM 2882 N N . ILE B 1 134 ? 19.969 31.438 20.188 1 94.5 134 ILE B N 1
ATOM 2883 C CA . ILE B 1 134 ? 20.391 31.266 21.562 1 94.5 134 ILE B CA 1
ATOM 2884 C C . ILE B 1 134 ? 21.75 30.547 21.609 1 94.5 134 ILE B C 1
ATOM 2886 O O . ILE B 1 134 ? 22.172 30.078 22.656 1 94.5 134 ILE B O 1
ATOM 2890 N N . GLY B 1 135 ? 22.359 30.344 20.453 1 93.75 135 GLY B N 1
ATOM 2891 C CA . GLY B 1 135 ? 23.766 29.969 20.422 1 93.75 135 GLY B CA 1
ATOM 2892 C C . GLY B 1 135 ? 23.969 28.5 20.109 1 93.75 135 GLY B C 1
ATOM 2893 O O . GLY B 1 135 ? 25.109 28 20.141 1 93.75 135 GLY B O 1
ATOM 2894 N N . LEU B 1 136 ? 22.906 27.766 19.828 1 93.44 136 LEU B N 1
ATOM 2895 C CA . LEU B 1 136 ? 23.094 26.359 19.484 1 93.44 136 LEU B CA 1
ATOM 2896 C C . LEU B 1 136 ? 23.672 26.203 18.094 1 93.44 136 LEU B C 1
ATOM 2898 O O . LEU B 1 136 ? 23.328 26.984 17.188 1 93.44 136 LEU B O 1
ATOM 2902 N N . ASN B 1 137 ? 24.547 25.172 17.953 1 94.44 137 ASN B N 1
ATOM 2903 C CA . ASN B 1 137 ? 25.062 24.906 16.609 1 94.44 137 ASN B CA 1
ATOM 2904 C C . ASN B 1 137 ? 24.156 23.953 15.852 1 94.44 137 ASN B C 1
ATOM 2906 O O . ASN B 1 137 ? 23.094 23.547 16.344 1 94.44 137 ASN B O 1
ATOM 2910 N N . GLY B 1 138 ? 24.5 23.594 14.594 1 90.56 138 GLY B N 1
ATOM 2911 C CA . GLY B 1 138 ? 23.656 22.797 13.711 1 90.56 138 GLY B CA 1
ATOM 2912 C C . GLY B 1 138 ? 23.359 21.422 14.266 1 90.56 138 GLY B C 1
ATOM 2913 O O . GLY B 1 138 ? 22.219 20.969 14.227 1 90.56 138 GLY B O 1
ATOM 2914 N N . VAL B 1 139 ? 24.359 20.859 14.766 1 91.94 139 VAL B N 1
ATOM 2915 C CA . VAL B 1 139 ? 24.234 19.5 15.289 1 91.94 139 VAL B CA 1
ATOM 2916 C C . VAL B 1 139 ? 23.375 19.516 16.547 1 91.94 139 VAL B C 1
ATOM 2918 O O . VAL B 1 139 ? 22.5 18.672 16.734 1 91.94 139 VAL B O 1
ATOM 2921 N N . GLN B 1 140 ? 23.609 20.484 17.391 1 92.62 140 GLN B N 1
ATOM 2922 C CA . GLN B 1 140 ? 22.828 20.641 18.609 1 92.62 140 GLN B CA 1
ATOM 2923 C C . GLN B 1 140 ? 21.359 20.922 18.297 1 92.62 140 GLN B C 1
ATOM 2925 O O . GLN B 1 140 ? 20.469 20.312 18.891 1 92.62 140 GLN B O 1
ATOM 2930 N N . THR B 1 141 ? 21.219 21.844 17.328 1 92.88 141 THR B N 1
ATOM 2931 C CA . THR B 1 141 ? 19.859 22.219 16.922 1 92.88 141 THR B CA 1
ATOM 2932 C C . THR B 1 141 ? 19.109 21.016 16.359 1 92.88 141 THR B C 1
ATOM 2934 O O . THR B 1 141 ? 17.953 20.781 16.719 1 92.88 141 THR B O 1
ATOM 2937 N N . PHE B 1 142 ? 19.812 20.266 15.594 1 90.5 142 PHE B N 1
ATOM 2938 C CA . PHE B 1 142 ? 19.172 19.109 14.977 1 90.5 142 PHE B CA 1
ATOM 2939 C C . PHE B 1 142 ? 18.844 18.047 16.031 1 90.5 142 PHE B C 1
ATOM 2941 O O . PHE B 1 142 ? 17.719 17.562 16.094 1 90.5 142 PHE B O 1
ATOM 2948 N N . ARG B 1 143 ? 19.75 17.672 16.797 1 91.19 143 ARG B N 1
ATOM 2949 C CA . ARG B 1 143 ? 19.609 16.562 17.719 1 91.19 143 ARG B CA 1
ATOM 2950 C C . ARG B 1 143 ? 18.656 16.906 18.859 1 91.19 143 ARG B C 1
ATOM 2952 O O . ARG B 1 143 ? 17.875 16.062 19.297 1 91.19 143 ARG B O 1
ATOM 2959 N N . ARG B 1 144 ? 18.625 18.156 19.281 1 91.31 144 ARG B N 1
ATOM 2960 C CA . ARG B 1 144 ? 17.906 18.531 20.484 1 91.31 144 ARG B CA 1
ATOM 2961 C C . ARG B 1 144 ? 16.547 19.125 20.172 1 91.31 144 ARG B C 1
ATOM 2963 O O . ARG B 1 144 ? 15.617 19.078 20.984 1 91.31 144 ARG B O 1
ATOM 2970 N N . ILE B 1 145 ? 16.438 19.703 19.016 1 91.88 145 ILE B N 1
ATOM 2971 C CA . ILE B 1 145 ? 15.219 20.453 18.75 1 91.88 145 ILE B CA 1
ATOM 2972 C C . ILE B 1 145 ? 14.469 19.828 17.578 1 91.88 145 ILE B C 1
ATOM 2974 O O . ILE B 1 145 ? 13.32 19.391 17.734 1 91.88 145 ILE B O 1
ATOM 2978 N N . ILE B 1 146 ? 15.18 19.656 16.516 1 91.88 146 ILE B N 1
ATOM 2979 C CA . ILE B 1 146 ? 14.516 19.266 15.273 1 91.88 146 ILE B CA 1
ATOM 2980 C C . ILE B 1 146 ? 14.172 17.781 15.328 1 91.88 146 ILE B C 1
ATOM 2982 O O . ILE B 1 146 ? 13.023 17.406 15.094 1 91.88 146 ILE B O 1
ATOM 2986 N N . LEU B 1 147 ? 15.07 17.016 15.719 1 90.69 147 LEU B N 1
ATOM 2987 C CA . LEU B 1 147 ? 14.938 15.562 15.633 1 90.69 147 LEU B CA 1
ATOM 2988 C C . LEU B 1 147 ? 13.789 15.07 16.516 1 90.69 147 LEU B C 1
ATOM 2990 O O . LEU B 1 147 ? 12.945 14.297 16.062 1 90.69 147 LEU B O 1
ATOM 2994 N N . PRO B 1 148 ? 13.75 15.492 17.734 1 90.81 148 PRO B N 1
ATOM 2995 C CA . PRO B 1 148 ? 12.641 15.039 18.594 1 90.81 148 PRO B CA 1
ATOM 2996 C C . PRO B 1 148 ? 11.273 15.43 18.031 1 90.81 148 PRO B C 1
ATOM 2998 O O . PRO B 1 148 ? 10.344 14.617 18.047 1 90.81 148 PRO B O 1
ATOM 3001 N N . GLN B 1 149 ? 11.148 16.594 17.516 1 92.62 149 GLN B N 1
ATOM 3002 C CA . GLN B 1 149 ? 9.883 17.062 16.953 1 92.62 149 GLN B CA 1
ATOM 3003 C C . GLN B 1 149 ? 9.547 16.312 15.672 1 92.62 149 GLN B C 1
ATOM 3005 O O . GLN B 1 149 ? 8.391 15.945 15.438 1 92.62 149 GLN B O 1
ATOM 3010 N N . ALA B 1 150 ? 10.594 16.094 14.922 1 93.31 150 ALA B N 1
ATOM 3011 C CA . ALA B 1 150 ? 10.43 15.367 13.664 1 93.31 150 ALA B CA 1
ATOM 3012 C C . ALA B 1 150 ? 9.938 13.945 13.914 1 93.31 150 ALA B C 1
ATOM 3014 O O . ALA B 1 150 ? 9.109 13.422 13.164 1 93.31 150 ALA B O 1
ATOM 3015 N N . LEU B 1 151 ? 10.43 13.32 14.914 1 91.5 151 LEU B N 1
ATOM 3016 C CA . LEU B 1 151 ? 10.062 11.953 15.25 1 91.5 151 LEU B CA 1
ATOM 3017 C C . LEU B 1 151 ? 8.602 11.867 15.672 1 91.5 151 LEU B C 1
ATOM 3019 O O . LEU B 1 151 ? 7.898 10.922 15.305 1 91.5 151 LEU B O 1
ATOM 3023 N N . VAL B 1 152 ? 8.156 12.828 16.422 1 92.56 152 VAL B N 1
ATOM 3024 C CA . VAL B 1 152 ? 6.766 12.875 16.844 1 92.56 152 VAL B CA 1
ATOM 3025 C C . VAL B 1 152 ? 5.848 13.008 15.633 1 92.56 152 VAL B C 1
ATOM 3027 O O . VAL B 1 152 ? 4.836 12.312 15.539 1 92.56 152 VAL B O 1
ATOM 3030 N N . GLN B 1 153 ? 6.258 13.836 14.719 1 92 153 GLN B N 1
ATOM 3031 C CA . GLN B 1 153 ? 5.445 14.094 13.531 1 92 153 GLN B CA 1
ATOM 3032 C C . GLN B 1 153 ? 5.465 12.898 12.586 1 92 153 GLN B C 1
ATOM 3034 O O . GLN B 1 153 ? 4.484 12.633 11.891 1 92 153 GLN B O 1
ATOM 3039 N N . ALA B 1 154 ? 6.531 12.164 12.578 1 94.56 154 ALA B N 1
ATOM 3040 C CA . ALA B 1 154 ? 6.719 11.055 11.656 1 94.56 154 ALA B CA 1
ATOM 3041 C C . ALA B 1 154 ? 6.078 9.781 12.195 1 94.56 154 ALA B C 1
ATOM 3043 O O . ALA B 1 154 ? 5.848 8.828 11.445 1 94.56 154 ALA B O 1
ATOM 3044 N N . PHE B 1 155 ? 5.742 9.719 13.43 1 95.06 155 PHE B N 1
ATOM 3045 C CA . PHE B 1 155 ? 5.426 8.484 14.133 1 95.06 155 PHE B CA 1
ATOM 3046 C C . PHE B 1 155 ? 4.195 7.816 13.531 1 95.06 155 PHE B C 1
ATOM 3048 O O . PHE B 1 155 ? 4.207 6.617 13.25 1 95.06 155 PHE B O 1
ATOM 3055 N N . PRO B 1 156 ? 3.082 8.562 13.273 1 93.19 156 PRO B N 1
ATOM 3056 C CA . PRO B 1 156 ? 1.918 7.914 12.664 1 93.19 156 PRO B CA 1
ATOM 3057 C C . PRO B 1 156 ? 2.238 7.266 11.32 1 93.19 156 PRO B C 1
ATOM 3059 O O . PRO B 1 156 ? 1.752 6.168 11.023 1 93.19 156 PRO B O 1
ATOM 3062 N N . ASN B 1 157 ? 3.07 7.914 10.57 1 95.56 157 ASN B N 1
ATOM 3063 C CA . ASN B 1 157 ? 3.457 7.391 9.266 1 95.56 157 ASN B CA 1
ATOM 3064 C C . ASN B 1 157 ? 4.336 6.148 9.391 1 95.56 157 ASN B C 1
ATOM 3066 O O . ASN B 1 157 ? 4.277 5.254 8.547 1 95.56 157 ASN B O 1
ATOM 3070 N N . ILE B 1 158 ? 5.137 6.117 10.438 1 97.12 158 ILE B N 1
ATOM 3071 C CA . ILE B 1 158 ? 5.949 4.938 10.703 1 97.12 158 ILE B CA 1
ATOM 3072 C C . ILE B 1 158 ? 5.047 3.74 11 1 97.12 158 ILE B C 1
ATOM 3074 O O . ILE B 1 158 ? 5.266 2.646 10.477 1 97.12 158 ILE B O 1
ATOM 3078 N N . GLY B 1 159 ? 4.051 3.955 11.875 1 97.06 159 GLY B N 1
ATOM 3079 C CA . GLY B 1 159 ? 3.09 2.898 12.148 1 97.06 159 GLY B CA 1
ATOM 3080 C C . GLY B 1 159 ? 2.414 2.367 10.898 1 97.06 159 GLY B C 1
ATOM 3081 O O . GLY B 1 159 ? 2.312 1.153 10.711 1 97.06 159 GLY B O 1
ATOM 3082 N N . ASN B 1 160 ? 2.004 3.277 10.047 1 95.69 160 ASN B N 1
ATOM 3083 C CA . ASN B 1 160 ? 1.37 2.889 8.789 1 95.69 160 ASN B CA 1
ATOM 3084 C C . ASN B 1 160 ? 2.318 2.082 7.91 1 95.69 160 ASN B C 1
ATOM 3086 O O . ASN B 1 160 ? 1.896 1.146 7.23 1 95.69 160 ASN B O 1
ATOM 3090 N N . MET B 1 161 ? 3.543 2.473 7.91 1 97.69 161 MET B N 1
ATOM 3091 C CA . MET B 1 161 ? 4.535 1.751 7.117 1 97.69 161 MET B CA 1
ATOM 3092 C C . MET B 1 161 ? 4.707 0.326 7.633 1 97.69 161 MET B C 1
ATOM 3094 O O . MET B 1 161 ? 4.762 -0.621 6.848 1 97.69 161 MET B O 1
ATOM 3098 N N . VAL B 1 162 ? 4.777 0.191 8.945 1 98.5 162 VAL B N 1
ATOM 3099 C CA . VAL B 1 162 ? 4.957 -1.125 9.547 1 98.5 162 VAL B CA 1
ATOM 3100 C C . VAL B 1 162 ? 3.783 -2.027 9.172 1 98.5 162 VAL B C 1
ATOM 3102 O O . VAL B 1 162 ? 3.979 -3.16 8.727 1 98.5 162 VAL B O 1
ATOM 3105 N N . ILE B 1 163 ? 2.605 -1.548 9.336 1 98.5 163 ILE B N 1
ATOM 3106 C CA . ILE B 1 163 ? 1.409 -2.324 9.031 1 98.5 163 ILE B CA 1
ATOM 3107 C C . ILE B 1 163 ? 1.348 -2.605 7.527 1 98.5 163 ILE B C 1
ATOM 3109 O O . ILE B 1 163 ? 0.95 -3.695 7.109 1 98.5 163 ILE B O 1
ATOM 3113 N N . GLY B 1 164 ? 1.736 -1.655 6.73 1 98.44 164 GLY B N 1
ATOM 3114 C CA . GLY B 1 164 ? 1.792 -1.847 5.289 1 98.44 164 GLY B CA 1
ATOM 3115 C C . GLY B 1 164 ? 2.719 -2.975 4.875 1 98.44 164 GLY B C 1
ATOM 3116 O O . GLY B 1 164 ? 2.344 -3.826 4.066 1 98.44 164 GLY B O 1
ATOM 3117 N N . PHE B 1 165 ? 3.895 -2.986 5.473 1 98.81 165 PHE B N 1
ATOM 3118 C CA . PHE B 1 165 ? 4.855 -4.012 5.078 1 98.81 165 PHE B CA 1
ATOM 3119 C C . PHE B 1 165 ? 4.492 -5.355 5.695 1 98.81 165 PHE B C 1
ATOM 3121 O O . PHE B 1 165 ? 4.844 -6.406 5.152 1 98.81 165 PHE B O 1
ATOM 3128 N N . LEU B 1 166 ? 3.791 -5.352 6.848 1 98.81 166 LEU B N 1
ATOM 3129 C CA . LEU B 1 166 ? 3.213 -6.602 7.332 1 98.81 166 LEU B CA 1
ATOM 3130 C C . LEU B 1 166 ? 2.324 -7.238 6.27 1 98.81 166 LEU B C 1
ATOM 3132 O O . LEU B 1 166 ? 2.451 -8.43 5.98 1 98.81 166 LEU B O 1
ATOM 3136 N N . LYS B 1 167 ? 1.466 -6.461 5.742 1 98.62 167 LYS B N 1
ATOM 3137 C CA . LYS B 1 167 ? 0.571 -6.941 4.691 1 98.62 167 LYS B CA 1
ATOM 3138 C C . LYS B 1 167 ? 1.354 -7.352 3.449 1 98.62 167 LYS B C 1
ATOM 3140 O O . LYS B 1 167 ? 1.021 -8.352 2.803 1 98.62 167 LYS B O 1
ATOM 3145 N N . ASP B 1 168 ? 2.463 -6.637 3.121 1 98.5 168 ASP B N 1
ATOM 3146 C CA . ASP B 1 168 ? 3.268 -6.934 1.939 1 98.5 168 ASP B CA 1
ATOM 3147 C C . ASP B 1 168 ? 3.98 -8.281 2.084 1 98.5 168 ASP B C 1
ATOM 3149 O O . ASP B 1 168 ? 4.258 -8.953 1.09 1 98.5 168 ASP B O 1
ATOM 3153 N N . THR B 1 169 ? 4.242 -8.688 3.324 1 98.69 169 THR B N 1
ATOM 3154 C CA . THR B 1 169 ? 4.898 -9.969 3.521 1 98.69 169 THR B CA 1
ATOM 3155 C C . THR B 1 169 ? 4.051 -11.102 2.943 1 98.69 169 THR B C 1
ATOM 3157 O O . THR B 1 169 ? 4.57 -12.18 2.646 1 98.69 169 THR B O 1
ATOM 3160 N N . SER B 1 170 ? 2.768 -10.875 2.797 1 98.56 170 SER B N 1
ATOM 3161 C CA . SER B 1 170 ? 1.866 -11.891 2.268 1 98.56 170 SER B CA 1
ATOM 3162 C C . SER B 1 170 ? 2.225 -12.258 0.831 1 98.56 170 SER B C 1
ATOM 3164 O O . SER B 1 170 ? 1.762 -13.273 0.307 1 98.56 170 SER B O 1
ATOM 3166 N N . LEU B 1 171 ? 3.072 -11.484 0.161 1 98.62 171 LEU B N 1
ATOM 3167 C CA . LEU B 1 171 ? 3.404 -11.695 -1.244 1 98.62 171 LEU B CA 1
ATOM 3168 C C . LEU B 1 171 ? 4.609 -12.617 -1.388 1 98.62 171 LEU B C 1
ATOM 3170 O O . LEU B 1 171 ? 4.879 -13.133 -2.477 1 98.62 171 LEU B O 1
ATOM 3174 N N . ALA B 1 172 ? 5.328 -12.867 -0.283 1 98.56 172 ALA B N 1
ATOM 3175 C CA . ALA B 1 172 ? 6.602 -13.578 -0.31 1 98.56 172 ALA B CA 1
ATOM 3176 C C . ALA B 1 172 ? 6.414 -15.031 -0.76 1 98.56 172 ALA B C 1
ATOM 3178 O O . ALA B 1 172 ? 7.328 -15.633 -1.322 1 98.56 172 ALA B O 1
ATOM 3179 N N . PHE B 1 173 ? 5.23 -15.562 -0.584 1 97.56 173 PHE B N 1
ATOM 3180 C CA . PHE B 1 173 ? 4.977 -16.938 -0.975 1 97.56 173 PHE B CA 1
ATOM 3181 C C . PHE B 1 173 ? 5.105 -17.109 -2.484 1 97.56 173 PHE B C 1
ATOM 3183 O O . PHE B 1 173 ? 5.387 -18.203 -2.969 1 97.56 173 PHE B O 1
ATOM 3190 N N . SER B 1 174 ? 4.906 -16.031 -3.217 1 97.06 174 SER B N 1
ATOM 3191 C CA . SER B 1 174 ? 4.922 -16.094 -4.676 1 97.06 174 SER B CA 1
ATOM 3192 C C . SER B 1 174 ? 6.301 -16.484 -5.195 1 97.06 174 SER B C 1
ATOM 3194 O O . SER B 1 174 ? 6.43 -16.953 -6.328 1 97.06 174 SER B O 1
ATOM 3196 N N . ILE B 1 175 ? 7.309 -16.297 -4.34 1 97.12 175 ILE B N 1
ATOM 3197 C CA . ILE B 1 175 ? 8.648 -16.688 -4.762 1 97.12 175 ILE B CA 1
ATOM 3198 C C . ILE B 1 175 ? 9.117 -17.906 -3.951 1 97.12 175 ILE B C 1
ATOM 3200 O O . ILE B 1 175 ? 10.297 -18.25 -3.975 1 97.12 175 ILE B O 1
ATOM 3204 N N . GLY B 1 176 ? 8.242 -18.453 -3.172 1 97.19 176 GLY B N 1
ATOM 3205 C CA . GLY B 1 176 ? 8.539 -19.734 -2.553 1 97.19 176 GLY B CA 1
ATOM 3206 C C . GLY B 1 176 ? 8.891 -19.625 -1.083 1 97.19 176 GLY B C 1
ATOM 3207 O O . GLY B 1 176 ? 9.367 -20.578 -0.478 1 97.19 176 GLY B O 1
ATOM 3208 N N . VAL B 1 177 ? 8.711 -18.469 -0.472 1 98.44 177 VAL B N 1
ATOM 3209 C CA . VAL B 1 177 ? 9 -18.312 0.951 1 98.44 177 VAL B CA 1
ATOM 3210 C C . VAL B 1 177 ? 7.949 -19.062 1.773 1 98.44 177 VAL B C 1
ATOM 3212 O O . VAL B 1 177 ? 6.758 -19.016 1.463 1 98.44 177 VAL B O 1
ATOM 3215 N N . MET B 1 178 ? 8.438 -19.75 2.811 1 98.12 178 MET B N 1
ATOM 3216 C CA . MET B 1 178 ? 7.535 -20.516 3.662 1 98.12 178 MET B CA 1
ATOM 3217 C C . MET B 1 178 ? 7.188 -19.75 4.93 1 98.12 178 MET B C 1
ATOM 3219 O O . MET B 1 178 ? 7.535 -20.172 6.035 1 98.12 178 MET B O 1
ATOM 3223 N N . ASP B 1 179 ? 6.48 -18.656 4.762 1 98.5 179 ASP B N 1
ATOM 3224 C CA . ASP B 1 179 ? 5.871 -17.906 5.855 1 98.5 179 ASP B CA 1
ATOM 3225 C C . ASP B 1 179 ? 4.406 -18.297 6.039 1 98.5 179 ASP B C 1
ATOM 3227 O O . ASP B 1 179 ? 4.004 -19.406 5.684 1 98.5 179 ASP B O 1
ATOM 3231 N N . MET B 1 180 ? 3.551 -17.469 6.695 1 98.44 180 MET B N 1
ATOM 3232 C CA . MET B 1 180 ? 2.145 -17.781 6.914 1 98.44 180 MET B CA 1
ATOM 3233 C C . MET B 1 180 ? 1.434 -18.047 5.594 1 98.44 180 MET B C 1
ATOM 3235 O O . MET B 1 180 ? 0.739 -19.062 5.449 1 98.44 180 MET B O 1
ATOM 3239 N N . SER B 1 181 ? 1.626 -17.188 4.641 1 98.31 181 SER B N 1
ATOM 3240 C CA . SER B 1 181 ? 1.009 -17.344 3.328 1 98.31 181 SER B CA 1
ATOM 3241 C C . SER B 1 181 ? 1.564 -18.562 2.602 1 98.31 181 SER B C 1
ATOM 3243 O O . SER B 1 181 ? 0.831 -19.25 1.898 1 98.31 181 SER B O 1
ATOM 3245 N N . GLY B 1 182 ? 2.908 -18.828 2.723 1 98.44 182 GLY B N 1
ATOM 3246 C CA . GLY B 1 182 ? 3.5 -20.016 2.129 1 98.44 182 GLY B CA 1
ATOM 3247 C C . GLY B 1 182 ? 2.904 -21.312 2.66 1 98.44 182 GLY B C 1
ATOM 3248 O O . GLY B 1 182 ? 2.574 -22.203 1.888 1 98.44 182 GLY B O 1
ATOM 3249 N N . ARG B 1 183 ? 2.799 -21.375 3.91 1 98.38 183 ARG B N 1
ATOM 3250 C CA . ARG B 1 183 ? 2.158 -22.547 4.504 1 98.38 183 ARG B CA 1
ATOM 3251 C C . ARG B 1 183 ? 0.71 -22.672 4.039 1 98.38 183 ARG B C 1
ATOM 3253 O O . ARG B 1 183 ? 0.209 -23.781 3.84 1 98.38 183 ARG B O 1
ATOM 3260 N N . GLY B 1 184 ? 0.031 -21.5 3.957 1 98.38 184 GLY B N 1
ATOM 3261 C CA . GLY B 1 184 ? -1.316 -21.516 3.408 1 98.38 184 GLY B CA 1
ATOM 3262 C C . GLY B 1 184 ? -1.404 -22.188 2.055 1 98.38 184 GLY B C 1
ATOM 3263 O O . GLY B 1 184 ? -2.32 -22.969 1.808 1 98.38 184 GLY B O 1
ATOM 3264 N N . GLN B 1 185 ? -0.436 -21.953 1.236 1 97.38 185 GLN B N 1
ATOM 3265 C CA . GLN B 1 185 ? -0.428 -22.547 -0.097 1 97.38 185 GLN B CA 1
ATOM 3266 C C . GLN B 1 185 ? -0.274 -24.062 -0.023 1 97.38 185 GLN B C 1
ATOM 3268 O O . GLN B 1 185 ? -0.893 -24.781 -0.799 1 97.38 185 GLN B O 1
ATOM 3273 N N . THR B 1 186 ? 0.567 -24.5 0.875 1 97.25 186 THR B N 1
ATOM 3274 C CA . THR B 1 186 ? 0.736 -25.953 1.018 1 97.25 186 THR B CA 1
ATOM 3275 C C . THR B 1 186 ? -0.542 -26.594 1.547 1 97.25 186 THR B C 1
ATOM 3277 O O . THR B 1 186 ? -0.883 -27.719 1.163 1 97.25 186 THR B O 1
ATOM 3280 N N . LEU B 1 187 ? -1.222 -25.938 2.455 1 96.75 187 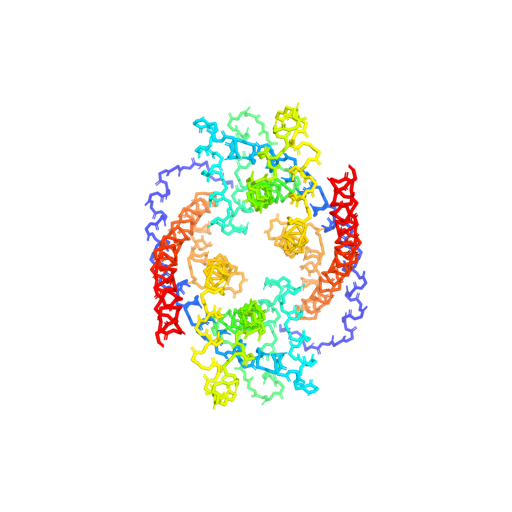LEU B N 1
ATOM 3281 C CA . LEU B 1 187 ? -2.492 -26.438 2.973 1 96.75 187 LEU B CA 1
ATOM 3282 C C . LEU B 1 187 ? -3.535 -26.516 1.864 1 96.75 187 LEU B C 1
ATOM 3284 O O . LEU B 1 187 ? -4.348 -27.453 1.839 1 96.75 187 LEU B O 1
ATOM 3288 N N . ILE B 1 188 ? -3.529 -25.562 0.983 1 96.44 188 ILE B N 1
ATOM 3289 C CA . ILE B 1 188 ? -4.461 -25.547 -0.138 1 96.44 188 ILE B CA 1
ATOM 3290 C C . ILE B 1 188 ? -4.199 -26.75 -1.048 1 96.44 188 ILE B C 1
ATOM 3292 O O . ILE B 1 188 ? -5.137 -27.422 -1.471 1 96.44 188 ILE B O 1
ATOM 3296 N N . THR B 1 189 ? -2.961 -27.016 -1.302 1 94.62 189 THR B N 1
ATOM 3297 C CA . THR B 1 189 ? -2.586 -28.109 -2.186 1 94.62 189 THR B CA 1
ATOM 3298 C C . THR B 1 189 ? -2.973 -29.453 -1.573 1 94.62 189 THR B C 1
ATOM 3300 O O . THR B 1 189 ? -3.434 -30.359 -2.279 1 94.62 189 THR B O 1
ATOM 3303 N N . SER B 1 190 ? -2.852 -29.547 -0.292 1 94 190 SER B N 1
ATOM 3304 C CA . SER B 1 190 ? -3.088 -30.828 0.361 1 94 190 SER B CA 1
ATOM 3305 C C . SER B 1 190 ? -4.566 -31.031 0.677 1 94 190 SER B C 1
ATOM 3307 O O . SER B 1 190 ? -5.07 -32.156 0.646 1 94 190 SER B O 1
ATOM 3309 N N . SER B 1 191 ? -5.285 -29.953 0.954 1 91.81 191 SER B N 1
ATOM 3310 C CA . SER B 1 191 ? -6.656 -30.094 1.426 1 91.81 191 SER B CA 1
ATOM 3311 C C . SER B 1 191 ? -7.656 -29.766 0.321 1 91.81 191 SER B C 1
ATOM 3313 O O . SER B 1 191 ? -8.828 -30.141 0.399 1 91.81 191 SER B O 1
ATOM 3315 N N . ASN B 1 192 ? -7.246 -28.953 -0.63 1 92.12 192 ASN B N 1
ATOM 3316 C CA . ASN B 1 192 ? -8.086 -28.438 -1.704 1 92.12 192 ASN B CA 1
ATOM 3317 C C . ASN B 1 192 ? -9.18 -27.516 -1.164 1 92.12 192 ASN B C 1
ATOM 3319 O O . ASN B 1 192 ? -10.289 -27.5 -1.693 1 92.12 192 ASN B O 1
ATOM 3323 N N . HIS B 1 193 ? -8.898 -26.938 -0.002 1 94.19 193 HIS B N 1
ATOM 3324 C CA . HIS B 1 193 ? -9.789 -25.953 0.613 1 94.19 193 HIS B CA 1
ATOM 3325 C C . HIS B 1 193 ? -9.18 -24.562 0.602 1 94.19 193 HIS B C 1
ATOM 3327 O O . HIS B 1 193 ? -8.734 -24.062 1.64 1 94.19 193 HIS B O 1
ATOM 3333 N N . SER B 1 194 ? -9.328 -23.922 -0.555 1 95.19 194 SER B N 1
ATOM 3334 C CA . SER B 1 194 ? -8.664 -22.641 -0.778 1 95.19 194 SER B CA 1
ATOM 3335 C C . SER B 1 194 ? -9.344 -21.516 -0 1 95.19 194 SER B C 1
ATOM 3337 O O . SER B 1 194 ? -8.68 -20.766 0.714 1 95.19 194 SER B O 1
ATOM 3339 N N . LEU B 1 195 ? -10.672 -21.438 -0.068 1 95.88 195 LEU B N 1
ATOM 3340 C CA . LEU B 1 195 ? -11.398 -20.344 0.549 1 95.88 195 LEU B CA 1
ATOM 3341 C C . LEU B 1 195 ? -11.195 -20.328 2.061 1 95.88 195 LEU B C 1
ATOM 3343 O O . LEU B 1 195 ? -10.93 -19.281 2.65 1 95.88 195 LEU B O 1
ATOM 3347 N N . GLU B 1 196 ? -11.258 -21.469 2.684 1 97 196 GLU B N 1
ATOM 3348 C CA . GLU B 1 196 ? -11.086 -21.594 4.129 1 97 196 GLU B CA 1
ATOM 3349 C C . GLU B 1 196 ? -9.688 -21.172 4.562 1 97 196 GLU B C 1
ATOM 3351 O O . GLU B 1 196 ? -9.523 -20.531 5.605 1 97 196 GLU B O 1
ATOM 3356 N N . VAL B 1 197 ? -8.703 -21.547 3.73 1 97.94 197 VAL B N 1
ATOM 3357 C CA . VAL B 1 197 ? -7.328 -21.188 4.055 1 97.94 197 VAL B CA 1
ATOM 3358 C C . VAL B 1 197 ? -7.152 -19.672 3.963 1 97.94 197 VAL B C 1
ATOM 3360 O O . VAL B 1 197 ? -6.578 -19.047 4.859 1 97.94 197 VAL B O 1
ATOM 3363 N N . TYR B 1 198 ? -7.684 -19.062 2.93 1 98.06 198 TYR B N 1
ATOM 3364 C CA . TYR B 1 198 ? -7.504 -17.625 2.752 1 98.06 198 TYR B CA 1
ATOM 3365 C C . TYR B 1 198 ? -8.297 -16.844 3.797 1 98.06 198 TYR B C 1
ATOM 3367 O O . TYR B 1 198 ? -7.859 -15.789 4.25 1 98.06 198 TYR B O 1
ATOM 3375 N N . ILE B 1 199 ? -9.438 -17.297 4.188 1 98 199 ILE B N 1
ATOM 3376 C CA . ILE B 1 199 ? -10.172 -16.688 5.289 1 98 199 ILE B CA 1
ATOM 3377 C C . ILE B 1 199 ? -9.344 -16.781 6.57 1 98 199 ILE B C 1
ATOM 3379 O O . ILE B 1 199 ? -9.25 -15.805 7.32 1 98 199 ILE B O 1
ATOM 3383 N N . SER B 1 200 ? -8.766 -17.953 6.785 1 98.5 200 SER B N 1
ATOM 3384 C CA . SER B 1 200 ? -7.918 -18.141 7.957 1 98.5 200 SER B CA 1
ATOM 3385 C C . SER B 1 200 ? -6.742 -17.172 7.949 1 98.5 200 SER B C 1
ATOM 3387 O O . SER B 1 200 ? -6.43 -16.562 8.969 1 98.5 200 SER B O 1
ATOM 3389 N N . LEU B 1 201 ? -6.105 -17.016 6.793 1 98.69 201 LEU B N 1
ATOM 3390 C CA . LEU B 1 201 ? -5 -16.078 6.648 1 98.69 201 LEU B CA 1
ATOM 3391 C C . LEU B 1 201 ? -5.465 -14.648 6.922 1 98.69 201 LEU B C 1
ATOM 3393 O O . LEU B 1 201 ? -4.762 -13.883 7.578 1 98.69 201 LEU B O 1
ATOM 3397 N N . SER B 1 202 ? -6.617 -14.328 6.391 1 98.56 202 SER B N 1
ATOM 3398 C CA . SER B 1 202 ? -7.152 -12.984 6.578 1 98.56 202 SER B CA 1
ATOM 3399 C C . SER B 1 202 ? -7.367 -12.672 8.055 1 98.56 202 SER B C 1
ATOM 3401 O O . SER B 1 202 ? -7.078 -11.57 8.516 1 98.56 202 SER B O 1
ATOM 3403 N N . VAL B 1 203 ? -7.875 -13.594 8.773 1 98.19 203 VAL B N 1
ATOM 3404 C CA . VAL B 1 203 ? -8.117 -13.43 10.203 1 98.19 203 VAL B CA 1
ATOM 3405 C C . VAL B 1 203 ? -6.801 -13.203 10.938 1 98.19 203 VAL B C 1
ATOM 3407 O O . VAL B 1 203 ? -6.699 -12.328 11.797 1 98.19 203 VAL B O 1
ATOM 3410 N N . LEU B 1 204 ? -5.824 -13.938 10.57 1 98.75 204 LEU B N 1
ATOM 3411 C CA . LEU B 1 204 ? -4.535 -13.852 11.25 1 98.75 204 LEU B CA 1
ATOM 3412 C C . LEU B 1 204 ? -3.816 -12.555 10.898 1 98.75 204 LEU B C 1
ATOM 3414 O O . LEU B 1 204 ? -3.268 -11.883 11.773 1 98.75 204 LEU B O 1
ATOM 3418 N N . TYR B 1 205 ? -3.777 -12.234 9.648 1 98.81 205 TYR B N 1
ATOM 3419 C CA . TYR B 1 205 ? -3.158 -10.977 9.258 1 98.81 205 TYR B CA 1
ATOM 3420 C C . TYR B 1 205 ? -3.883 -9.797 9.898 1 98.81 205 TYR B C 1
ATOM 3422 O O . TYR B 1 205 ? -3.246 -8.828 10.336 1 98.81 205 TYR B O 1
ATOM 3430 N N . TYR B 1 206 ? -5.223 -9.852 9.859 1 98.75 206 TYR B N 1
ATOM 3431 C CA . TYR B 1 206 ? -6 -8.781 10.469 1 98.75 206 TYR B CA 1
ATOM 3432 C C . TYR B 1 206 ? -5.707 -8.664 11.961 1 98.75 206 TYR B C 1
ATOM 3434 O O . TYR B 1 206 ? -5.531 -7.562 12.477 1 98.75 206 TYR B O 1
ATOM 3442 N N . ALA B 1 207 ? -5.668 -9.766 12.641 1 98.69 207 ALA B N 1
ATOM 3443 C CA . ALA B 1 207 ? -5.34 -9.773 14.062 1 98.69 207 ALA B CA 1
ATOM 3444 C C . ALA B 1 207 ? -3.959 -9.172 14.312 1 98.69 207 ALA B C 1
ATOM 3446 O O . ALA B 1 207 ? -3.777 -8.383 15.242 1 98.69 207 ALA B O 1
ATOM 3447 N N . ALA B 1 208 ? -3.006 -9.523 13.523 1 98.69 208 ALA B N 1
ATOM 3448 C CA . ALA B 1 208 ? -1.659 -8.969 13.648 1 98.69 208 ALA B CA 1
ATOM 3449 C C . ALA B 1 208 ? -1.656 -7.465 13.398 1 98.69 208 ALA B C 1
ATOM 3451 O O . ALA B 1 208 ? -1.02 -6.707 14.133 1 98.69 208 ALA B O 1
ATOM 3452 N N . ALA B 1 209 ? -2.367 -7.074 12.359 1 98.5 209 ALA B N 1
ATOM 3453 C CA . ALA B 1 209 ? -2.469 -5.648 12.047 1 98.5 209 ALA B CA 1
ATOM 3454 C C . ALA B 1 209 ? -3.104 -4.879 13.203 1 98.5 209 ALA B C 1
ATOM 3456 O O . ALA B 1 209 ? -2.641 -3.795 13.562 1 98.5 209 ALA B O 1
ATOM 3457 N N . LEU B 1 210 ? -4.164 -5.441 13.781 1 98.12 210 LEU B N 1
ATOM 3458 C CA . LEU B 1 210 ? -4.836 -4.82 14.914 1 98.12 210 LEU B CA 1
ATOM 3459 C C . LEU B 1 210 ? -3.887 -4.691 16.109 1 98.12 210 LEU B C 1
ATOM 3461 O O . LEU B 1 210 ? -3.898 -3.68 16.812 1 98.12 210 LEU B O 1
ATOM 3465 N N . LEU B 1 211 ? -3.145 -5.703 16.281 1 98.19 211 LEU B N 1
ATOM 3466 C CA . LEU B 1 211 ? -2.172 -5.672 17.375 1 98.19 211 LEU B CA 1
ATOM 3467 C C . LEU B 1 211 ? -1.167 -4.543 17.172 1 98.19 211 LEU B C 1
ATOM 3469 O O . LEU B 1 211 ? -0.882 -3.783 18.094 1 98.19 211 LEU B O 1
ATOM 3473 N N . PHE B 1 212 ? -0.631 -4.445 15.984 1 98.25 212 PHE B N 1
ATOM 3474 C CA . PHE B 1 212 ? 0.305 -3.367 15.688 1 98.25 212 PHE B CA 1
ATOM 3475 C C . PHE B 1 212 ? -0.37 -2.008 15.828 1 98.25 212 PHE B C 1
ATOM 3477 O O . PHE B 1 212 ? 0.229 -1.063 16.344 1 98.25 212 PHE B O 1
ATOM 3484 N N . GLU B 1 213 ? -1.605 -1.945 15.352 1 96.94 213 GLU B N 1
ATOM 3485 C CA . GLU B 1 213 ? -2.35 -0.695 15.477 1 96.94 213 GLU B CA 1
ATOM 3486 C C . GLU B 1 213 ? -2.49 -0.276 16.938 1 96.94 213 GLU B C 1
ATOM 3488 O O . GLU B 1 213 ? -2.303 0.895 17.266 1 96.94 213 GLU B O 1
ATOM 3493 N N . CYS B 1 214 ? -2.838 -1.183 17.781 1 96.88 214 CYS B N 1
ATOM 3494 C CA . CYS B 1 214 ? -3.018 -0.912 19.203 1 96.88 214 CYS B CA 1
ATOM 3495 C C . CYS B 1 214 ? -1.704 -0.482 19.844 1 96.88 214 CYS B C 1
ATOM 3497 O O . CYS B 1 214 ? -1.674 0.468 20.625 1 96.88 214 CYS B O 1
ATOM 3499 N N . VAL B 1 215 ? -0.681 -1.148 19.484 1 97.31 215 VAL B N 1
ATOM 3500 C CA . VAL B 1 215 ? 0.634 -0.833 20.047 1 97.31 215 VAL B CA 1
ATOM 3501 C C . VAL B 1 215 ? 1.058 0.565 19.594 1 97.31 215 VAL B C 1
ATOM 3503 O O . VAL B 1 215 ? 1.496 1.376 20.422 1 97.31 215 VAL B O 1
ATOM 3506 N N . PHE B 1 216 ? 0.888 0.888 18.344 1 96.19 216 PHE B N 1
ATOM 3507 C CA . PHE B 1 216 ? 1.328 2.178 17.828 1 96.19 216 PHE B CA 1
ATOM 3508 C C . PHE B 1 216 ? 0.443 3.303 18.344 1 96.19 216 PHE B C 1
ATOM 3510 O O . PHE B 1 216 ? 0.919 4.414 18.594 1 96.19 216 PHE B O 1
ATOM 3517 N N . ARG B 1 217 ? -0.836 2.998 18.5 1 94 217 ARG B N 1
ATOM 3518 C CA . ARG B 1 217 ? -1.727 3.988 19.109 1 94 217 ARG B CA 1
ATOM 3519 C C . ARG B 1 217 ? -1.323 4.289 20.547 1 94 217 ARG B C 1
ATOM 3521 O O . ARG B 1 217 ? -1.347 5.445 20.969 1 94 217 ARG B O 1
ATOM 3528 N N . TRP B 1 218 ? -1.041 3.285 21.234 1 95.06 218 TRP B N 1
ATOM 3529 C CA . TRP B 1 218 ? -0.597 3.436 22.625 1 95.06 218 TRP B CA 1
ATOM 3530 C C . TRP B 1 218 ? 0.7 4.234 22.688 1 95.06 218 TRP B C 1
ATOM 3532 O O . TRP B 1 218 ? 0.833 5.141 23.516 1 95.06 218 TRP B O 1
ATOM 3542 N N . CYS B 1 219 ? 1.655 3.941 21.875 1 94.69 219 CYS B N 1
ATOM 3543 C CA . CYS B 1 219 ? 2.916 4.672 21.812 1 94.69 219 CYS B CA 1
ATOM 3544 C C . CYS B 1 219 ? 2.686 6.129 21.422 1 94.69 219 CYS B C 1
ATOM 3546 O O . CYS B 1 219 ? 3.326 7.027 21.969 1 94.69 219 CYS B O 1
ATOM 3548 N N . GLU B 1 220 ? 1.847 6.289 20.453 1 91.81 220 GLU B N 1
ATOM 3549 C CA . GLU B 1 220 ? 1.552 7.637 19.984 1 91.81 220 GLU B CA 1
ATOM 3550 C C . GLU B 1 220 ? 0.99 8.508 21.109 1 91.81 220 GLU B C 1
ATOM 3552 O O . GLU B 1 220 ? 1.353 9.68 21.234 1 91.81 220 GLU B O 1
ATOM 3557 N N . LYS B 1 221 ? 0.089 8.039 21.906 1 90.75 221 LYS B N 1
ATOM 3558 C CA . LYS B 1 221 ? -0.498 8.766 23.031 1 90.75 221 LYS B CA 1
ATOM 3559 C C . LYS B 1 221 ? 0.567 9.148 24.047 1 90.75 221 LYS B C 1
ATOM 3561 O O . LYS B 1 221 ? 0.536 10.242 24.609 1 90.75 221 LYS B O 1
ATOM 3566 N N . ARG B 1 222 ? 1.465 8.336 24.234 1 89.5 222 ARG B N 1
ATOM 3567 C CA . ARG B 1 222 ? 2.537 8.594 25.188 1 89.5 222 ARG B CA 1
ATOM 3568 C C . ARG B 1 222 ? 3.496 9.656 24.672 1 89.5 222 ARG B C 1
ATOM 3570 O O . ARG B 1 222 ? 3.949 10.523 25.422 1 89.5 222 ARG B O 1
ATOM 3577 N N . ILE B 1 223 ? 3.795 9.586 23.375 1 88.25 223 ILE B N 1
ATOM 3578 C CA . ILE B 1 223 ? 4.715 10.523 22.75 1 88.25 223 ILE B CA 1
ATOM 3579 C C . ILE B 1 223 ? 4.098 11.922 22.734 1 88.25 223 ILE B 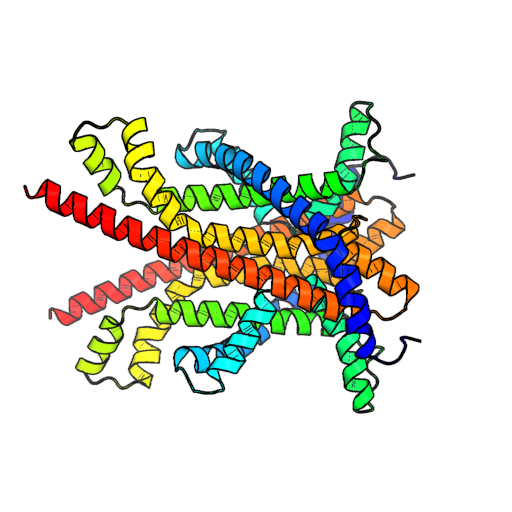C 1
ATOM 3581 O O . ILE B 1 223 ? 4.777 12.906 23.016 1 88.25 223 ILE B O 1
ATOM 3585 N N . LYS B 1 224 ? 2.855 12.023 22.422 1 83 224 LYS B N 1
ATOM 3586 C CA . LYS B 1 224 ? 2.166 13.312 22.359 1 83 224 LYS B CA 1
ATOM 3587 C C . LYS B 1 224 ? 2.029 13.922 23.75 1 83 224 LYS B C 1
ATOM 3589 O O . LYS B 1 224 ? 2.105 15.141 23.906 1 83 224 LYS B O 1
ATOM 3594 N N . LYS B 1 225 ? 1.84 13.18 24.75 1 79.69 225 LYS B N 1
ATOM 3595 C CA . LYS B 1 225 ? 1.777 13.664 26.125 1 79.69 225 LYS B CA 1
ATOM 3596 C C . LYS B 1 225 ? 3.115 14.25 26.562 1 79.69 225 LYS B C 1
ATOM 3598 O O . LYS B 1 225 ? 3.154 15.289 27.25 1 79.69 225 LYS B O 1
ATOM 3603 N N . ASP B 1 226 ? 4.113 13.664 26.078 1 74.31 226 ASP B N 1
ATOM 3604 C CA . ASP B 1 226 ? 5.453 14.117 26.438 1 74.31 226 ASP B CA 1
ATOM 3605 C C . ASP B 1 226 ? 5.812 15.398 25.688 1 74.31 226 ASP B C 1
ATOM 3607 O O . ASP B 1 226 ? 6.504 16.266 26.219 1 74.31 226 ASP B O 1
ATOM 3611 N N . GLU B 1 227 ? 5.402 15.508 24.469 1 71.94 227 GLU B N 1
ATOM 3612 C CA . GLU B 1 227 ? 5.656 16.703 23.672 1 71.94 227 GLU B CA 1
ATOM 3613 C C . GLU B 1 227 ? 4.934 17.922 24.266 1 71.94 227 GLU B C 1
ATOM 3615 O O . GLU B 1 227 ? 5.496 19.016 24.328 1 71.94 227 GLU B O 1
ATOM 3620 N N . THR B 1 228 ? 3.717 17.781 24.609 1 65 228 THR B N 1
ATOM 3621 C CA . THR B 1 228 ? 2.973 18.859 25.234 1 65 228 THR B CA 1
ATOM 3622 C C . THR B 1 228 ? 3.627 19.266 26.562 1 65 228 THR B C 1
ATOM 3624 O O . THR B 1 228 ? 3.668 20.453 26.891 1 65 228 THR B O 1
ATOM 3627 N N . ARG B 1 229 ? 4.262 18.359 27.109 1 59.47 229 ARG B N 1
ATOM 3628 C CA . ARG B 1 229 ? 4.949 18.641 28.375 1 59.47 229 ARG B CA 1
ATOM 3629 C C . ARG B 1 229 ? 6.234 19.422 28.125 1 59.47 229 ARG B C 1
ATOM 3631 O O . ARG B 1 229 ? 6.586 20.312 28.906 1 59.47 229 ARG B O 1
ATOM 3638 N N . LEU B 1 230 ? 6.871 19.109 27 1 58.5 230 LEU B N 1
ATOM 3639 C CA . LEU B 1 230 ? 8.133 19.766 26.688 1 58.5 230 LEU B CA 1
ATOM 3640 C C . LEU B 1 230 ? 7.902 21.203 26.25 1 58.5 230 LEU B C 1
ATOM 3642 O O . LEU B 1 230 ? 8.656 22.094 26.625 1 58.5 230 LEU B O 1
ATOM 3646 N N . VAL B 1 231 ? 6.879 21.438 25.5 1 60.94 231 VAL B N 1
ATOM 3647 C CA . VAL B 1 231 ? 6.574 22.781 25.016 1 60.94 231 VAL B CA 1
ATOM 3648 C C . VAL B 1 231 ? 6.145 23.672 26.172 1 60.94 231 VAL B C 1
ATOM 3650 O O . VAL B 1 231 ? 6.531 24.828 26.25 1 60.94 231 VAL B O 1
ATOM 3653 N N . THR B 1 232 ? 5.43 23.094 27.094 1 55.38 232 THR B N 1
ATOM 3654 C CA . THR B 1 232 ? 4.965 23.859 28.234 1 55.38 232 THR B CA 1
ATOM 3655 C C . THR B 1 232 ? 6.133 24.234 29.141 1 55.38 232 THR B C 1
ATOM 3657 O O . THR B 1 232 ? 6.18 25.359 29.672 1 55.38 232 THR B O 1
ATOM 3660 N N . VAL B 1 233 ? 7.082 23.453 29.25 1 51.38 233 VAL B N 1
ATOM 3661 C CA . VAL B 1 233 ? 8.219 23.719 30.141 1 51.38 233 VAL B CA 1
ATOM 3662 C C . VAL B 1 233 ? 9.117 24.781 29.516 1 51.38 233 VAL B C 1
ATOM 3664 O O . VAL B 1 233 ? 9.602 25.672 30.219 1 51.38 233 VAL B O 1
ATOM 3667 N N . PHE B 1 234 ? 9.242 24.719 28.219 1 54.28 234 PHE B N 1
ATOM 3668 C CA . PHE B 1 234 ? 10.078 25.703 27.547 1 54.28 234 PHE B CA 1
ATOM 3669 C C . PHE B 1 234 ? 9.414 27.078 27.547 1 54.28 234 PHE B C 1
ATOM 3671 O O . PHE B 1 234 ? 10.086 28.094 27.703 1 54.28 234 PHE B O 1
ATOM 3678 N N . ASP B 1 235 ? 8.141 27.094 27.344 1 54.94 235 ASP B N 1
ATOM 3679 C CA . ASP B 1 235 ? 7.395 28.344 27.391 1 54.94 235 ASP B CA 1
ATOM 3680 C C . ASP B 1 235 ? 7.457 28.969 28.781 1 54.94 235 ASP B C 1
ATOM 3682 O O . ASP B 1 235 ? 7.59 30.188 28.922 1 54.94 235 ASP B O 1
ATOM 3686 N N . MET B 1 236 ? 7.496 28.234 29.719 1 55.97 236 MET B N 1
ATOM 3687 C CA . MET B 1 236 ? 7.559 28.703 31.109 1 55.97 236 MET B CA 1
ATOM 3688 C C . MET B 1 236 ? 8.969 29.172 31.453 1 55.97 236 MET B C 1
ATOM 3690 O O . MET B 1 236 ? 9.133 30.172 32.156 1 55.97 236 MET B O 1
ATOM 3694 N N . SER B 1 237 ? 9.906 28.516 30.953 1 52.72 237 SER B N 1
ATOM 3695 C CA . SER B 1 237 ? 11.281 28.891 31.266 1 52.72 237 SER B CA 1
ATOM 3696 C C . SER B 1 237 ? 11.703 30.125 30.5 1 52.72 237 SER B C 1
ATOM 3698 O O . SER B 1 237 ? 12.609 30.844 30.922 1 52.72 237 SER B O 1
ATOM 3700 N N . ALA B 1 238 ? 11.102 30.422 29.359 1 53.38 238 ALA B N 1
ATOM 3701 C CA . ALA B 1 238 ? 11.414 31.594 28.547 1 53.38 238 ALA B CA 1
ATOM 3702 C C . ALA B 1 238 ? 10.82 32.844 29.172 1 53.38 238 ALA B C 1
ATOM 3704 O O . ALA B 1 238 ? 11.242 33.969 28.844 1 53.38 238 ALA B O 1
ATOM 3705 N N . HIS B 1 239 ? 9.805 32.75 29.906 1 51.44 239 HIS B N 1
ATOM 3706 C CA . HIS B 1 239 ? 9.172 33.906 30.547 1 51.44 239 HIS B CA 1
ATOM 3707 C C . HIS B 1 239 ? 9.695 34.094 31.969 1 51.44 239 HIS B C 1
ATOM 3709 O O . HIS B 1 239 ? 9.242 35 32.688 1 51.44 239 HIS B O 1
ATOM 3715 N N . SER B 1 240 ? 10.617 33.25 32.344 1 44.09 240 SER B N 1
ATOM 3716 C CA . SER B 1 240 ? 11.234 33.562 33.625 1 44.09 240 SER B CA 1
ATOM 3717 C C . SER B 1 240 ? 12.617 34.188 33.438 1 44.09 240 SER B C 1
ATOM 3719 O O . SER B 1 240 ? 13.336 33.844 32.5 1 44.09 240 SER B O 1
#

pLDDT: mean 92.41, std 11.12, range [39.66, 98.88]

Foldseek 3Di:
DLDDDDLVVLVVLLVVLVVQVVVLVVLLVLLLVLLLVLLVVLLVCCLVVPPPSNVVSVVLLCVLVVDDLLVLLVCLLVVVQVVVVVVVDHCPPPQSSVSSSVSSNSNSSSLSSVLLNVLLVVDDPVQLVVCVVVPDDPVCSCVPPRVLSSCLSSLVVVLVSSLVVSVVSLSSCVSPDCGSNVVLVVCCVVVVNNVSSVVSVVVVSVVVNVVSVVVSVVVSVVSVVVVVVVVVVVVVVVVD/DLDDDDLVVLVVLLVVLVVQVVVLVVLLVLLLVLLLVLLVVLLVCCLVVPPPSNVVSVVLLCVLVVDDLLVLLVCLLVVVQVVVVVVVDHCPPPQSSVSSSVSSNSNSSSLSSVLLNVLLVVDDPVQLVVCVVVPDDPVCSCVPPRVLSSCLSSLVVVLVSSLVVSVVSLSSCVSPDCGSNVVLVVCCVVVVNNVSSVVSVVVVSVVVNVVSVVVSVVVSVVSVVVVVVVVVVVVVVVVD

Sequence (480 aa):
MEKAFDISMIESFVPTLLGYLPITLYILAVSLLFGFLLGLLLALPRIYRIPVLNQIAKLYISFFRGTPIMVQLFIVFYGIPALTALAGIDTSKMDPLYAAIATYVLSSAARAAEIIRGGVNSVDRGQAEAAFSIGLNGVQTFRRIILPQALVQAFPNIGNMVIGFLKDTSLAFSIGVMDMSGRGQTLITSSNHSLEVYISLSVLYYAAALLFECVFRWCEKRIKKDETRLVTVFDMSAHSMEKAFDISMIESFVPTLLGYLPITLYILAVSLLFGFLLGLLLALPRIYRIPVLNQIAKLYISFFRGTPIMVQLFIVFYGIPALTALAGIDTSKMDPLYAAIATYVLSSAARAAEIIRGGVNSVDRGQAEAAFSIGLNGVQTFRRIILPQALVQAFPNIGNMVIGFLKDTSLAFSIGVMDMSGRGQTLITSSNHSLEVYISLSVLYYAAALLFECVFRWCEKRIKKDETRLVTVFDMSAHS

Secondary structure (DSSP, 8-state):
------THHHHHHHHHHHTTHHHHHHHHHHHHHHHHHHHHHHHHHHHHT-TTHHHHHHHHHHHHHHS-HHHHHHHHHHHHHHHHHHTT---TT--HHHHHHHHHHHHHHHHHHHHHHHHHHTS-HHHHHHHHHTT--HHHHIIIIIHHHHHHHHHHHHHHHHHHHHHHGGGGGGGT--SHHHHHHHHHHHH--HHHHHHHHHHHHHHHHHHHHHHHHHHHHHHHHHHHHHHHHHHHHHT-/------THHHHHHHHHHHTTHHHHHHHHHHHHHHHHHHHHHHHHHHHHT-TTHHHHHHHHHHHHHHS-HHHHHHHHHHHHHHHHHHTT---TT--HHHHHHHHHHHHHHHHHHHHHHHHHHTS-HHHHHHHHHTT--HHHHIIIIIHHHHHHHHHHHHHHHHHHHHHHGGGGGGGT--SHHHHHHHHHHHH--HHHHHHHHHHHHHHHHHHHHHHHHHHHHHHHHHHHHHHHHHHHHHT-

InterPro domains:
  IPR000515 ABC transporter type 1, transmembrane domain MetI-like [PF00528] (35-225)
  IPR000515 ABC transporter type 1, transmembrane domain MetI-like [PS50928] (21-216)
  IPR000515 ABC transporter type 1, transmembrane domain MetI-like [cd06261] (21-212)
  IPR010065 Amino acid ABC transporter, permease protein, 3-TM domain [TIGR01726] (15-118)
  IPR035906 MetI-like superfamily [G3DSA:1.10.3720.10] (4-229)
  IPR035906 MetI-like superfamily [SSF161098] (15-215)
  IPR043429 ABC transporter membrane prot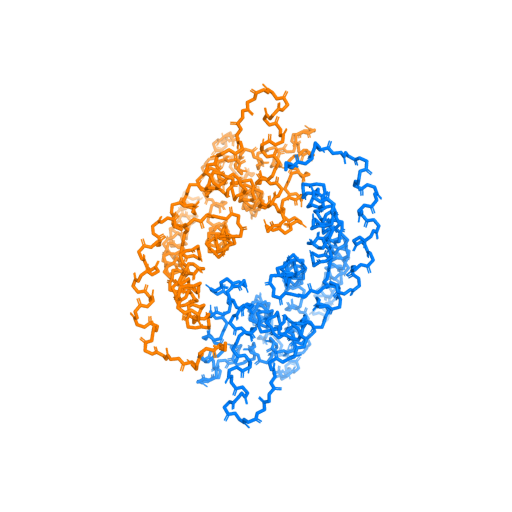ein permease protein ArtM/GltK/GlnP/TcyL/YhdX-like [PTHR30614] (12-227)

Solvent-accessible surface area (backbone atoms only — not comparable to full-atom values): 24150 Å² total; per-residue (Å²): 124,80,58,78,90,54,76,70,50,31,70,60,45,38,61,62,36,55,71,23,41,64,50,44,50,46,46,43,51,56,14,44,54,53,2,42,55,50,4,53,62,43,20,47,30,56,70,70,58,36,78,70,51,24,56,51,36,47,51,53,29,50,49,47,72,33,29,33,65,70,44,47,37,50,32,40,54,48,37,49,31,57,56,33,46,75,73,72,39,87,47,79,79,54,63,45,54,56,30,42,33,51,34,43,17,57,39,38,11,30,54,37,13,51,42,50,40,50,12,51,67,66,49,60,64,63,59,56,51,52,35,44,74,74,68,43,51,70,66,54,33,37,65,68,52,45,44,58,53,12,49,63,64,23,42,67,58,51,48,51,48,52,48,49,46,53,37,52,55,57,57,40,32,81,68,63,21,79,25,35,50,24,48,40,52,55,48,24,72,74,67,47,43,53,48,48,41,34,51,31,48,40,53,50,44,27,52,50,32,49,50,51,49,53,52,44,51,54,51,48,56,54,52,52,55,48,49,59,49,51,54,52,51,51,57,53,55,70,74,98,124,83,60,76,91,54,76,71,50,32,70,59,47,37,61,61,37,54,70,24,41,62,52,45,49,46,46,43,52,54,14,47,54,53,2,43,56,50,3,53,62,43,19,46,29,55,71,68,58,36,77,71,52,22,56,50,36,48,51,52,28,49,48,47,73,32,29,32,65,69,46,46,35,50,33,41,55,47,39,49,32,56,55,32,46,75,74,71,39,88,47,79,78,53,64,44,56,56,30,44,33,52,34,44,17,56,38,37,12,30,54,38,13,49,40,50,39,50,13,52,66,66,50,60,65,64,58,55,52,52,34,44,72,73,67,43,49,71,66,52,32,36,66,69,51,45,44,58,52,11,49,63,66,24,42,67,59,50,48,51,48,53,48,49,47,53,36,52,55,57,56,39,32,81,67,65,23,78,26,35,52,24,48,40,52,52,49,24,71,73,65,48,44,55,47,47,41,35,49,31,50,40,54,50,44,27,51,52,33,49,49,51,49,52,52,45,52,54,50,47,56,55,52,53,56,49,49,58,50,51,54,52,50,50,57,52,55,69,76,97